Protein AF-A0A1S8A8A7-F1 (afdb_monomer)

Nearest PDB structures (foldseek):
  6ebn-assembly1_A  TM=8.818E-01  e=8.675E-45  Psilocybe cubensis
  5c0x-assembly1_J  TM=1.525E-01  e=1.483E+00  Saccharomyces cerevisiae S288C
  5vzj-assembly1_K  TM=1.136E-01  e=6.014E+00  Saccharomyces cerevisiae S288C

Radius of gyration: 30.68 Å; Cα contacts (8 Å, |Δi|>4): 1012; chains: 1; bounding box: 69×74×81 Å

Organism: Rosellinia necatrix (NCBI:txid77044)

Structure (mmCIF, N/CA/C/O backbone):
data_AF-A0A1S8A8A7-F1
#
_entry.id   AF-A0A1S8A8A7-F1
#
loop_
_atom_site.group_PDB
_atom_site.id
_atom_site.type_symbol
_atom_site.label_atom_id
_atom_site.label_alt_id
_atom_site.label_comp_id
_atom_site.label_asym_id
_atom_site.label_entity_id
_atom_site.label_seq_id
_atom_site.pdbx_PDB_ins_code
_atom_site.Cartn_x
_atom_site.Cartn_y
_atom_site.Cartn_z
_atom_site.occupancy
_atom_site.B_iso_or_equiv
_atom_site.auth_seq_id
_atom_site.auth_comp_id
_atom_site.auth_asym_id
_atom_site.auth_atom_id
_atom_site.pdbx_PDB_model_num
ATOM 1 N N . MET A 1 1 ? 25.212 -35.727 -24.914 1.00 85.31 1 MET A N 1
ATOM 2 C CA . MET A 1 1 ? 24.222 -35.001 -24.085 1.00 85.31 1 MET A CA 1
ATOM 3 C C . MET A 1 1 ? 22.783 -35.283 -24.506 1.00 85.31 1 MET A C 1
ATOM 5 O O . MET A 1 1 ? 22.077 -35.830 -23.681 1.00 85.31 1 MET A O 1
ATOM 9 N N . ARG A 1 2 ? 22.340 -35.021 -25.752 1.00 85.75 2 ARG A N 1
ATOM 10 C CA . ARG A 1 2 ? 20.927 -35.242 -26.160 1.00 85.75 2 ARG A CA 1
ATOM 11 C C . ARG A 1 2 ? 20.359 -36.653 -25.902 1.00 85.75 2 ARG A C 1
ATOM 13 O O . ARG A 1 2 ? 19.189 -36.789 -25.587 1.00 85.75 2 ARG A O 1
ATOM 20 N N . TYR A 1 3 ? 21.200 -37.687 -25.973 1.00 88.25 3 TYR A N 1
ATOM 21 C CA . TYR A 1 3 ? 20.816 -39.077 -25.692 1.00 88.25 3 TYR A CA 1
ATOM 22 C C . TYR A 1 3 ? 20.503 -39.356 -24.214 1.00 88.25 3 TYR A C 1
ATOM 24 O O . TYR A 1 3 ? 19.871 -40.362 -23.935 1.00 88.25 3 TYR A O 1
ATOM 32 N N . LEU A 1 4 ? 20.881 -38.470 -23.278 1.00 91.88 4 LEU A N 1
ATOM 33 C CA . LEU A 1 4 ? 20.509 -38.589 -21.858 1.00 91.88 4 LEU A CA 1
ATOM 34 C C . LEU A 1 4 ? 18.995 -38.469 -21.635 1.00 91.88 4 LEU A C 1
ATOM 36 O O . LEU A 1 4 ? 18.495 -38.904 -20.607 1.00 91.88 4 LEU A O 1
ATOM 40 N N . LEU A 1 5 ? 18.276 -37.888 -22.600 1.00 89.38 5 LEU A N 1
ATOM 41 C CA . LEU A 1 5 ? 16.816 -37.793 -22.610 1.00 89.38 5 LEU A CA 1
ATOM 42 C C . LEU A 1 5 ? 16.157 -39.001 -23.298 1.00 89.38 5 LEU A C 1
ATOM 44 O O . LEU A 1 5 ? 14.953 -39.003 -23.524 1.00 89.38 5 LEU A O 1
ATOM 48 N N . THR A 1 6 ? 16.941 -40.014 -23.674 1.00 85.44 6 THR A N 1
ATOM 49 C CA . THR A 1 6 ? 16.476 -41.191 -24.412 1.00 85.44 6 THR A CA 1
ATOM 50 C C . THR A 1 6 ? 16.978 -42.466 -23.742 1.00 85.44 6 THR A C 1
ATOM 52 O O . THR A 1 6 ? 18.018 -42.463 -23.091 1.00 85.44 6 THR A O 1
ATOM 55 N N . TRP A 1 7 ? 16.321 -43.595 -24.000 1.00 83.69 7 TRP A N 1
ATOM 56 C CA . TRP A 1 7 ? 16.850 -44.928 -23.673 1.00 83.69 7 TRP A CA 1
ATOM 57 C C . TRP A 1 7 ? 17.721 -45.495 -24.806 1.00 83.69 7 TRP A C 1
ATOM 59 O O . TRP A 1 7 ? 17.835 -46.707 -24.974 1.00 83.69 7 TRP A O 1
ATOM 69 N N . THR A 1 8 ? 18.319 -44.615 -25.614 1.00 77.75 8 THR A N 1
ATOM 70 C CA . THR A 1 8 ? 19.181 -44.974 -26.744 1.00 77.75 8 THR A CA 1
ATOM 71 C C . THR A 1 8 ? 20.605 -44.481 -26.505 1.00 77.75 8 THR A C 1
ATOM 73 O O . THR A 1 8 ? 20.834 -43.506 -25.791 1.00 77.75 8 THR A O 1
ATOM 76 N N . SER A 1 9 ? 21.581 -45.165 -27.097 1.00 75.88 9 SER A N 1
ATOM 77 C CA . SER A 1 9 ? 22.994 -44.783 -27.055 1.00 75.88 9 SER A CA 1
ATOM 78 C C . SER A 1 9 ? 23.428 -44.325 -28.449 1.00 75.88 9 SER A C 1
ATOM 80 O O . SER A 1 9 ? 22.898 -44.853 -29.431 1.00 75.88 9 SER A O 1
ATOM 82 N N . PRO A 1 10 ? 24.375 -43.375 -28.581 1.00 73.31 10 PRO A N 1
ATOM 83 C CA . PRO A 1 10 ? 24.974 -43.037 -29.868 1.00 73.31 10 PRO A CA 1
ATOM 84 C C . PRO A 1 10 ? 25.875 -44.191 -30.342 1.00 73.31 10 PRO A C 1
ATOM 86 O O . PRO A 1 10 ? 27.100 -44.110 -30.275 1.00 73.31 10 PRO A O 1
ATOM 89 N N . ILE A 1 11 ? 25.274 -45.302 -30.763 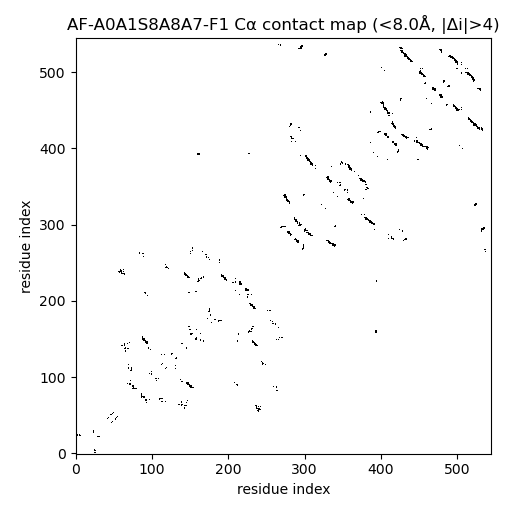1.00 64.50 11 ILE A N 1
ATOM 90 C CA . ILE A 1 11 ? 25.983 -46.422 -31.385 1.00 64.50 11 ILE A CA 1
ATOM 91 C C . ILE A 1 11 ? 26.227 -46.072 -32.859 1.00 64.50 11 ILE A C 1
ATOM 93 O O . ILE A 1 11 ? 25.473 -45.298 -33.441 1.00 64.50 11 ILE A O 1
ATOM 97 N N . VAL A 1 12 ? 27.335 -46.600 -33.394 1.00 57.81 12 VAL A N 1
ATOM 98 C CA . VAL A 1 12 ? 27.859 -46.499 -34.769 1.00 57.81 12 VAL A CA 1
ATOM 99 C C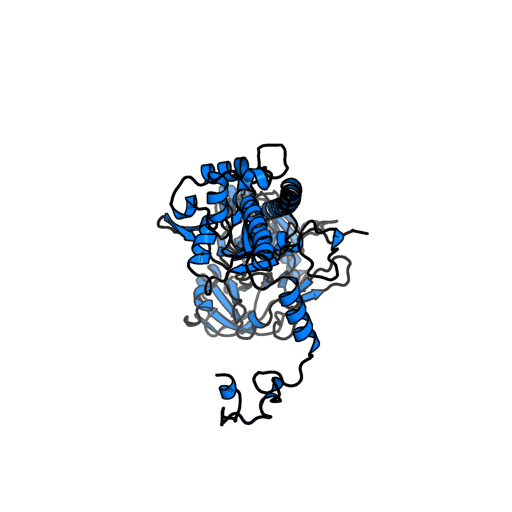 . VAL A 1 12 ? 26.846 -45.957 -35.782 1.00 57.81 12 VAL A C 1
ATOM 101 O O . VAL A 1 12 ? 25.835 -46.593 -36.058 1.00 57.81 12 VAL A O 1
ATOM 104 N N . PHE A 1 13 ? 27.178 -44.797 -36.349 1.00 58.22 13 PHE A N 1
ATOM 105 C CA . PHE A 1 13 ? 26.402 -44.117 -37.380 1.00 58.22 13 PHE A CA 1
ATOM 106 C C . PHE A 1 13 ? 26.420 -44.946 -38.672 1.00 58.22 13 PHE A C 1
ATOM 108 O O . PHE A 1 13 ? 27.473 -45.081 -39.302 1.00 58.22 13 PHE A O 1
ATOM 115 N N . HIS A 1 14 ? 25.281 -45.512 -39.062 1.00 55.94 14 HIS A N 1
ATOM 116 C CA . HIS A 1 14 ? 25.114 -46.185 -40.348 1.00 55.94 14 HIS A CA 1
ATOM 117 C C . HIS A 1 14 ? 24.583 -45.191 -41.398 1.00 55.94 14 HIS A C 1
ATOM 119 O O . HIS A 1 14 ? 23.823 -44.281 -41.059 1.00 55.94 14 HIS A O 1
ATOM 125 N N . PRO A 1 15 ? 24.938 -45.344 -42.689 1.00 51.25 15 PRO A N 1
ATOM 126 C CA . PRO A 1 15 ? 24.281 -44.615 -43.775 1.00 51.25 15 PRO A CA 1
ATOM 127 C C . PRO A 1 15 ? 22.770 -44.927 -43.751 1.00 51.25 15 PRO A C 1
ATOM 129 O O . PRO A 1 15 ? 22.386 -46.063 -44.023 1.00 51.25 15 PRO A O 1
ATOM 132 N N . GLY A 1 16 ? 21.929 -43.958 -43.367 1.00 55.88 16 GLY A N 1
ATOM 133 C CA . GLY A 1 16 ? 20.490 -44.130 -43.100 1.00 55.88 16 GLY A CA 1
ATOM 134 C C . GLY A 1 16 ? 20.028 -43.590 -41.734 1.00 55.88 16 GLY A C 1
ATOM 135 O O . GLY A 1 16 ? 18.854 -43.252 -41.572 1.00 55.88 16 GLY A O 1
ATOM 136 N N . ASP A 1 17 ? 20.944 -43.443 -40.767 1.00 56.75 17 ASP A N 1
ATOM 137 C CA . ASP A 1 17 ? 20.659 -42.840 -39.451 1.00 56.75 17 ASP A CA 1
ATOM 138 C C . ASP A 1 17 ? 20.482 -41.306 -39.520 1.00 56.75 17 ASP A C 1
ATOM 140 O O . ASP A 1 17 ? 20.012 -40.674 -38.570 1.00 56.75 17 ASP A O 1
ATOM 144 N N . ASP A 1 18 ? 20.809 -40.698 -40.664 1.00 56.00 18 ASP A N 1
ATOM 145 C CA . ASP A 1 18 ? 20.520 -39.307 -41.027 1.00 56.00 18 ASP A CA 1
ATOM 146 C C . ASP A 1 18 ? 19.012 -39.004 -41.099 1.00 56.00 18 ASP A C 1
ATOM 148 O O . ASP A 1 18 ? 18.616 -37.843 -40.994 1.00 56.00 18 ASP A O 1
ATOM 152 N N . GLN A 1 19 ? 18.167 -40.038 -41.193 1.00 53.06 19 GLN A N 1
ATOM 153 C CA . GLN A 1 19 ? 16.705 -39.930 -41.108 1.00 53.06 19 GLN A CA 1
ATOM 154 C C . GLN A 1 19 ? 16.145 -40.039 -39.681 1.00 53.06 19 GLN A C 1
ATOM 156 O O . GLN A 1 19 ? 14.925 -40.075 -39.494 1.00 53.06 19 GLN A O 1
ATOM 161 N N . GLY A 1 20 ? 17.002 -40.093 -38.656 1.00 62.09 20 GLY A N 1
ATOM 162 C CA . GLY A 1 20 ? 16.567 -40.136 -37.263 1.00 62.09 20 GLY A CA 1
ATOM 163 C C . GLY A 1 20 ? 15.642 -38.963 -36.922 1.00 62.09 20 GLY A C 1
ATOM 164 O O . GLY A 1 20 ? 16.017 -37.798 -37.056 1.00 62.09 20 GLY A O 1
ATOM 165 N N . SER A 1 21 ? 14.424 -39.263 -36.463 1.00 72.12 21 SER A N 1
ATOM 166 C CA . SER A 1 21 ? 13.438 -38.237 -36.110 1.00 72.12 21 SER A CA 1
ATOM 167 C C . SER A 1 21 ? 13.987 -37.307 -35.026 1.00 72.12 21 SER A C 1
ATOM 169 O O . SER A 1 21 ? 14.182 -37.716 -33.883 1.00 72.12 21 SER A O 1
ATOM 171 N N . MET A 1 22 ? 14.185 -36.026 -35.354 1.00 80.31 22 MET A N 1
ATOM 172 C CA . MET A 1 22 ? 14.623 -35.000 -34.394 1.00 80.31 22 MET A CA 1
ATOM 173 C C . MET A 1 22 ? 13.660 -34.830 -33.205 1.00 80.31 22 MET A C 1
ATOM 175 O O . MET A 1 22 ? 14.041 -34.265 -32.180 1.00 80.31 22 MET A O 1
ATOM 179 N N . GLY A 1 23 ? 12.428 -35.340 -33.315 1.00 80.69 23 GLY A N 1
ATOM 180 C CA . GLY A 1 23 ? 11.422 -35.311 -32.255 1.00 80.69 23 GLY A CA 1
ATOM 181 C C . GLY A 1 23 ? 11.729 -36.191 -31.041 1.00 80.69 23 GLY A C 1
ATOM 182 O O . GLY A 1 23 ? 11.049 -36.051 -30.038 1.00 80.69 23 GLY A O 1
ATOM 183 N N . VAL A 1 24 ? 12.742 -37.065 -31.084 1.00 84.50 24 VAL A N 1
ATOM 184 C CA . VAL A 1 24 ? 13.062 -37.961 -29.950 1.00 84.50 24 VAL A CA 1
ATOM 185 C C . VAL A 1 24 ? 14.056 -37.366 -28.947 1.00 84.50 24 VAL A C 1
ATOM 187 O O . VAL A 1 24 ? 14.302 -37.960 -27.905 1.00 84.50 24 VAL A O 1
ATOM 190 N N . TYR A 1 25 ? 14.655 -36.211 -29.251 1.00 88.81 25 TYR A N 1
ATOM 191 C CA . TYR A 1 25 ? 15.748 -35.618 -28.465 1.00 88.81 25 TYR A CA 1
ATOM 192 C C . TYR A 1 25 ? 15.321 -34.406 -27.626 1.00 88.81 25 TYR A C 1
ATOM 194 O O . TYR A 1 25 ? 16.137 -33.527 -27.343 1.00 88.81 25 TYR A O 1
ATOM 202 N N . GLY A 1 26 ? 14.046 -34.333 -27.249 1.00 88.62 26 GLY A N 1
ATOM 203 C CA . GLY A 1 26 ? 13.497 -33.242 -26.452 1.00 88.62 26 GLY A CA 1
ATOM 204 C C . GLY A 1 26 ? 12.235 -33.656 -25.705 1.00 88.62 26 GLY A C 1
ATOM 205 O O . GLY A 1 26 ? 11.840 -34.816 -25.740 1.00 88.62 26 GLY A O 1
ATOM 206 N N . VAL A 1 27 ? 11.615 -32.689 -25.029 1.00 92.56 27 VAL A N 1
ATOM 207 C CA . VAL A 1 27 ? 10.384 -32.908 -24.249 1.00 92.56 27 VAL A CA 1
ATOM 208 C C . VAL A 1 27 ? 9.191 -33.214 -25.161 1.00 92.56 27 VAL A C 1
ATOM 210 O O . VAL A 1 27 ? 8.365 -34.065 -24.852 1.00 92.56 27 VAL A O 1
ATOM 213 N N . GLU A 1 28 ? 9.102 -32.527 -26.299 1.00 91.12 28 GLU A N 1
ATOM 214 C CA . GLU A 1 28 ? 7.991 -32.662 -27.244 1.00 91.12 28 GLU A CA 1
ATOM 215 C C . GLU A 1 28 ? 8.232 -33.756 -28.291 1.00 91.12 28 GLU A C 1
ATOM 217 O O . GLU A 1 28 ? 9.341 -33.860 -28.822 1.00 91.12 28 GLU A O 1
ATOM 222 N N . GLY A 1 29 ? 7.155 -34.439 -28.699 1.00 85.75 29 GLY A N 1
ATOM 223 C CA . GLY A 1 29 ? 7.122 -35.359 -29.842 1.00 85.75 29 GLY A CA 1
ATOM 224 C C . GLY A 1 29 ? 6.783 -34.660 -31.166 1.00 85.75 29 GLY A C 1
ATOM 225 O O . GLY A 1 29 ? 7.650 -34.062 -31.808 1.00 85.75 29 GLY A O 1
ATOM 226 N N . SER A 1 30 ? 5.521 -34.749 -31.603 1.00 88.25 30 SER A N 1
ATOM 227 C CA . SER A 1 30 ? 5.040 -34.073 -32.816 1.00 88.25 30 SER A CA 1
ATOM 228 C C . SER A 1 30 ? 5.162 -32.555 -32.682 1.00 88.25 30 SER A C 1
ATOM 230 O O . SER A 1 30 ? 4.597 -31.970 -31.764 1.00 88.25 30 SER A O 1
ATOM 232 N N . LYS A 1 31 ? 5.871 -31.917 -33.619 1.00 91.25 31 LYS A N 1
ATOM 233 C CA . LYS A 1 31 ? 6.067 -30.462 -33.659 1.00 91.25 31 LYS A CA 1
ATOM 234 C C . LYS A 1 31 ? 5.962 -29.933 -35.091 1.00 91.25 31 LYS A C 1
ATOM 236 O O . LYS A 1 31 ? 6.381 -30.632 -36.019 1.00 91.25 31 LYS A O 1
ATOM 241 N N . PRO A 1 32 ? 5.387 -28.737 -35.304 1.00 92.31 32 PRO A N 1
ATOM 242 C CA . PRO A 1 32 ? 5.226 -28.187 -36.643 1.00 92.31 32 PRO A CA 1
ATOM 243 C C . PRO A 1 32 ? 6.590 -27.864 -37.264 1.00 92.31 32 PRO A C 1
ATOM 245 O O . PRO A 1 32 ? 7.471 -27.316 -36.608 1.00 92.31 32 PRO A O 1
ATOM 248 N N . GLY A 1 33 ? 6.755 -28.152 -38.557 1.00 93.19 33 GLY A N 1
ATOM 249 C CA . GLY A 1 33 ? 7.950 -27.737 -39.303 1.00 93.19 33 GLY A CA 1
ATOM 250 C C . GLY A 1 33 ? 7.993 -26.229 -39.587 1.00 93.19 33 GLY A C 1
ATOM 251 O O . GLY A 1 33 ? 9.066 -25.672 -39.807 1.00 93.19 33 GLY A O 1
ATOM 252 N N . ALA A 1 34 ? 6.839 -25.552 -39.554 1.00 97.19 34 ALA A N 1
ATOM 253 C CA . ALA A 1 34 ? 6.717 -24.143 -39.923 1.00 97.19 34 ALA A CA 1
ATOM 254 C C . ALA A 1 34 ? 7.565 -23.184 -39.053 1.00 97.19 34 ALA A C 1
ATOM 256 O O . ALA A 1 34 ? 8.255 -22.356 -39.644 1.00 97.19 34 ALA A O 1
ATOM 257 N N . PRO A 1 35 ? 7.626 -23.299 -37.707 1.00 96.81 35 PRO A N 1
ATOM 258 C CA . PRO A 1 35 ? 8.538 -22.486 -36.898 1.00 96.81 35 PRO A CA 1
ATOM 259 C C . PRO A 1 35 ? 10.013 -22.663 -37.264 1.00 96.81 35 PRO A C 1
ATOM 261 O O . PRO A 1 35 ? 10.748 -21.683 -37.316 1.00 96.81 35 PRO A O 1
ATOM 264 N N . ALA A 1 36 ? 10.452 -23.886 -37.583 1.00 95.94 36 ALA A N 1
ATOM 265 C CA . ALA A 1 36 ? 11.833 -24.122 -38.004 1.00 95.94 36 ALA A CA 1
ATOM 266 C C . ALA A 1 36 ? 12.142 -23.418 -39.335 1.00 95.94 36 ALA A C 1
ATOM 268 O O . ALA A 1 36 ? 13.194 -22.795 -39.470 1.00 95.94 36 ALA A O 1
ATOM 269 N N . VAL A 1 37 ? 11.205 -23.460 -40.290 1.00 97.94 37 VAL A N 1
ATOM 270 C CA . VAL A 1 37 ? 11.319 -22.735 -41.565 1.00 97.94 37 VAL A CA 1
ATOM 271 C C . VAL A 1 37 ? 11.311 -21.220 -41.346 1.00 97.94 37 VAL A C 1
ATOM 273 O O . VAL A 1 37 ? 12.137 -20.530 -41.935 1.00 97.94 37 VAL A O 1
ATOM 276 N N . ALA A 1 38 ? 10.440 -20.697 -40.479 1.00 98.38 38 ALA A N 1
ATOM 277 C CA . ALA A 1 38 ? 10.376 -19.270 -40.159 1.00 98.38 38 ALA A CA 1
ATOM 278 C C . ALA A 1 38 ? 11.690 -18.761 -39.542 1.00 98.38 38 ALA A C 1
ATOM 280 O O . ALA A 1 38 ? 12.235 -17.746 -39.985 1.00 98.38 38 ALA A O 1
ATOM 281 N N . THR A 1 39 ? 12.241 -19.497 -38.575 1.00 98.00 39 THR A N 1
ATOM 282 C CA . THR A 1 39 ? 13.537 -19.187 -37.961 1.00 98.00 39 THR A CA 1
ATOM 283 C C . THR A 1 39 ? 14.664 -19.262 -38.987 1.00 98.00 39 THR A C 1
ATOM 285 O O . THR A 1 39 ? 15.468 -18.337 -39.082 1.00 98.00 39 THR A O 1
ATOM 288 N N . TRP A 1 40 ? 14.708 -20.324 -39.800 1.00 98.00 40 TRP A N 1
ATOM 289 C CA . TRP A 1 40 ? 15.727 -20.475 -40.839 1.00 98.00 40 TRP A CA 1
ATOM 290 C C . TRP A 1 40 ? 15.679 -19.326 -41.848 1.00 98.00 40 TRP A C 1
ATOM 292 O O . TRP A 1 40 ? 16.711 -18.711 -42.109 1.00 98.00 40 TRP A O 1
ATOM 302 N N . LEU A 1 41 ? 14.491 -18.991 -42.359 1.00 98.50 41 LEU A N 1
ATOM 303 C CA . LEU A 1 41 ? 14.309 -17.887 -43.298 1.00 98.50 41 LEU A CA 1
ATOM 304 C C . LEU A 1 41 ? 14.779 -16.569 -42.682 1.00 98.50 41 LEU A C 1
ATOM 306 O O . LEU A 1 41 ? 15.548 -15.850 -43.309 1.00 98.50 41 LEU A O 1
ATOM 310 N N . THR A 1 42 ? 14.405 -16.292 -41.432 1.00 97.88 42 THR A N 1
ATOM 311 C CA . THR A 1 42 ? 14.844 -15.084 -40.722 1.00 97.88 42 THR A CA 1
ATOM 312 C C . THR A 1 42 ? 16.369 -15.031 -40.583 1.00 97.88 42 THR A C 1
ATOM 314 O O . THR A 1 42 ? 16.974 -13.997 -40.858 1.00 97.88 42 THR A O 1
ATOM 317 N N . HIS A 1 43 ? 17.016 -16.150 -40.234 1.00 98.31 43 HIS A N 1
ATOM 318 C CA . HIS A 1 43 ? 18.477 -16.234 -40.148 1.00 98.31 43 HIS A CA 1
ATOM 319 C C . HIS A 1 43 ? 19.159 -15.998 -41.499 1.00 98.31 43 HIS A C 1
ATOM 321 O O . HIS A 1 43 ? 20.190 -15.334 -41.540 1.00 98.31 43 HIS A O 1
ATOM 327 N N . GLN A 1 44 ? 18.600 -16.530 -42.592 1.00 97.88 44 GLN A N 1
ATOM 328 C CA . GLN A 1 44 ? 19.139 -16.321 -43.938 1.00 97.88 44 GLN A CA 1
ATOM 329 C C . GLN A 1 44 ? 18.901 -14.896 -44.449 1.00 97.88 44 GLN A C 1
ATOM 331 O O . GLN A 1 44 ? 19.742 -14.358 -45.160 1.00 97.88 44 GLN A O 1
ATOM 336 N N . SER A 1 45 ? 17.763 -14.285 -44.107 1.00 97.50 45 SER A N 1
ATOM 337 C CA . SER A 1 45 ? 17.408 -12.937 -44.559 1.00 97.50 45 SER A CA 1
ATOM 338 C C . SER A 1 45 ? 18.143 -11.838 -43.798 1.00 97.50 45 SER A C 1
ATOM 340 O O . SER A 1 45 ? 18.553 -10.861 -44.416 1.00 97.50 45 SER A O 1
ATOM 342 N N . LEU A 1 46 ? 18.294 -11.972 -42.476 1.00 96.62 46 LEU A N 1
ATOM 343 C CA . LEU A 1 46 ? 18.978 -10.970 -41.657 1.00 96.62 46 LEU A CA 1
ATOM 344 C C . LEU A 1 46 ? 20.480 -11.231 -41.560 1.00 96.62 46 LEU A C 1
ATOM 346 O O . LEU A 1 46 ? 21.246 -10.284 -41.639 1.00 96.62 46 LEU A O 1
ATOM 350 N N . GLY A 1 47 ? 20.900 -12.489 -41.404 1.00 97.75 47 GLY A N 1
ATOM 351 C CA . GLY A 1 47 ? 22.281 -12.858 -41.088 1.00 97.75 47 GLY A CA 1
ATOM 352 C C . GLY A 1 47 ? 22.541 -12.925 -39.579 1.00 97.75 47 GLY A C 1
ATOM 353 O O . GLY A 1 47 ? 22.185 -12.022 -38.818 1.00 97.75 47 GLY A O 1
ATOM 354 N N . LEU A 1 48 ? 23.178 -14.011 -39.128 1.00 97.75 48 LEU A N 1
ATOM 355 C CA . LEU A 1 48 ? 23.583 -14.236 -37.730 1.00 97.75 48 LEU A CA 1
ATOM 356 C C . LEU A 1 48 ? 24.965 -13.630 -37.438 1.00 97.75 48 LEU A C 1
ATOM 358 O O . LEU A 1 48 ? 25.868 -14.299 -36.936 1.00 97.75 48 LEU A O 1
ATOM 362 N N . ASP A 1 49 ? 25.139 -12.364 -37.793 1.00 96.75 49 ASP A N 1
ATOM 363 C CA . ASP A 1 49 ? 26.406 -11.648 -37.683 1.00 96.75 49 ASP A CA 1
ATOM 364 C C . ASP A 1 49 ? 26.194 -10.178 -37.286 1.00 96.75 49 ASP A C 1
ATOM 366 O O . ASP A 1 49 ? 25.098 -9.761 -36.901 1.00 96.75 49 ASP A O 1
ATOM 370 N N . ARG A 1 50 ? 27.279 -9.397 -37.317 1.00 96.44 50 ARG A N 1
ATOM 371 C CA . ARG A 1 50 ? 27.279 -7.987 -36.913 1.00 96.44 50 ARG A CA 1
ATOM 372 C C . ARG A 1 50 ? 26.539 -7.073 -37.885 1.00 96.44 50 ARG A C 1
ATOM 374 O O . ARG A 1 50 ? 26.003 -6.067 -37.440 1.00 96.44 50 ARG A O 1
ATOM 381 N N . GLU A 1 51 ? 26.501 -7.417 -39.166 1.00 96.12 51 GLU A N 1
ATOM 382 C CA . GLU A 1 51 ? 25.865 -6.601 -40.204 1.00 96.12 51 GLU A CA 1
ATOM 383 C C . GLU A 1 51 ? 24.355 -6.876 -40.285 1.00 96.12 51 GLU A C 1
ATOM 385 O O . GLU A 1 51 ? 23.584 -5.996 -40.672 1.00 96.12 51 GLU A O 1
ATOM 390 N N . GLY A 1 52 ? 23.946 -8.076 -39.865 1.00 96.19 52 GLY A N 1
ATOM 391 C CA . GLY A 1 52 ? 22.566 -8.528 -39.747 1.00 96.19 52 GLY A CA 1
ATOM 392 C C . GLY A 1 52 ? 21.918 -8.247 -38.394 1.00 96.19 52 GLY A C 1
ATOM 393 O O . GLY A 1 52 ? 21.619 -7.104 -38.036 1.00 96.19 52 GLY A O 1
ATOM 394 N N . TYR A 1 53 ? 21.697 -9.312 -37.614 1.00 96.62 53 TYR A N 1
ATOM 395 C CA . TYR A 1 53 ? 21.125 -9.217 -36.266 1.00 96.62 53 TYR A CA 1
ATOM 396 C C . TYR A 1 53 ? 21.892 -8.256 -35.352 1.00 96.62 53 TYR A C 1
ATOM 398 O O . TYR A 1 53 ? 21.267 -7.561 -34.555 1.00 96.62 53 TYR A O 1
ATOM 406 N N . GLY A 1 54 ? 23.221 -8.177 -35.462 1.00 95.81 54 GLY A N 1
ATOM 407 C CA . GLY A 1 54 ? 24.020 -7.253 -34.657 1.00 95.81 54 GLY A CA 1
ATOM 408 C C . GLY A 1 54 ? 23.664 -5.790 -34.909 1.00 95.81 54 GLY A C 1
ATOM 409 O O . GLY A 1 54 ? 23.537 -5.025 -33.956 1.00 95.81 54 GLY A O 1
ATOM 410 N N . ARG A 1 55 ? 23.416 -5.413 -36.167 1.00 93.50 55 ARG A N 1
ATOM 411 C CA . ARG A 1 55 ? 22.956 -4.072 -36.526 1.00 93.50 55 ARG A CA 1
ATOM 412 C C . ARG A 1 55 ? 21.540 -3.824 -36.021 1.00 93.50 55 ARG A C 1
ATOM 414 O O . ARG A 1 55 ? 21.301 -2.808 -35.378 1.00 93.50 55 ARG A O 1
ATOM 421 N N . LEU A 1 56 ? 20.625 -4.764 -36.263 1.00 94.06 56 LEU A N 1
ATOM 422 C CA . LEU A 1 56 ? 19.228 -4.658 -35.831 1.00 94.06 56 LEU A CA 1
ATOM 423 C C . LEU A 1 56 ? 19.110 -4.457 -34.311 1.00 94.06 56 LEU A C 1
ATOM 425 O O . LEU A 1 56 ? 18.420 -3.552 -33.848 1.00 94.06 56 LEU A O 1
ATOM 429 N N . LEU A 1 57 ? 19.804 -5.294 -33.539 1.00 94.62 57 LEU A N 1
ATOM 430 C CA . LEU A 1 57 ? 19.824 -5.212 -32.080 1.00 94.62 57 LEU A CA 1
ATOM 431 C C . LEU A 1 57 ? 20.607 -3.985 -31.597 1.00 94.62 57 LEU A C 1
ATOM 433 O O . LEU A 1 57 ? 20.237 -3.393 -30.590 1.00 94.62 57 LEU A O 1
ATOM 437 N N . GLY A 1 58 ? 21.650 -3.570 -32.321 1.00 92.75 58 GLY A N 1
ATOM 438 C CA . GLY A 1 58 ? 22.411 -2.357 -32.028 1.00 92.75 58 GLY A CA 1
ATOM 439 C C . GLY A 1 58 ? 21.552 -1.090 -32.050 1.00 92.75 58 GLY A C 1
ATOM 440 O O . GLY A 1 58 ? 21.655 -0.278 -31.133 1.00 92.75 58 GLY A O 1
ATOM 441 N N . GLU A 1 59 ? 20.654 -0.949 -33.031 1.00 91.44 59 GLU A N 1
ATOM 442 C CA . GLU A 1 59 ? 19.706 0.179 -33.106 1.00 91.44 59 GLU A CA 1
ATOM 443 C C . GLU A 1 59 ? 18.725 0.195 -31.921 1.00 91.44 59 GLU A C 1
ATOM 445 O O . GLU A 1 59 ? 18.430 1.244 -31.336 1.00 91.44 59 GLU A O 1
ATOM 450 N N . ALA A 1 60 ? 18.243 -0.983 -31.524 1.00 92.31 60 ALA A N 1
ATOM 451 C CA . ALA A 1 60 ? 17.341 -1.123 -30.389 1.00 92.31 60 ALA A CA 1
ATOM 452 C C . ALA A 1 60 ? 18.055 -0.851 -29.045 1.00 92.31 60 ALA A C 1
ATOM 454 O O . ALA A 1 60 ? 17.507 -0.145 -28.196 1.00 92.31 60 ALA A O 1
ATOM 455 N N . ILE A 1 61 ? 19.307 -1.300 -28.875 1.00 93.06 61 ILE A N 1
ATOM 456 C CA . ILE A 1 61 ? 20.160 -0.957 -27.720 1.00 93.06 61 ILE A CA 1
ATOM 457 C C . ILE A 1 61 ? 20.420 0.551 -27.665 1.00 93.06 61 ILE A C 1
ATOM 459 O O . ILE A 1 61 ? 20.281 1.159 -26.604 1.00 93.06 61 ILE A O 1
ATOM 463 N N . PHE A 1 62 ? 20.746 1.178 -28.797 1.00 92.00 62 PHE A N 1
ATOM 464 C CA . PHE A 1 62 ? 20.954 2.623 -28.873 1.00 92.00 62 PHE A CA 1
ATOM 465 C C . PHE A 1 62 ? 19.702 3.402 -28.438 1.00 92.00 62 PHE A C 1
ATOM 467 O O . PHE A 1 62 ? 19.788 4.309 -27.606 1.00 92.00 62 PHE A O 1
ATOM 474 N N . SER A 1 63 ? 18.525 2.999 -28.922 1.00 91.12 63 SER A N 1
ATOM 475 C CA . SER A 1 63 ? 17.246 3.583 -28.499 1.00 91.12 63 SER A CA 1
ATOM 476 C C . SER A 1 63 ? 16.973 3.356 -27.007 1.00 91.12 63 SER A C 1
ATOM 478 O O . SER A 1 63 ? 16.547 4.276 -26.308 1.00 91.12 63 SER A O 1
ATOM 480 N N . CYS A 1 64 ? 17.287 2.166 -26.486 1.00 93.62 64 CYS A N 1
ATOM 481 C CA . CYS A 1 64 ? 17.163 1.845 -25.065 1.00 93.62 64 CYS A CA 1
ATOM 482 C C . CYS A 1 64 ? 18.037 2.763 -24.192 1.00 93.62 64 CYS A C 1
ATOM 484 O O . CYS A 1 64 ? 17.567 3.271 -23.173 1.00 93.62 64 CYS A O 1
ATOM 486 N N . ALA A 1 65 ? 19.281 3.026 -24.603 1.00 94.25 65 ALA A N 1
ATOM 487 C CA . ALA A 1 65 ? 20.196 3.918 -23.891 1.00 94.25 65 ALA A CA 1
ATOM 488 C C . ALA A 1 65 ? 19.708 5.379 -23.899 1.00 94.25 65 ALA A C 1
ATOM 490 O O . ALA A 1 65 ? 19.789 6.070 -22.880 1.00 94.25 65 ALA A O 1
ATOM 491 N N . LYS A 1 66 ? 19.132 5.854 -25.013 1.00 92.44 66 LYS A N 1
ATOM 492 C CA . LYS A 1 66 ? 18.514 7.192 -25.075 1.00 92.44 66 LYS A CA 1
ATOM 493 C C . LYS A 1 66 ? 17.282 7.298 -24.174 1.00 92.44 66 LYS A C 1
ATOM 495 O O . LYS A 1 66 ? 17.154 8.282 -23.448 1.00 92.44 66 LYS A O 1
ATOM 500 N N . LEU A 1 67 ? 16.421 6.281 -24.139 1.00 93.19 67 LEU A N 1
ATOM 501 C CA . LEU A 1 67 ? 15.287 6.246 -23.206 1.00 93.19 67 LEU A CA 1
ATOM 502 C C . LEU A 1 67 ? 15.744 6.221 -21.746 1.00 93.19 67 LEU A C 1
ATOM 504 O O . LEU A 1 67 ? 15.212 6.966 -20.928 1.00 93.19 67 LEU A O 1
ATOM 508 N N . TYR A 1 68 ? 16.794 5.463 -21.422 1.00 96.12 68 TYR A N 1
ATOM 509 C CA . TYR A 1 68 ? 17.402 5.514 -20.093 1.00 96.12 68 TYR A CA 1
ATOM 510 C C . TYR A 1 68 ? 17.835 6.935 -19.712 1.00 96.12 68 TYR A C 1
ATOM 512 O O . TYR A 1 68 ? 17.585 7.368 -18.589 1.00 96.12 68 TYR A O 1
ATOM 520 N N . CYS A 1 69 ? 18.449 7.680 -20.637 1.00 95.88 69 CYS A N 1
ATOM 521 C CA . CYS A 1 69 ? 18.854 9.064 -20.386 1.00 95.88 69 CYS A CA 1
ATOM 522 C C . CYS A 1 69 ? 17.661 9.945 -19.991 1.00 95.88 69 CYS A C 1
ATOM 524 O O . CYS A 1 69 ? 17.795 10.779 -19.095 1.00 95.88 69 CYS A O 1
ATOM 526 N N . HIS A 1 70 ? 16.498 9.742 -20.616 1.00 94.88 70 HIS A N 1
ATOM 527 C CA . HIS A 1 70 ? 15.265 10.423 -20.234 1.00 94.88 70 HIS A CA 1
ATOM 528 C C . HIS A 1 70 ? 14.836 10.043 -18.813 1.00 94.88 70 HIS A C 1
ATOM 530 O O . HIS A 1 70 ? 14.638 10.935 -17.991 1.00 94.88 70 HIS A O 1
ATOM 536 N N . TRP A 1 71 ? 14.774 8.749 -18.479 1.00 95.75 71 TRP A N 1
ATOM 537 C CA . TRP A 1 71 ? 14.397 8.289 -17.134 1.00 95.75 71 TRP A CA 1
ATOM 538 C C . TRP A 1 71 ? 15.352 8.805 -16.047 1.00 95.75 71 TRP A C 1
ATOM 540 O O . TRP A 1 71 ? 14.909 9.263 -14.999 1.00 95.75 71 TRP A O 1
ATOM 550 N N . ALA A 1 72 ? 16.661 8.795 -16.310 1.00 96.44 72 ALA A N 1
ATOM 551 C CA . ALA A 1 72 ? 17.698 9.207 -15.362 1.00 96.44 72 ALA A CA 1
ATOM 552 C C . ALA A 1 72 ? 17.741 10.723 -15.102 1.00 96.44 72 ALA A C 1
ATOM 554 O O . ALA A 1 72 ? 18.295 11.165 -14.093 1.00 96.44 72 ALA A O 1
ATOM 555 N N . THR A 1 73 ? 17.202 11.528 -16.023 1.00 95.00 73 THR A N 1
ATOM 556 C CA . THR A 1 73 ? 17.293 12.997 -15.981 1.00 95.00 73 THR A CA 1
ATOM 557 C C . THR A 1 73 ? 15.938 13.696 -15.946 1.00 95.00 73 THR A C 1
ATOM 559 O O . THR A 1 73 ? 15.895 14.930 -15.934 1.00 95.00 73 THR A O 1
ATOM 562 N N . MET A 1 74 ? 14.845 12.932 -15.877 1.00 92.31 74 MET A N 1
ATOM 563 C CA . MET A 1 74 ? 13.478 13.447 -15.887 1.00 92.31 74 MET A CA 1
ATOM 564 C C . MET A 1 74 ? 13.225 14.471 -14.778 1.00 92.31 74 MET A C 1
ATOM 566 O O . MET A 1 74 ? 12.496 15.437 -14.982 1.00 92.31 74 MET A O 1
ATOM 570 N N . THR A 1 75 ? 13.812 14.282 -13.602 1.00 85.62 75 THR A N 1
ATOM 571 C CA . THR A 1 75 ? 13.523 15.106 -12.425 1.00 85.62 75 THR A CA 1
ATOM 572 C C . THR A 1 75 ? 14.784 15.859 -11.973 1.00 85.62 75 THR A C 1
ATOM 574 O O . THR A 1 75 ? 15.871 15.268 -11.991 1.00 85.62 75 THR A O 1
ATOM 577 N N . PRO A 1 76 ? 14.684 17.141 -11.567 1.00 80.38 76 PRO A N 1
ATOM 578 C CA . PRO A 1 76 ? 13.477 17.974 -11.537 1.00 80.38 76 PRO A CA 1
ATOM 579 C C . PRO A 1 76 ? 13.096 18.517 -12.923 1.00 80.38 76 PRO A C 1
ATOM 581 O O . PRO A 1 76 ? 13.907 18.546 -13.851 1.00 80.38 76 PRO A O 1
ATOM 584 N N . ARG A 1 77 ? 11.850 18.969 -13.047 1.00 79.44 77 ARG A N 1
ATOM 585 C CA . ARG A 1 77 ? 11.356 19.722 -14.203 1.00 79.44 77 ARG A CA 1
ATOM 586 C C . ARG A 1 77 ? 11.888 21.169 -14.167 1.00 79.44 77 ARG A C 1
ATOM 588 O O . ARG A 1 77 ? 12.177 21.678 -13.079 1.00 79.44 77 ARG A O 1
ATOM 595 N N . PRO A 1 78 ? 12.037 21.861 -15.313 1.00 72.25 78 PRO A N 1
ATOM 596 C CA . PRO A 1 78 ? 12.248 23.310 -15.321 1.00 72.25 78 PRO A CA 1
ATOM 597 C C . PRO A 1 78 ? 11.126 24.042 -14.562 1.00 72.25 78 PRO A C 1
ATOM 599 O O . PRO A 1 78 ? 9.992 23.576 -14.544 1.00 72.25 78 PRO A O 1
ATOM 602 N N . LYS A 1 79 ? 11.437 25.175 -13.916 1.00 65.75 79 LYS A N 1
ATOM 603 C CA . LYS A 1 79 ? 10.438 25.968 -13.176 1.00 65.75 79 LYS A CA 1
ATOM 604 C C . LYS A 1 79 ? 9.466 26.660 -14.135 1.00 65.75 79 LYS A C 1
ATOM 606 O O . LYS A 1 79 ? 9.901 27.432 -14.985 1.00 65.75 79 LYS A O 1
ATOM 611 N N . ASP A 1 80 ? 8.178 26.450 -13.919 1.00 68.94 80 ASP A N 1
ATOM 612 C CA . ASP A 1 80 ? 7.043 27.055 -14.626 1.00 68.94 80 ASP A CA 1
ATOM 613 C C . ASP A 1 80 ? 5.752 26.881 -13.780 1.00 68.94 80 ASP A C 1
ATOM 615 O O . ASP A 1 80 ? 5.791 26.367 -12.656 1.00 68.94 80 ASP A O 1
ATOM 619 N N . GLU A 1 81 ? 4.609 27.338 -14.293 1.00 60.72 81 GLU A N 1
ATOM 620 C CA . GLU A 1 81 ? 3.319 27.278 -13.595 1.00 60.72 81 GLU A CA 1
ATOM 621 C C . GLU A 1 81 ? 2.593 25.951 -13.862 1.00 60.72 81 GLU A C 1
ATOM 623 O O . GLU A 1 81 ? 1.900 25.797 -14.864 1.00 60.72 81 GLU A O 1
ATOM 628 N N . HIS A 1 82 ? 2.735 24.982 -12.954 1.00 72.25 82 HIS A N 1
ATOM 629 C CA . HIS A 1 82 ? 1.981 23.722 -12.974 1.00 72.25 82 HIS A CA 1
ATOM 630 C C . HIS A 1 82 ? 1.324 23.445 -11.619 1.00 72.25 82 HIS A C 1
ATOM 632 O O . HIS A 1 82 ? 1.755 23.948 -10.582 1.00 72.25 82 HIS A O 1
ATOM 638 N N . LYS A 1 83 ? 0.281 22.605 -11.633 1.00 75.38 83 LYS A N 1
ATOM 639 C CA . LYS A 1 83 ? -0.468 22.192 -10.435 1.00 75.38 83 LYS A CA 1
ATOM 640 C C . LYS A 1 83 ? 0.385 21.378 -9.451 1.00 75.38 83 LYS A C 1
ATOM 642 O O . LYS A 1 83 ? 0.182 21.472 -8.244 1.00 75.38 83 LYS A O 1
ATOM 647 N N . VAL A 1 84 ? 1.349 20.614 -9.966 1.00 82.44 84 VAL A N 1
ATOM 648 C CA . VAL A 1 84 ? 2.316 19.832 -9.185 1.00 82.44 84 VAL A CA 1
ATOM 649 C C . VAL A 1 84 ? 3.665 20.567 -9.164 1.00 82.44 84 VAL A C 1
ATOM 651 O O . VAL A 1 84 ? 4.131 20.992 -10.229 1.00 82.44 84 VAL A O 1
ATOM 654 N N . PRO A 1 85 ? 4.324 20.715 -7.995 1.00 84.38 85 PRO A N 1
ATOM 655 C CA . PRO A 1 85 ? 5.654 21.317 -7.923 1.00 84.38 85 PRO A CA 1
ATOM 656 C C . PRO A 1 85 ? 6.660 20.606 -8.839 1.00 84.38 85 PRO A C 1
ATOM 658 O O . PRO A 1 85 ? 6.646 19.383 -8.975 1.00 84.38 85 PRO A O 1
ATOM 661 N N . ALA A 1 86 ? 7.560 21.372 -9.461 1.00 83.81 86 ALA A N 1
ATOM 662 C CA . ALA A 1 86 ? 8.491 20.884 -10.486 1.00 83.81 86 ALA A CA 1
ATOM 663 C C . ALA A 1 86 ? 9.427 19.745 -10.022 1.00 83.81 86 ALA A C 1
ATOM 665 O O . ALA A 1 86 ? 9.958 18.997 -10.846 1.00 83.81 86 ALA A O 1
ATOM 666 N N . ASP A 1 87 ? 9.645 19.611 -8.717 1.00 86.31 87 ASP A N 1
ATOM 667 C CA . ASP A 1 87 ? 10.484 18.596 -8.083 1.00 86.31 87 ASP A CA 1
ATOM 668 C C . ASP A 1 87 ? 9.692 17.582 -7.240 1.00 86.31 87 ASP A C 1
ATOM 670 O O . ASP A 1 87 ? 10.299 16.785 -6.522 1.00 86.31 87 ASP A O 1
ATOM 674 N N . ALA A 1 88 ? 8.356 17.596 -7.329 1.00 93.00 88 ALA A N 1
ATOM 675 C CA . ALA A 1 88 ? 7.514 16.672 -6.580 1.00 93.00 88 ALA A CA 1
ATOM 676 C C . ALA A 1 88 ? 7.571 15.248 -7.133 1.00 93.00 88 ALA A C 1
ATOM 678 O O . ALA A 1 88 ? 7.513 14.317 -6.346 1.00 93.00 88 ALA A O 1
ATOM 679 N N . LEU A 1 89 ? 7.703 15.053 -8.449 1.00 96.00 89 LEU A N 1
ATOM 680 C CA . LEU A 1 89 ? 7.956 13.733 -9.032 1.00 96.00 89 LEU A CA 1
ATOM 681 C C . LEU A 1 89 ? 9.440 13.375 -8.885 1.00 96.00 89 LEU A C 1
ATOM 683 O O . LEU A 1 89 ? 10.318 14.195 -9.157 1.00 96.00 89 LEU A O 1
ATOM 687 N N . ILE A 1 90 ? 9.718 12.125 -8.525 1.00 97.44 90 ILE A N 1
ATOM 688 C CA . ILE A 1 90 ? 11.054 11.530 -8.487 1.00 97.44 90 ILE A CA 1
ATOM 689 C C . ILE A 1 90 ? 11.041 10.307 -9.400 1.00 97.44 90 ILE A C 1
ATOM 691 O O . ILE A 1 90 ? 10.181 9.443 -9.253 1.00 97.44 90 ILE A O 1
ATOM 695 N N . VAL A 1 91 ? 12.003 10.209 -10.318 1.00 97.88 91 VAL A N 1
ATOM 696 C CA . VAL A 1 91 ? 12.185 9.032 -11.179 1.00 97.88 91 VAL A CA 1
ATOM 697 C C . VAL A 1 91 ? 13.614 8.538 -11.039 1.00 97.88 91 VAL A C 1
ATOM 699 O O . VAL A 1 91 ? 14.561 9.302 -11.227 1.00 97.88 91 VAL A O 1
ATOM 702 N N . VAL A 1 92 ? 13.776 7.260 -10.694 1.00 97.81 92 VAL A N 1
ATOM 703 C CA . VAL A 1 92 ? 15.096 6.655 -10.501 1.00 97.81 92 VAL A CA 1
ATOM 704 C C . VAL A 1 92 ? 15.182 5.353 -11.289 1.00 97.81 92 VAL A C 1
ATOM 706 O O . VAL A 1 92 ? 14.424 4.418 -11.018 1.00 97.81 92 VAL A O 1
ATOM 709 N N . PRO A 1 93 ? 16.111 5.242 -12.252 1.00 97.75 93 PRO A N 1
ATOM 710 C CA . PRO A 1 93 ? 16.379 3.978 -12.913 1.00 97.75 93 PRO A CA 1
ATOM 711 C C . PRO A 1 93 ? 17.184 3.043 -12.010 1.00 97.75 93 PRO A C 1
ATOM 713 O O . PRO A 1 93 ? 18.053 3.484 -11.253 1.00 97.75 93 PRO A O 1
ATOM 716 N N . LEU A 1 94 ? 16.942 1.738 -12.131 1.00 97.38 94 LEU A N 1
ATOM 717 C CA . LEU A 1 94 ? 17.646 0.699 -11.378 1.00 97.38 94 LEU A CA 1
ATOM 718 C C . LEU A 1 94 ? 19.160 0.791 -11.595 1.00 97.38 94 LEU A C 1
ATOM 720 O O . LEU A 1 94 ? 19.938 0.747 -10.640 1.00 97.38 94 LEU A O 1
ATOM 724 N N . ILE A 1 95 ? 19.577 0.979 -12.849 1.00 96.75 95 ILE A N 1
ATOM 725 C CA . ILE A 1 95 ? 20.989 1.125 -13.185 1.00 96.75 95 ILE A CA 1
ATOM 726 C C . ILE A 1 95 ? 21.465 2.530 -12.832 1.00 96.75 95 ILE A C 1
ATOM 728 O O . ILE A 1 95 ? 20.901 3.535 -13.268 1.00 96.75 95 ILE A O 1
ATOM 732 N N . ARG A 1 96 ? 22.525 2.577 -12.028 1.00 96.19 96 ARG A N 1
ATOM 733 C CA . ARG A 1 96 ? 23.180 3.803 -11.574 1.00 96.19 96 ARG A CA 1
ATOM 734 C C . ARG A 1 96 ? 23.907 4.513 -12.705 1.00 96.19 96 ARG A C 1
ATOM 736 O O . ARG A 1 96 ? 24.617 3.875 -13.483 1.00 96.19 96 ARG A O 1
ATOM 743 N N . LEU A 1 97 ? 23.826 5.837 -12.696 1.00 96.81 97 LEU A N 1
ATOM 744 C CA . LEU A 1 97 ? 24.695 6.687 -13.494 1.00 96.81 97 LEU A CA 1
ATOM 745 C C . LEU A 1 97 ? 26.178 6.431 -13.145 1.00 96.81 97 LEU A C 1
ATOM 747 O O . LEU A 1 97 ? 26.497 6.076 -12.003 1.00 96.81 97 LEU A O 1
ATOM 751 N N . PRO A 1 98 ? 27.122 6.622 -14.086 1.00 96.31 98 PRO A N 1
ATOM 752 C CA . PRO A 1 98 ? 28.548 6.489 -13.806 1.00 96.31 98 PRO A CA 1
ATOM 753 C C . PRO A 1 98 ? 29.023 7.280 -12.581 1.00 96.31 98 PRO A C 1
ATOM 755 O O . PRO A 1 98 ? 29.775 6.728 -11.780 1.00 96.31 98 PRO A O 1
ATOM 758 N N . SER A 1 99 ? 28.547 8.513 -12.393 1.00 96.19 99 SER A N 1
ATOM 759 C CA . SER A 1 99 ? 28.879 9.346 -11.231 1.00 96.19 99 SER A CA 1
ATOM 760 C C . SER A 1 99 ? 28.365 8.759 -9.913 1.00 96.19 99 SER A C 1
ATOM 762 O O . SER A 1 99 ? 29.088 8.778 -8.923 1.00 96.19 99 SER A O 1
ATOM 764 N N . GLU A 1 100 ? 27.182 8.138 -9.894 1.00 93.88 100 GLU A N 1
ATOM 765 C CA . GLU A 1 100 ? 26.649 7.454 -8.706 1.00 93.88 100 GLU A CA 1
ATOM 766 C C . GLU A 1 100 ? 27.480 6.219 -8.315 1.00 93.88 100 GLU A C 1
ATOM 768 O O . GLU A 1 100 ? 27.514 5.825 -7.148 1.00 93.88 100 GLU A O 1
ATOM 773 N N . ARG A 1 101 ? 28.135 5.568 -9.284 1.00 92.62 101 ARG A N 1
ATOM 774 C CA . ARG A 1 101 ? 28.993 4.395 -9.032 1.00 92.62 101 ARG A CA 1
ATOM 775 C C . ARG A 1 101 ? 30.353 4.792 -8.466 1.00 92.62 101 ARG A C 1
ATOM 777 O O . ARG A 1 101 ? 30.905 4.049 -7.659 1.00 92.62 101 ARG A O 1
ATOM 784 N N . THR A 1 102 ? 30.888 5.930 -8.901 1.00 93.38 102 THR A N 1
ATOM 785 C CA . THR A 1 102 ? 32.234 6.403 -8.544 1.00 93.38 102 THR A CA 1
ATOM 786 C C . THR A 1 102 ? 32.248 7.452 -7.431 1.00 93.38 102 THR A C 1
ATOM 788 O O . THR A 1 102 ? 33.329 7.821 -6.979 1.00 93.38 102 THR A O 1
ATOM 791 N N . GLY A 1 103 ? 31.081 7.924 -6.976 1.00 91.12 103 GLY A N 1
ATOM 792 C CA . GLY A 1 103 ? 30.967 9.009 -5.993 1.00 91.12 103 GLY A CA 1
ATOM 793 C C . GLY A 1 103 ? 31.239 10.399 -6.582 1.00 91.12 103 GLY A C 1
ATOM 794 O O . GLY A 1 103 ? 31.679 11.293 -5.865 1.00 91.12 103 GLY A O 1
ATOM 795 N N . GLY A 1 104 ? 31.036 10.568 -7.891 1.00 94.06 104 GLY A N 1
ATOM 796 C CA . GLY A 1 104 ? 31.155 11.850 -8.583 1.00 94.06 104 GLY A CA 1
ATOM 797 C C . GLY A 1 104 ? 29.909 12.733 -8.452 1.00 94.06 104 GLY A C 1
ATOM 798 O O . GLY A 1 104 ? 28.936 12.387 -7.787 1.00 94.06 104 GLY A O 1
ATOM 799 N N . ASP A 1 105 ? 29.925 13.873 -9.143 1.00 95.56 105 ASP A N 1
ATOM 800 C CA . ASP A 1 105 ? 28.802 14.814 -9.172 1.00 95.56 105 ASP A CA 1
ATOM 801 C C . ASP A 1 105 ? 27.655 14.288 -10.058 1.00 95.56 105 ASP A C 1
ATOM 803 O O . ASP A 1 105 ? 27.755 14.224 -11.290 1.00 95.56 105 ASP A O 1
ATOM 807 N N . VAL A 1 106 ? 26.570 13.863 -9.407 1.00 94.88 106 VAL A N 1
ATOM 808 C CA . VAL A 1 106 ? 25.397 13.269 -10.060 1.00 94.88 106 VAL A CA 1
ATOM 809 C C . VAL A 1 106 ? 24.610 14.302 -10.853 1.00 94.88 106 VAL A C 1
ATOM 811 O O . VAL A 1 106 ? 24.251 14.034 -12.000 1.00 94.88 106 VAL A O 1
ATOM 814 N N . GLU A 1 107 ? 24.382 15.488 -10.293 1.00 93.94 107 GLU A N 1
ATOM 815 C CA . GLU A 1 107 ? 23.580 16.516 -10.959 1.00 93.94 107 GLU A CA 1
ATOM 816 C C . GLU A 1 107 ? 24.334 17.129 -12.141 1.00 93.94 107 GLU A C 1
ATOM 818 O O . GLU A 1 107 ? 23.748 17.286 -13.213 1.00 93.94 107 GLU A O 1
ATOM 823 N N . ALA A 1 108 ? 25.653 17.334 -12.033 1.00 95.50 108 ALA A N 1
ATOM 824 C CA . ALA A 1 108 ? 26.457 17.757 -13.181 1.00 95.50 108 ALA A CA 1
ATOM 825 C C . ALA A 1 108 ? 26.430 16.730 -14.330 1.00 95.50 108 ALA A C 1
ATOM 827 O O . ALA A 1 108 ? 26.395 17.111 -15.504 1.00 95.50 108 ALA A O 1
ATOM 828 N N . GLN A 1 109 ? 26.419 15.425 -14.023 1.00 96.38 109 GLN A N 1
ATOM 829 C CA . GLN A 1 109 ? 26.287 14.393 -15.055 1.00 96.38 109 GLN A CA 1
ATOM 830 C C . GLN A 1 109 ? 24.885 14.380 -15.679 1.00 96.38 109 GLN A C 1
ATOM 832 O O . GLN A 1 109 ? 24.781 14.273 -16.902 1.00 96.38 109 GLN A O 1
ATOM 837 N N . LYS A 1 110 ? 23.818 14.531 -14.884 1.00 95.56 110 LYS A N 1
ATOM 838 C CA . LYS A 1 110 ? 22.451 14.661 -15.414 1.00 95.56 110 LYS A CA 1
ATOM 839 C C . LYS A 1 110 ? 22.317 15.879 -16.329 1.00 95.56 110 LYS A C 1
ATOM 841 O O . LYS A 1 110 ? 21.769 15.759 -17.421 1.00 95.56 110 LYS A O 1
ATOM 846 N N . ASP A 1 111 ? 22.873 17.023 -15.940 1.00 94.12 111 ASP A N 1
ATOM 847 C CA . ASP A 1 111 ? 22.875 18.237 -16.762 1.00 94.12 111 ASP A CA 1
ATOM 848 C C . ASP A 1 111 ? 23.646 18.065 -18.070 1.00 94.12 111 ASP A C 1
ATOM 850 O O . ASP A 1 111 ? 23.206 18.548 -19.116 1.00 94.12 111 ASP A O 1
ATOM 854 N N . TYR A 1 112 ? 24.773 17.351 -18.031 1.00 96.00 112 TYR A N 1
ATOM 855 C CA . TYR A 1 112 ? 25.509 16.996 -19.239 1.00 96.00 112 TYR A CA 1
ATOM 856 C C . TYR A 1 112 ? 24.664 16.111 -20.165 1.00 96.00 112 TYR A C 1
ATOM 858 O O . TYR A 1 112 ? 24.577 16.397 -21.353 1.00 96.00 112 TYR A O 1
ATOM 866 N N . ILE A 1 113 ? 23.982 15.088 -19.638 1.00 95.94 113 ILE A N 1
ATOM 867 C CA . ILE A 1 113 ? 23.093 14.214 -20.424 1.00 95.94 113 ILE A CA 1
ATOM 868 C C . ILE A 1 113 ? 21.954 15.020 -21.074 1.00 95.94 113 ILE A C 1
ATOM 870 O O . ILE A 1 113 ? 21.691 14.862 -22.268 1.00 95.94 113 ILE A O 1
ATOM 874 N N . ARG A 1 114 ? 21.305 15.921 -20.322 1.00 92.62 114 ARG A N 1
ATOM 875 C CA . ARG A 1 114 ? 20.228 16.782 -20.845 1.00 92.62 114 ARG A CA 1
ATOM 876 C C . ARG A 1 114 ? 20.699 17.629 -22.030 1.00 92.62 114 ARG A C 1
ATOM 878 O O . ARG A 1 114 ? 20.001 17.705 -23.036 1.00 92.62 114 ARG A O 1
ATOM 885 N N . LYS A 1 115 ? 21.879 18.249 -21.914 1.00 91.50 115 LYS A N 1
ATOM 886 C CA . LYS A 1 115 ? 22.424 19.182 -22.917 1.00 91.50 115 LYS A CA 1
ATOM 887 C C . LYS A 1 115 ? 23.052 18.472 -24.115 1.00 91.50 115 LYS A C 1
ATOM 889 O O . LYS A 1 115 ? 22.841 18.884 -25.250 1.00 91.50 115 LYS A O 1
ATOM 894 N N . GLU A 1 116 ? 23.810 17.410 -23.864 1.00 94.06 116 GLU A N 1
ATOM 895 C CA . GLU A 1 116 ? 24.716 16.809 -24.848 1.00 94.06 116 GLU A CA 1
ATOM 896 C C . GLU A 1 116 ? 24.244 15.458 -25.392 1.00 94.06 116 GLU A C 1
ATOM 898 O O . GLU A 1 116 ? 24.927 14.884 -26.235 1.00 94.06 116 GLU A O 1
ATOM 903 N N . ILE A 1 117 ? 23.103 14.925 -24.938 1.00 93.31 117 ILE A N 1
ATOM 904 C CA . ILE A 1 117 ? 22.569 13.645 -25.434 1.00 93.31 117 ILE A CA 1
ATOM 905 C C . ILE A 1 117 ? 21.114 13.778 -25.893 1.00 93.31 117 ILE A C 1
ATOM 907 O O . ILE A 1 117 ? 20.826 13.512 -27.059 1.00 93.31 117 ILE A O 1
ATOM 911 N N . LEU A 1 118 ? 20.194 14.189 -25.012 1.00 89.94 118 LEU A N 1
ATOM 912 C CA . LEU A 1 118 ? 18.748 14.075 -25.275 1.00 89.94 118 LEU A CA 1
ATOM 913 C C . LEU A 1 118 ? 18.258 14.901 -26.473 1.00 89.94 118 LEU A C 1
ATOM 915 O O . LEU A 1 118 ? 17.457 14.410 -27.264 1.00 89.94 118 LEU A O 1
ATOM 919 N N . GLY A 1 119 ? 18.762 16.126 -26.632 1.00 78.38 119 GLY A N 1
ATOM 920 C CA . GLY A 1 119 ? 18.348 17.045 -27.700 1.00 78.38 119 GLY A CA 1
ATOM 921 C C . GLY A 1 119 ? 19.162 16.951 -28.993 1.00 78.38 119 GLY A C 1
ATOM 922 O O . GLY A 1 119 ? 18.996 17.798 -29.869 1.00 78.38 119 GLY A O 1
ATOM 923 N N . ARG A 1 120 ? 20.084 15.987 -29.117 1.00 86.56 120 ARG A N 1
ATOM 924 C CA . ARG A 1 120 ? 21.004 15.920 -30.262 1.00 86.56 120 ARG A CA 1
ATOM 925 C C . ARG A 1 120 ? 20.534 14.935 -31.323 1.00 86.56 120 ARG A C 1
ATOM 927 O O . ARG A 1 120 ? 20.084 13.830 -31.021 1.00 86.56 120 ARG A O 1
ATOM 934 N N . ASP A 1 121 ? 20.713 15.335 -32.579 1.00 87.88 121 ASP A N 1
ATOM 935 C CA . ASP A 1 121 ? 20.600 14.433 -33.722 1.00 87.88 121 ASP A CA 1
ATOM 936 C C . ASP A 1 121 ? 21.570 13.243 -33.583 1.00 87.88 121 ASP A C 1
ATOM 938 O O . ASP A 1 121 ? 22.690 13.388 -33.081 1.00 87.88 121 ASP A O 1
ATOM 942 N N . ASN A 1 122 ? 21.146 12.067 -34.052 1.00 88.44 122 ASN A N 1
ATOM 943 C CA . ASN A 1 122 ? 21.879 10.814 -33.862 1.00 88.44 122 ASN A CA 1
ATOM 944 C C . ASN A 1 122 ? 23.279 10.853 -34.492 1.00 88.44 122 ASN A C 1
ATOM 946 O O . ASN A 1 122 ? 24.226 10.337 -33.898 1.00 88.44 122 ASN A O 1
ATOM 950 N N . LYS A 1 123 ? 23.439 11.499 -35.657 1.00 89.50 123 LYS A N 1
ATOM 951 C CA . LYS A 1 123 ? 24.749 11.624 -36.306 1.00 89.50 123 LYS A CA 1
ATOM 952 C C . LYS A 1 123 ? 25.673 12.516 -35.484 1.00 89.50 123 LYS A C 1
ATOM 954 O O . LYS A 1 123 ? 26.809 12.140 -35.210 1.00 89.50 123 LYS A O 1
ATOM 959 N N . ALA A 1 124 ? 25.168 13.668 -35.047 1.00 90.94 124 ALA A N 1
ATOM 960 C CA . ALA A 1 124 ? 25.939 14.599 -34.230 1.00 90.94 124 ALA A CA 1
ATOM 961 C C . ALA A 1 124 ? 26.346 13.987 -32.879 1.00 90.94 124 ALA A C 1
ATOM 963 O O . ALA A 1 124 ? 27.429 14.285 -32.380 1.00 90.94 124 ALA A O 1
ATOM 964 N N . LEU A 1 125 ? 25.488 13.151 -32.285 1.00 91.44 125 LEU A N 1
ATOM 965 C CA . LEU A 1 125 ? 25.778 12.416 -31.053 1.00 91.44 125 LEU A CA 1
ATOM 966 C C . LEU A 1 125 ? 26.871 11.358 -31.261 1.00 91.44 125 LEU A C 1
ATOM 968 O O . LEU A 1 125 ? 27.772 11.245 -30.436 1.00 91.44 125 LEU A O 1
ATOM 972 N N . PHE A 1 126 ? 26.821 10.614 -32.368 1.00 90.44 126 PHE A N 1
ATOM 973 C CA . PHE A 1 126 ? 27.834 9.611 -32.706 1.00 90.44 126 PHE A CA 1
ATOM 974 C C . PHE A 1 126 ? 29.218 10.227 -32.971 1.00 90.44 126 PHE A C 1
ATOM 976 O O . PHE A 1 126 ? 30.242 9.673 -32.572 1.00 90.44 126 PHE A O 1
ATOM 983 N N . GLU A 1 127 ? 29.262 11.389 -33.627 1.00 94.88 127 GLU A N 1
ATOM 984 C CA . GLU A 1 127 ? 30.512 12.101 -33.925 1.00 94.88 127 GLU A CA 1
ATOM 985 C C . GLU A 1 127 ? 31.161 12.721 -32.669 1.00 94.88 127 GLU A C 1
ATOM 987 O O . GLU A 1 127 ? 32.381 12.918 -32.624 1.00 94.88 127 GLU A O 1
ATOM 992 N N . ASP A 1 128 ? 30.380 12.980 -31.615 1.00 95.94 128 ASP A N 1
ATOM 993 C CA . ASP A 1 128 ? 30.886 13.447 -30.327 1.00 95.94 128 ASP A CA 1
ATOM 994 C C . ASP A 1 128 ? 31.446 12.289 -29.493 1.00 95.94 128 ASP A C 1
ATOM 996 O O . ASP A 1 128 ? 30.740 11.597 -28.760 1.00 95.94 128 ASP A O 1
ATOM 1000 N N . LYS A 1 129 ? 32.770 12.117 -29.542 1.00 96.12 129 LYS A N 1
ATOM 1001 C CA . LYS A 1 129 ? 33.470 11.044 -28.817 1.00 96.12 129 LYS A CA 1
ATOM 1002 C C . LYS A 1 129 ? 33.209 11.043 -27.309 1.00 96.12 129 LYS A C 1
ATOM 1004 O O . LYS A 1 129 ? 33.275 9.978 -26.696 1.00 96.12 129 LYS A O 1
ATOM 1009 N N . LYS A 1 130 ? 32.980 12.208 -26.694 1.00 96.25 130 LYS A N 1
ATOM 1010 C CA . LYS A 1 130 ? 32.771 12.307 -25.245 1.00 96.25 130 LYS A CA 1
ATOM 1011 C C . LYS A 1 130 ? 31.349 11.882 -24.892 1.00 96.25 130 LYS A C 1
ATOM 1013 O O . LYS A 1 130 ? 31.186 11.036 -24.012 1.00 96.25 130 LYS A O 1
ATOM 1018 N N . ALA A 1 131 ? 30.354 12.424 -25.591 1.00 95.81 131 ALA A N 1
ATOM 1019 C CA . ALA A 1 131 ? 28.954 12.070 -25.385 1.00 95.81 131 ALA A CA 1
ATOM 1020 C C . ALA A 1 131 ? 28.690 10.601 -25.747 1.00 95.81 131 ALA A C 1
ATOM 1022 O O . ALA A 1 131 ? 28.052 9.889 -24.976 1.00 95.81 131 ALA A O 1
ATOM 1023 N N . TRP A 1 132 ? 29.269 10.116 -26.850 1.00 95.56 132 TRP A N 1
ATOM 1024 C CA . TRP A 1 132 ? 29.169 8.720 -27.272 1.00 95.56 132 TRP A CA 1
ATOM 1025 C C . TRP A 1 132 ? 29.774 7.754 -26.252 1.00 95.56 132 TRP A C 1
ATOM 1027 O O . TRP A 1 132 ? 29.140 6.770 -25.879 1.00 95.56 132 TRP A O 1
ATOM 1037 N N . LYS A 1 133 ? 30.981 8.050 -25.744 1.00 96.31 133 LYS A N 1
ATOM 1038 C CA . LYS A 1 133 ? 31.605 7.221 -24.704 1.00 96.31 133 LYS A CA 1
ATOM 1039 C C . LYS A 1 133 ? 30.721 7.143 -23.462 1.00 96.31 133 LYS A C 1
ATOM 1041 O O . LYS A 1 133 ? 30.562 6.056 -22.920 1.00 96.31 133 LYS A O 1
ATOM 1046 N N . LEU A 1 134 ? 30.160 8.275 -23.031 1.00 96.38 134 LEU A N 1
ATOM 1047 C CA . LEU A 1 134 ? 29.236 8.288 -21.904 1.00 96.38 134 LEU A CA 1
ATOM 1048 C C . LEU A 1 134 ? 28.000 7.439 -22.207 1.00 96.38 134 LEU A C 1
ATOM 1050 O O . LEU A 1 134 ? 27.678 6.586 -21.396 1.00 96.38 134 LEU A O 1
ATOM 1054 N N . LEU A 1 135 ? 27.352 7.626 -23.361 1.00 94.81 135 LEU A N 1
ATOM 1055 C CA . LEU A 1 135 ? 26.147 6.887 -23.751 1.00 94.81 135 LEU A CA 1
ATOM 1056 C C . LEU A 1 135 ? 26.343 5.365 -23.685 1.00 94.81 135 LEU A C 1
ATOM 1058 O O . LEU A 1 135 ? 25.464 4.669 -23.190 1.00 94.81 135 LEU A O 1
ATOM 1062 N N . CYS A 1 136 ? 27.506 4.860 -24.106 1.00 94.00 136 CYS A N 1
ATOM 1063 C CA . CYS A 1 136 ? 27.858 3.438 -24.013 1.00 94.00 136 CYS A CA 1
ATOM 1064 C C . CYS A 1 136 ? 27.977 2.902 -22.570 1.00 94.00 136 CYS A C 1
ATOM 1066 O O . CYS A 1 136 ? 28.049 1.692 -22.381 1.00 94.00 136 CYS A O 1
ATOM 1068 N N . GLU A 1 137 ? 28.043 3.774 -21.561 1.00 94.50 137 GLU A N 1
ATOM 1069 C CA . GLU A 1 137 ? 28.091 3.417 -20.137 1.00 94.50 137 GLU A CA 1
ATOM 1070 C C . GLU A 1 137 ? 26.737 3.610 -19.421 1.00 94.50 137 GLU A C 1
ATOM 1072 O O . GLU A 1 137 ? 26.668 3.387 -18.205 1.00 94.50 137 GLU A O 1
ATOM 1077 N N . LEU A 1 138 ? 25.693 4.059 -20.136 1.00 94.50 138 LEU A N 1
ATOM 1078 C CA . LEU A 1 138 ? 24.355 4.356 -19.612 1.00 94.50 138 LEU A CA 1
ATOM 1079 C C . LEU A 1 138 ? 23.352 3.243 -19.955 1.00 94.50 138 LEU A C 1
ATOM 1081 O O . LEU A 1 138 ? 23.380 2.693 -21.051 1.00 94.50 138 LEU A O 1
ATOM 1085 N N . GLY A 1 139 ? 22.399 2.984 -19.055 1.00 91.38 139 GLY A N 1
ATOM 1086 C CA . GLY A 1 139 ? 21.345 1.986 -19.271 1.00 91.38 139 GLY A CA 1
ATOM 1087 C C . GLY A 1 139 ? 21.688 0.581 -18.787 1.00 91.38 139 GLY A C 1
ATOM 1088 O O . GLY A 1 139 ? 22.723 0.354 -18.166 1.00 91.38 139 GLY A O 1
ATOM 1089 N N . GLY A 1 140 ? 20.755 -0.346 -19.016 1.00 84.50 140 GLY A N 1
ATOM 1090 C CA . GLY A 1 140 ? 20.953 -1.771 -18.753 1.00 84.50 140 GLY A CA 1
ATOM 1091 C C . GLY A 1 140 ? 21.962 -2.418 -19.697 1.00 84.50 140 GLY A C 1
ATOM 1092 O O . GLY A 1 140 ? 22.287 -1.877 -20.750 1.00 84.50 140 GLY A O 1
ATOM 1093 N N . ASP A 1 141 ? 22.421 -3.614 -19.326 1.00 91.75 141 ASP A N 1
ATOM 1094 C CA . ASP A 1 141 ? 23.367 -4.399 -20.133 1.00 91.75 141 ASP A CA 1
ATOM 1095 C C . ASP A 1 141 ? 22.793 -4.760 -21.515 1.00 91.75 141 ASP A C 1
ATOM 1097 O O . ASP A 1 141 ? 23.525 -4.916 -22.491 1.00 91.75 141 ASP A O 1
ATOM 1101 N N . LEU A 1 142 ? 21.465 -4.898 -21.586 1.00 92.31 142 LEU A N 1
ATOM 1102 C CA . LEU A 1 142 ? 20.678 -5.172 -22.786 1.00 92.31 142 LEU A CA 1
ATOM 1103 C C . LEU A 1 142 ? 19.471 -4.216 -22.841 1.00 92.31 142 LEU A C 1
ATOM 1105 O O . LEU A 1 142 ? 19.402 -3.215 -22.134 1.00 92.31 142 LEU A O 1
ATOM 1109 N N . MET A 1 143 ? 18.489 -4.522 -23.686 1.00 93.00 143 MET A N 1
ATOM 1110 C CA . MET A 1 143 ? 17.414 -3.607 -24.087 1.00 93.00 143 MET A CA 1
ATOM 1111 C C . MET A 1 143 ? 16.251 -3.482 -23.078 1.00 93.00 143 MET A C 1
ATOM 1113 O O . MET A 1 143 ? 15.087 -3.396 -23.481 1.00 93.00 143 MET A O 1
ATOM 1117 N N . ILE A 1 144 ? 16.540 -3.522 -21.774 1.00 96.06 144 ILE A N 1
ATOM 1118 C CA . ILE A 1 144 ? 15.537 -3.491 -20.701 1.00 96.06 144 ILE A CA 1
ATOM 1119 C C . ILE A 1 144 ? 15.918 -2.426 -19.672 1.00 96.06 144 ILE A C 1
ATOM 1121 O O . ILE A 1 144 ? 16.884 -2.578 -18.925 1.00 96.06 144 ILE A O 1
ATOM 1125 N N . ASN A 1 145 ? 15.111 -1.370 -19.594 1.00 96.06 145 ASN A N 1
ATOM 1126 C CA . ASN A 1 145 ? 15.224 -0.332 -18.578 1.00 96.06 145 ASN A CA 1
ATOM 1127 C C . ASN A 1 145 ? 14.200 -0.578 -17.468 1.00 96.06 145 ASN A C 1
ATOM 1129 O O . ASN A 1 145 ? 13.000 -0.435 -17.694 1.00 96.06 145 ASN A O 1
ATOM 1133 N N . ALA A 1 146 ? 14.671 -0.900 -16.265 1.00 97.69 146 ALA A N 1
ATOM 1134 C CA . ALA A 1 146 ? 13.854 -0.905 -15.053 1.00 97.69 146 ALA A CA 1
ATOM 1135 C C . ALA A 1 146 ? 14.014 0.426 -14.308 1.00 97.69 146 ALA A C 1
ATOM 1137 O O . ALA A 1 146 ? 15.137 0.911 -14.137 1.00 97.69 146 ALA A O 1
ATOM 1138 N N . PHE A 1 147 ? 12.912 1.016 -13.855 1.00 98.25 147 PHE A N 1
ATOM 1139 C CA . PHE A 1 147 ? 12.903 2.260 -13.087 1.00 98.25 147 PHE A CA 1
ATOM 1140 C C . PHE A 1 147 ? 11.679 2.328 -12.177 1.00 98.25 147 PHE A C 1
ATOM 1142 O O . PHE A 1 147 ? 10.687 1.649 -12.412 1.00 98.25 147 PHE A O 1
ATOM 1149 N N . ALA A 1 148 ? 11.744 3.143 -11.133 1.00 98.62 148 ALA A N 1
ATOM 1150 C CA . ALA A 1 148 ? 10.633 3.353 -10.216 1.00 98.62 148 ALA A CA 1
ATOM 1151 C C . ALA A 1 148 ? 10.429 4.846 -9.981 1.00 98.62 148 ALA A C 1
ATOM 1153 O O . ALA A 1 148 ? 11.361 5.652 -10.107 1.00 98.62 148 ALA A O 1
ATOM 1154 N N . THR A 1 149 ? 9.196 5.201 -9.645 1.00 98.56 149 THR A N 1
ATOM 1155 C CA . THR A 1 149 ? 8.812 6.563 -9.290 1.00 98.56 149 THR A CA 1
ATOM 1156 C C . THR A 1 149 ? 8.553 6.698 -7.798 1.00 98.56 149 THR A C 1
ATOM 1158 O O . THR A 1 149 ? 8.106 5.754 -7.151 1.00 98.56 149 THR A O 1
ATOM 1161 N N . ASN A 1 150 ? 8.798 7.884 -7.262 1.00 98.56 150 ASN A N 1
ATOM 1162 C CA . ASN A 1 150 ? 8.390 8.296 -5.923 1.00 98.56 150 ASN A CA 1
ATOM 1163 C C . ASN A 1 150 ? 7.975 9.770 -5.979 1.00 98.56 150 ASN A C 1
ATOM 1165 O O . ASN A 1 150 ? 8.009 10.384 -7.050 1.00 98.56 150 ASN A O 1
ATOM 1169 N N . PHE A 1 151 ? 7.575 10.340 -4.851 1.00 98.06 151 PHE A N 1
ATOM 1170 C CA . PHE A 1 151 ? 7.089 11.709 -4.810 1.00 98.06 151 PHE A CA 1
ATOM 1171 C C . PHE A 1 151 ? 7.523 12.464 -3.552 1.00 98.06 151 PHE A C 1
ATOM 1173 O O . PHE A 1 151 ? 8.014 11.867 -2.591 1.00 98.06 151 PHE A O 1
ATOM 1180 N N . LYS A 1 152 ? 7.346 13.787 -3.564 1.00 96.50 152 LYS A N 1
ATOM 1181 C CA . LYS A 1 152 ? 7.494 14.656 -2.394 1.00 96.50 152 LYS A CA 1
ATOM 1182 C C . LYS A 1 152 ? 6.154 15.192 -1.911 1.00 96.50 152 LYS A C 1
ATOM 1184 O O . LYS A 1 152 ? 5.260 15.448 -2.714 1.00 96.50 152 LYS A O 1
ATOM 1189 N N . ILE A 1 153 ? 6.057 15.416 -0.605 1.00 93.38 153 ILE A N 1
ATOM 1190 C CA . ILE A 1 153 ? 4.957 16.114 0.064 1.00 93.38 153 ILE A CA 1
ATOM 1191 C C . ILE A 1 153 ? 5.558 17.379 0.684 1.00 93.38 153 ILE A C 1
ATOM 1193 O O . ILE A 1 153 ? 6.268 17.316 1.687 1.00 93.38 153 ILE A O 1
ATOM 1197 N N . GLY A 1 154 ? 5.324 18.535 0.057 1.00 90.00 154 GLY A N 1
ATOM 1198 C CA . GLY A 1 154 ? 6.123 19.728 0.349 1.00 90.00 154 GLY A CA 1
ATOM 1199 C C . GLY A 1 154 ? 7.590 19.488 -0.024 1.00 90.00 154 GLY A C 1
ATOM 1200 O O . GLY A 1 154 ? 7.872 19.044 -1.135 1.00 90.00 154 GLY A O 1
ATOM 1201 N N . ASP A 1 155 ? 8.508 19.735 0.910 1.00 90.81 155 ASP A N 1
ATOM 1202 C CA . ASP A 1 155 ? 9.950 19.520 0.706 1.00 90.81 155 ASP A CA 1
ATOM 1203 C C . ASP A 1 155 ? 10.418 18.096 1.069 1.00 90.81 155 ASP A C 1
ATOM 1205 O O . ASP A 1 155 ? 11.549 17.711 0.756 1.00 90.81 155 ASP A O 1
ATOM 1209 N N . GLU A 1 156 ? 9.554 17.295 1.698 1.00 94.62 156 GLU A N 1
ATOM 1210 C CA . GLU A 1 156 ? 9.893 15.967 2.208 1.00 94.62 156 GLU A CA 1
ATOM 1211 C C . GLU A 1 156 ? 9.629 14.881 1.167 1.00 94.62 156 GLU A C 1
ATOM 1213 O O . GLU A 1 156 ? 8.556 14.809 0.568 1.00 94.62 156 GLU A O 1
ATOM 1218 N N . VAL A 1 157 ? 10.603 13.994 0.967 1.00 96.88 157 VAL A N 1
ATOM 1219 C CA . VAL A 1 157 ? 10.438 12.818 0.104 1.00 96.88 157 VAL A CA 1
ATOM 1220 C C . VAL A 1 157 ? 9.584 11.782 0.829 1.00 96.88 157 VAL A C 1
ATOM 1222 O O . VAL A 1 157 ? 9.847 11.477 1.991 1.00 96.88 157 VAL A O 1
ATOM 1225 N N . ASN A 1 158 ? 8.601 11.203 0.137 1.00 97.44 158 ASN A N 1
ATOM 1226 C CA . ASN A 1 158 ? 7.834 10.082 0.662 1.00 97.44 158 ASN A CA 1
ATOM 1227 C C . ASN A 1 158 ? 8.769 8.920 1.046 1.00 97.44 158 ASN A C 1
ATOM 1229 O O . ASN A 1 158 ? 9.595 8.480 0.242 1.00 97.44 158 ASN A O 1
ATOM 1233 N N . GLN A 1 159 ? 8.605 8.418 2.272 1.00 96.81 159 GLN A N 1
ATOM 1234 C CA . GLN A 1 159 ? 9.367 7.293 2.823 1.00 96.81 159 GLN A CA 1
ATOM 1235 C C . GLN A 1 159 ? 8.546 5.998 2.904 1.00 96.81 159 GLN A C 1
ATOM 1237 O O . GLN A 1 159 ? 9.104 4.951 3.236 1.00 96.81 159 GLN A O 1
ATOM 1242 N N . ASP A 1 160 ? 7.249 6.050 2.593 1.00 96.81 160 ASP A N 1
ATOM 1243 C CA . ASP A 1 160 ? 6.343 4.906 2.634 1.00 96.81 160 ASP A CA 1
ATOM 1244 C C . ASP A 1 160 ? 6.394 4.130 1.304 1.00 96.81 160 ASP A C 1
ATOM 1246 O O . ASP A 1 160 ? 6.088 4.665 0.231 1.00 96.81 160 ASP A O 1
ATOM 1250 N N . VAL A 1 161 ? 6.816 2.861 1.365 1.00 97.81 161 VAL A N 1
ATOM 1251 C CA . VAL A 1 161 ? 6.929 1.989 0.183 1.00 97.81 161 VAL A CA 1
ATOM 1252 C C . VAL A 1 161 ? 5.555 1.662 -0.403 1.00 97.81 161 VAL A C 1
ATOM 1254 O O . VAL A 1 161 ? 5.430 1.607 -1.624 1.00 97.81 161 VAL A O 1
ATOM 1257 N N . GLY A 1 162 ? 4.516 1.522 0.424 1.00 96.94 162 GLY A N 1
ATOM 1258 C CA . GLY A 1 162 ? 3.150 1.269 -0.032 1.00 96.94 162 GLY A CA 1
ATOM 1259 C C . GLY A 1 162 ? 2.621 2.406 -0.905 1.00 96.94 162 GLY A C 1
ATOM 1260 O O . GLY A 1 162 ? 2.046 2.167 -1.965 1.00 96.94 162 GLY A O 1
ATOM 1261 N N . GLU A 1 163 ? 2.910 3.655 -0.539 1.00 98.12 163 GLU A N 1
ATOM 1262 C CA . GLU A 1 163 ? 2.506 4.822 -1.334 1.00 98.12 163 GLU A CA 1
ATOM 1263 C C . GLU A 1 163 ? 3.341 5.007 -2.608 1.00 98.12 163 GLU A C 1
ATOM 1265 O O . GLU A 1 163 ? 2.817 5.437 -3.640 1.00 98.12 163 GLU A O 1
ATOM 1270 N N . ALA A 1 164 ? 4.622 4.628 -2.586 1.00 98.56 164 ALA A N 1
ATOM 1271 C CA . ALA A 1 164 ? 5.407 4.537 -3.815 1.00 98.56 164 ALA A CA 1
ATOM 1272 C C . ALA A 1 164 ? 4.855 3.437 -4.741 1.00 98.56 164 ALA A C 1
ATOM 1274 O O . ALA A 1 164 ? 4.716 3.655 -5.946 1.00 98.56 164 ALA A O 1
ATOM 1275 N N . ASN A 1 165 ? 4.478 2.279 -4.197 1.00 98.56 165 ASN A N 1
ATOM 1276 C CA . ASN A 1 165 ? 3.870 1.189 -4.958 1.00 98.56 165 ASN A CA 1
ATOM 1277 C C . ASN A 1 165 ? 2.523 1.597 -5.556 1.00 98.56 165 ASN A C 1
ATOM 1279 O O . ASN A 1 165 ? 2.285 1.309 -6.729 1.00 98.56 165 ASN A O 1
ATOM 1283 N N . TYR A 1 166 ? 1.692 2.326 -4.804 1.00 98.19 166 TYR A N 1
ATOM 1284 C CA . TYR A 1 166 ? 0.450 2.918 -5.303 1.00 98.19 166 TYR A CA 1
ATOM 1285 C C . TYR A 1 166 ? 0.708 3.798 -6.534 1.00 98.19 166 TYR A C 1
ATOM 1287 O O . TYR A 1 166 ? 0.067 3.609 -7.569 1.00 98.19 166 TYR A O 1
ATOM 1295 N N . LEU A 1 167 ? 1.695 4.702 -6.466 1.00 98.62 167 LEU A N 1
ATOM 1296 C CA . LEU A 1 167 ? 2.061 5.564 -7.594 1.00 98.62 167 LEU A CA 1
ATOM 1297 C C . LEU A 1 167 ? 2.490 4.749 -8.821 1.00 98.62 167 LEU A C 1
ATOM 1299 O O . LEU A 1 167 ? 1.967 4.956 -9.916 1.00 98.62 167 LEU A O 1
ATOM 1303 N N . ASN A 1 168 ? 3.425 3.810 -8.645 1.00 98.69 168 ASN A N 1
ATOM 1304 C CA . ASN A 1 168 ? 3.937 2.994 -9.751 1.00 98.69 168 ASN A CA 1
ATOM 1305 C C . ASN A 1 168 ? 2.830 2.118 -10.362 1.00 98.69 168 ASN A C 1
ATOM 1307 O O . ASN A 1 168 ? 2.740 2.013 -11.585 1.00 98.69 168 ASN A O 1
ATOM 1311 N N . GLN A 1 169 ? 1.956 1.535 -9.535 1.00 97.75 169 GLN A N 1
ATOM 1312 C CA . GLN A 1 169 ? 0.819 0.739 -9.997 1.00 97.75 169 GLN A CA 1
ATOM 1313 C C . GLN A 1 169 ? -0.188 1.582 -10.778 1.00 97.75 169 GLN A C 1
ATOM 1315 O O . GLN A 1 169 ? -0.686 1.148 -11.817 1.00 97.75 169 GLN A O 1
ATOM 1320 N N . TRP A 1 170 ? -0.479 2.792 -10.303 1.00 97.19 170 TRP A N 1
ATOM 1321 C CA . TRP A 1 170 ? -1.397 3.691 -10.986 1.00 97.19 170 TRP A CA 1
ATOM 1322 C C . TRP A 1 170 ? -0.823 4.174 -12.327 1.00 97.19 170 TRP A C 1
ATOM 1324 O O . TRP A 1 170 ? -1.525 4.184 -13.334 1.00 97.19 170 TRP A O 1
ATOM 1334 N N . ILE A 1 171 ? 0.473 4.503 -12.389 1.00 97.62 171 ILE A N 1
ATOM 1335 C CA . ILE A 1 171 ? 1.133 4.847 -13.659 1.00 97.62 171 ILE A CA 1
ATOM 1336 C C . ILE A 1 171 ? 1.057 3.666 -14.631 1.00 97.62 171 ILE A C 1
ATOM 1338 O O . ILE A 1 171 ? 0.705 3.851 -15.796 1.00 97.62 171 ILE A O 1
ATOM 1342 N N . PHE A 1 172 ? 1.342 2.452 -14.153 1.00 97.56 172 PHE A N 1
ATOM 1343 C CA . PHE A 1 172 ? 1.230 1.241 -14.960 1.00 97.56 172 PHE A CA 1
ATOM 1344 C C . PHE A 1 172 ? -0.191 1.041 -15.499 1.00 97.56 172 PHE A C 1
ATOM 1346 O O . PHE A 1 172 ? -0.339 0.794 -16.694 1.00 97.56 172 PHE A O 1
ATOM 1353 N N . SER A 1 173 ? -1.240 1.203 -14.686 1.00 94.81 173 SER A N 1
ATOM 1354 C CA . SER A 1 173 ? -2.625 1.012 -15.151 1.00 94.81 173 SER A CA 1
ATOM 1355 C C . SER A 1 173 ? -3.034 2.019 -16.231 1.00 94.81 173 SER A C 1
ATOM 1357 O O . SER A 1 173 ? -3.786 1.685 -17.144 1.00 94.81 173 SER A O 1
ATOM 1359 N N . LYS A 1 174 ? -2.491 3.242 -16.194 1.00 95.31 174 LYS A N 1
ATOM 1360 C CA . LYS A 1 174 ? -2.730 4.257 -17.233 1.00 95.31 174 LYS A CA 1
ATOM 1361 C C . LYS A 1 174 ? -1.855 4.083 -18.480 1.00 95.31 174 LYS A C 1
ATOM 1363 O O . LYS A 1 174 ? -2.176 4.673 -19.509 1.00 95.31 174 LYS A O 1
ATOM 1368 N N . LEU A 1 175 ? -0.788 3.285 -18.410 1.00 96.12 175 LEU A N 1
ATOM 1369 C CA . LEU A 1 175 ? 0.170 3.024 -19.497 1.00 96.12 175 LEU A CA 1
ATOM 1370 C C . LEU A 1 175 ? 0.242 1.532 -19.867 1.00 96.12 175 LEU A C 1
ATOM 1372 O O . LEU A 1 175 ? 1.269 1.041 -20.334 1.00 96.12 175 LEU A O 1
ATOM 1376 N N . SER A 1 176 ? -0.845 0.796 -19.643 1.00 95.81 176 SER A N 1
ATOM 1377 C CA . SER A 1 176 ? -0.992 -0.604 -20.033 1.00 95.81 176 SER A CA 1
ATOM 1378 C C . SER A 1 176 ? -2.443 -0.915 -20.409 1.00 95.81 176 SER A C 1
ATOM 1380 O O . SER A 1 176 ? -3.336 -0.071 -20.300 1.00 95.81 176 SER A O 1
ATOM 1382 N N . VAL A 1 177 ? -2.659 -2.125 -20.920 1.00 93.75 177 VAL A N 1
ATOM 1383 C CA . VAL A 1 177 ? -3.980 -2.695 -21.204 1.00 93.75 177 VAL A CA 1
ATOM 1384 C C . VAL A 1 177 ? -4.020 -4.019 -20.461 1.00 93.75 177 VAL A C 1
ATOM 1386 O O . VAL A 1 177 ? -3.251 -4.928 -20.773 1.00 93.75 177 VAL A O 1
ATOM 1389 N N . SER A 1 178 ? -4.856 -4.083 -19.432 1.00 89.44 178 SER A N 1
ATOM 1390 C CA . SER A 1 178 ? -4.910 -5.192 -18.472 1.00 89.44 178 SER A CA 1
ATOM 1391 C C . SER A 1 178 ? -6.322 -5.746 -18.278 1.00 89.44 178 SER A C 1
ATOM 1393 O O . SER A 1 178 ? -6.490 -6.801 -17.673 1.00 89.44 178 SER A O 1
ATOM 1395 N N . SER A 1 179 ? -7.329 -5.064 -18.826 1.00 89.06 179 SER A N 1
ATOM 1396 C CA . SER A 1 179 ? -8.733 -5.453 -18.787 1.00 89.06 179 SER A CA 1
ATOM 1397 C C . SER A 1 179 ? -9.429 -5.171 -20.120 1.00 89.06 179 SER A C 1
ATOM 1399 O O . SER A 1 179 ? -8.962 -4.368 -20.927 1.00 89.06 179 SER A O 1
ATOM 1401 N N . GLU A 1 180 ? -10.591 -5.787 -20.339 1.00 85.19 180 GLU A N 1
ATOM 1402 C CA . GLU A 1 180 ? -11.429 -5.533 -21.524 1.00 85.19 180 GLU A CA 1
ATOM 1403 C C . GLU A 1 180 ? -12.010 -4.110 -21.562 1.00 85.19 180 GLU A C 1
ATOM 1405 O O . GLU A 1 180 ? -12.400 -3.632 -22.625 1.00 85.19 180 GLU A O 1
ATOM 1410 N N . LYS A 1 181 ? -12.046 -3.419 -20.413 1.00 86.75 181 LYS A N 1
ATOM 1411 C CA . LYS A 1 181 ? -12.500 -2.026 -20.302 1.00 86.75 181 LYS A CA 1
ATOM 1412 C C . LYS A 1 181 ? -11.446 -1.021 -20.784 1.00 86.75 181 LYS A C 1
ATOM 1414 O O . LYS A 1 181 ? -11.767 0.143 -21.004 1.00 86.75 181 LYS A O 1
ATOM 1419 N N . ASP A 1 182 ? -10.188 -1.440 -20.925 1.00 87.88 182 ASP A N 1
ATOM 1420 C CA . ASP A 1 182 ? -9.095 -0.545 -21.293 1.00 87.88 182 ASP A CA 1
ATOM 1421 C C . ASP A 1 182 ? -9.128 -0.180 -22.784 1.00 87.88 182 ASP A C 1
ATOM 1423 O O . ASP A 1 182 ? -9.064 -1.030 -23.674 1.00 87.88 182 ASP A O 1
ATOM 1427 N N . VAL A 1 183 ? -9.136 1.121 -23.073 1.00 90.25 183 VAL A N 1
ATOM 1428 C CA . VAL A 1 183 ? -9.149 1.636 -24.443 1.00 90.25 183 VAL A CA 1
ATOM 1429 C C . VAL A 1 183 ? -7.718 1.844 -24.952 1.00 90.25 183 VAL A C 1
ATOM 1431 O O . VAL A 1 183 ? -7.047 2.817 -24.615 1.00 90.25 183 VAL A O 1
ATOM 1434 N N . VAL A 1 184 ? -7.255 0.949 -25.833 1.00 91.56 184 VAL A N 1
ATOM 1435 C CA . VAL A 1 184 ? -5.879 0.949 -26.386 1.00 91.56 184 VAL A CA 1
ATOM 1436 C C . VAL A 1 184 ? -5.467 2.311 -26.965 1.00 91.56 184 VAL A C 1
ATOM 1438 O O . VAL A 1 184 ? -4.361 2.778 -26.711 1.00 91.56 184 VAL A O 1
ATOM 1441 N N . LYS A 1 185 ? -6.358 2.971 -27.721 1.00 90.88 185 LYS A N 1
ATOM 1442 C CA . LYS A 1 185 ? -6.083 4.261 -28.392 1.00 90.88 185 LYS A CA 1
ATOM 1443 C C . LYS A 1 185 ? -5.847 5.435 -27.429 1.00 90.88 185 LYS A C 1
ATOM 1445 O O . LYS A 1 185 ? -5.363 6.471 -27.865 1.00 90.88 185 LYS A O 1
ATOM 1450 N N . GLU A 1 186 ? -6.207 5.293 -26.155 1.00 89.44 186 GLU A N 1
ATOM 1451 C CA . GLU A 1 186 ? -6.034 6.330 -25.128 1.00 89.44 186 GLU A CA 1
ATOM 1452 C C . GLU A 1 186 ? -4.709 6.194 -24.371 1.00 89.44 186 GLU A C 1
ATOM 1454 O O . GLU A 1 186 ? -4.376 7.045 -23.547 1.00 89.44 186 GLU A O 1
ATOM 1459 N N . ARG A 1 187 ? -3.942 5.128 -24.631 1.00 91.12 187 ARG A N 1
ATOM 1460 C CA . ARG A 1 187 ? -2.650 4.872 -23.992 1.00 91.12 187 ARG A CA 1
ATOM 1461 C C . ARG A 1 187 ? -1.538 5.532 -24.825 1.00 91.12 187 ARG A C 1
ATOM 1463 O O . ARG A 1 187 ? -1.297 5.093 -25.950 1.00 91.12 187 ARG A O 1
ATOM 1470 N N . PRO A 1 188 ? -0.849 6.572 -24.314 1.00 89.88 188 PRO A N 1
ATOM 1471 C CA . PRO A 1 188 ? 0.170 7.287 -25.090 1.00 89.88 188 PRO A CA 1
ATOM 1472 C C . PRO A 1 188 ? 1.466 6.481 -25.262 1.00 89.88 188 PRO A C 1
ATOM 1474 O O . PRO A 1 188 ? 2.202 6.671 -26.226 1.00 89.88 188 PRO A O 1
ATOM 1477 N N . LEU A 1 189 ? 1.743 5.564 -24.334 1.00 92.12 189 LEU A N 1
ATOM 1478 C CA . LEU A 1 189 ? 2.801 4.567 -24.438 1.00 92.12 189 LEU A CA 1
ATOM 1479 C C . LEU A 1 189 ? 2.430 3.319 -23.632 1.00 92.12 189 LEU A C 1
ATOM 1481 O O . LEU A 1 189 ? 1.497 3.346 -22.827 1.00 92.12 189 LEU A O 1
ATOM 1485 N N . PHE A 1 190 ? 3.203 2.251 -23.829 1.00 94.81 190 PHE A N 1
ATOM 1486 C CA . PHE A 1 190 ? 3.038 0.985 -23.124 1.00 94.81 190 PHE A CA 1
ATOM 1487 C C . PHE A 1 190 ? 4.270 0.674 -22.279 1.00 94.81 190 PHE A C 1
ATOM 1489 O O . PHE A 1 190 ? 5.390 0.626 -22.793 1.00 94.81 190 PHE A O 1
ATOM 1496 N N . LEU A 1 191 ? 4.049 0.439 -20.989 1.00 96.75 191 LEU A N 1
ATOM 1497 C CA . LEU A 1 191 ? 5.046 -0.067 -20.051 1.00 96.75 191 LEU A CA 1
ATOM 1498 C C . LEU A 1 191 ? 4.592 -1.415 -19.500 1.00 96.75 191 LEU A C 1
ATOM 1500 O O . LEU A 1 191 ? 3.401 -1.716 -19.442 1.00 96.75 191 LEU A O 1
ATOM 1504 N N . THR A 1 192 ? 5.553 -2.215 -19.053 1.00 97.19 192 THR A N 1
ATOM 1505 C CA . THR A 1 192 ? 5.276 -3.350 -18.173 1.00 97.19 192 THR A CA 1
ATOM 1506 C C . THR A 1 192 ? 5.644 -2.984 -16.738 1.00 97.19 192 THR A C 1
ATOM 1508 O O . THR A 1 192 ? 6.277 -1.959 -16.481 1.00 97.19 192 THR A O 1
ATOM 1511 N N . SER A 1 193 ? 5.212 -3.792 -15.777 1.00 97.56 193 SER A N 1
ATOM 1512 C CA . SER A 1 193 ? 5.533 -3.604 -14.365 1.00 97.56 193 SER A CA 1
ATOM 1513 C C . SER A 1 193 ? 5.822 -4.954 -13.722 1.00 97.56 193 SER A C 1
ATOM 1515 O O . SER A 1 193 ? 5.344 -5.988 -14.187 1.00 97.56 193 SER A O 1
ATOM 1517 N N . SER A 1 194 ? 6.648 -4.933 -12.684 1.00 97.44 194 SER A N 1
ATOM 1518 C CA . SER A 1 194 ? 6.994 -6.087 -11.862 1.00 97.44 194 SER A CA 1
ATOM 1519 C C . SER A 1 194 ? 7.304 -5.601 -10.446 1.00 97.44 194 SER A C 1
ATOM 1521 O O . SER A 1 194 ? 7.273 -4.400 -10.165 1.00 97.44 194 SER A O 1
ATOM 1523 N N . GLU A 1 195 ? 7.612 -6.534 -9.558 1.00 97.56 195 GLU A N 1
ATOM 1524 C CA . GLU A 1 195 ? 7.925 -6.270 -8.162 1.00 97.56 195 GLU A CA 1
ATOM 1525 C C . GLU A 1 195 ? 9.299 -6.827 -7.786 1.00 97.56 195 GLU A C 1
ATOM 1527 O O . GLU A 1 195 ? 9.695 -7.909 -8.226 1.00 97.56 195 GLU A O 1
ATOM 1532 N N . PHE A 1 196 ? 10.051 -6.047 -7.015 1.00 97.38 196 PHE A N 1
ATOM 1533 C CA . PHE A 1 196 ? 11.273 -6.486 -6.362 1.00 97.38 196 PHE A CA 1
ATOM 1534 C C . PHE A 1 196 ? 10.927 -6.965 -4.953 1.00 97.38 196 PHE A C 1
ATOM 1536 O O . PHE A 1 196 ? 10.696 -6.136 -4.073 1.00 97.38 196 PHE A O 1
ATOM 1543 N N . GLY A 1 197 ? 10.932 -8.285 -4.757 1.00 96.38 197 GLY A N 1
ATOM 1544 C CA . GLY A 1 197 ? 10.774 -8.902 -3.441 1.00 96.38 197 GLY A CA 1
ATOM 1545 C C . GLY A 1 197 ? 12.004 -8.715 -2.548 1.00 96.38 197 GLY A C 1
ATOM 1546 O O . GLY A 1 197 ? 13.137 -8.819 -3.036 1.00 96.38 197 GLY A O 1
ATOM 1547 N N . GLU A 1 198 ? 11.806 -8.475 -1.250 1.00 93.75 198 GLU A N 1
ATOM 1548 C CA . GLU A 1 198 ? 12.906 -8.268 -0.294 1.00 93.75 198 GLU A CA 1
ATOM 1549 C C . GLU A 1 198 ? 13.868 -9.460 -0.225 1.00 93.75 198 GLU A C 1
ATOM 1551 O O . GLU A 1 198 ? 15.081 -9.269 -0.337 1.00 93.75 198 GLU A O 1
ATOM 1556 N N . GLU A 1 199 ? 13.350 -10.685 -0.121 1.00 93.19 199 GLU A N 1
ATOM 1557 C CA . GLU A 1 199 ? 14.164 -11.906 -0.077 1.00 93.19 199 GLU A CA 1
ATOM 1558 C C . GLU A 1 199 ? 14.955 -12.157 -1.382 1.00 93.19 199 GLU A C 1
ATOM 1560 O O . GLU A 1 199 ? 16.184 -12.268 -1.314 1.00 93.19 199 GLU A O 1
ATOM 1565 N N . PRO A 1 200 ? 14.330 -12.209 -2.580 1.00 96.19 200 PRO A N 1
ATOM 1566 C CA . PRO A 1 200 ? 15.056 -12.531 -3.810 1.00 96.19 200 PRO A CA 1
ATOM 1567 C C . PRO A 1 200 ? 16.056 -11.454 -4.253 1.00 96.19 200 PRO A C 1
ATOM 1569 O O . PRO A 1 200 ? 17.060 -11.787 -4.886 1.00 96.19 200 PRO A O 1
ATOM 1572 N N . TYR A 1 201 ? 15.810 -10.171 -3.953 1.00 96.56 201 TYR A N 1
ATOM 1573 C CA . TYR A 1 201 ? 16.661 -9.073 -4.435 1.00 96.56 201 TYR A CA 1
ATOM 1574 C C . TYR A 1 201 ? 17.605 -8.493 -3.380 1.00 96.56 201 TYR A C 1
ATOM 1576 O O . TYR A 1 201 ? 18.624 -7.895 -3.753 1.00 96.56 201 TYR A O 1
ATOM 1584 N N . GLY A 1 202 ? 17.302 -8.662 -2.089 1.00 96.12 202 GLY A N 1
ATOM 1585 C CA . GLY A 1 202 ? 18.135 -8.252 -0.959 1.00 96.12 202 GLY A CA 1
ATOM 1586 C C . GLY A 1 202 ? 18.807 -6.893 -1.164 1.00 96.12 202 GLY A C 1
ATOM 1587 O O . GLY A 1 202 ? 18.172 -5.878 -1.456 1.00 96.12 202 GLY A O 1
ATOM 1588 N N . ARG A 1 203 ? 20.143 -6.884 -1.107 1.00 96.25 203 ARG A N 1
ATOM 1589 C CA . ARG A 1 203 ? 20.972 -5.669 -1.179 1.00 96.25 203 ARG A CA 1
ATOM 1590 C C . ARG A 1 203 ? 20.784 -4.829 -2.452 1.00 96.25 203 ARG A C 1
ATOM 1592 O O . ARG A 1 203 ? 21.039 -3.620 -2.436 1.00 96.25 203 ARG A O 1
ATOM 1599 N N . CYS A 1 204 ? 20.372 -5.450 -3.562 1.00 96.88 204 CYS A N 1
ATOM 1600 C CA . CYS A 1 204 ? 20.050 -4.730 -4.796 1.00 96.88 204 CYS A CA 1
ATOM 1601 C C . CYS A 1 204 ? 18.852 -3.803 -4.568 1.00 96.88 204 CYS A C 1
ATOM 1603 O O . CYS A 1 204 ? 18.944 -2.599 -4.825 1.00 96.88 204 CYS A O 1
ATOM 1605 N N . LEU A 1 205 ? 17.777 -4.352 -4.003 1.00 97.94 205 LEU A N 1
ATOM 1606 C CA . LEU A 1 205 ? 16.569 -3.611 -3.678 1.00 97.94 205 LEU A CA 1
ATOM 1607 C C . LEU A 1 205 ? 16.823 -2.573 -2.577 1.00 97.94 205 LEU A C 1
ATOM 1609 O O . LEU A 1 205 ? 16.392 -1.432 -2.717 1.00 97.94 205 LEU A O 1
ATOM 1613 N N . GLU A 1 206 ? 17.578 -2.911 -1.530 1.00 97.50 206 GLU A N 1
ATOM 1614 C CA . GLU A 1 206 ? 17.955 -1.951 -0.479 1.00 97.50 206 GLU A CA 1
ATOM 1615 C C . GLU A 1 206 ? 18.613 -0.695 -1.069 1.00 97.50 206 GLU A C 1
ATOM 1617 O O . GLU A 1 206 ? 18.209 0.434 -0.787 1.00 97.50 206 GLU A O 1
ATOM 1622 N N . THR A 1 207 ? 19.598 -0.891 -1.952 1.00 96.62 207 THR A N 1
ATOM 1623 C CA . THR A 1 207 ? 20.296 0.208 -2.632 1.00 96.62 207 THR A CA 1
ATOM 1624 C C . THR A 1 207 ? 19.334 1.018 -3.499 1.00 96.62 207 THR A C 1
ATOM 1626 O O . THR A 1 207 ? 19.441 2.243 -3.571 1.00 96.62 207 THR A O 1
ATOM 1629 N N . PHE A 1 208 ? 18.393 0.349 -4.165 1.00 98.12 208 PHE A N 1
ATOM 1630 C CA . PHE A 1 208 ? 17.430 1.011 -5.032 1.00 98.12 208 PHE A CA 1
ATOM 1631 C C . PHE A 1 208 ? 16.415 1.850 -4.239 1.00 98.12 208 PHE A C 1
ATOM 1633 O O . PHE A 1 208 ? 16.221 3.019 -4.577 1.00 98.12 208 PHE A O 1
ATOM 1640 N N . LYS A 1 209 ? 15.875 1.323 -3.130 1.00 98.44 209 LYS A N 1
ATOM 1641 C CA . LYS A 1 209 ? 14.992 2.049 -2.198 1.00 98.44 209 LYS A CA 1
ATOM 1642 C C . LYS A 1 209 ? 15.669 3.307 -1.648 1.00 98.44 209 LYS A C 1
ATOM 1644 O O . LYS A 1 209 ? 15.101 4.394 -1.729 1.00 98.44 209 LYS A O 1
ATOM 1649 N N . LEU A 1 210 ? 16.927 3.199 -1.208 1.00 97.25 210 LEU A N 1
ATOM 1650 C CA . LEU A 1 210 ? 17.696 4.349 -0.712 1.00 97.25 210 LEU A CA 1
ATOM 1651 C C . LEU A 1 210 ? 17.879 5.444 -1.774 1.00 97.25 210 LEU A C 1
ATOM 1653 O O . LEU A 1 210 ? 17.724 6.625 -1.465 1.00 97.25 210 LEU A O 1
ATOM 1657 N N . ARG A 1 211 ? 18.174 5.068 -3.027 1.00 96.62 211 ARG A N 1
ATOM 1658 C CA . ARG A 1 211 ? 18.297 6.023 -4.147 1.00 96.62 211 ARG A CA 1
ATOM 1659 C C . ARG A 1 211 ? 16.972 6.695 -4.492 1.00 96.62 211 ARG A C 1
ATOM 1661 O O . ARG A 1 211 ? 16.971 7.851 -4.898 1.00 96.62 211 ARG A O 1
ATOM 1668 N N . LEU A 1 212 ? 15.863 5.984 -4.307 1.00 97.44 212 LEU A N 1
ATOM 1669 C CA . LEU A 1 212 ? 14.508 6.496 -4.497 1.00 97.44 212 LEU A CA 1
ATOM 1670 C C . LEU A 1 212 ? 14.028 7.376 -3.321 1.00 97.44 212 LEU A C 1
ATOM 1672 O O . LEU A 1 212 ? 12.964 7.988 -3.393 1.00 97.44 212 LEU A O 1
ATOM 1676 N N . GLY A 1 213 ? 14.816 7.463 -2.244 1.00 97.00 213 GLY A N 1
ATOM 1677 C CA . GLY A 1 213 ? 14.483 8.211 -1.031 1.00 97.00 213 GLY A CA 1
ATOM 1678 C C . GLY A 1 213 ? 13.597 7.450 -0.041 1.00 97.00 213 GLY A C 1
ATOM 1679 O O . GLY A 1 213 ? 13.246 8.011 0.993 1.00 97.00 213 GLY A O 1
ATOM 1680 N N . LEU A 1 214 ? 13.296 6.177 -0.315 1.00 98.12 214 LEU A N 1
ATOM 1681 C CA . LEU A 1 214 ? 12.568 5.270 0.574 1.00 98.12 214 LEU A CA 1
ATOM 1682 C C . LEU A 1 214 ? 13.514 4.753 1.657 1.00 98.12 214 LEU A C 1
ATOM 1684 O O . LEU A 1 214 ? 14.151 3.701 1.529 1.00 98.12 214 LEU A O 1
ATOM 1688 N N . LYS A 1 215 ? 13.651 5.555 2.705 1.00 96.19 215 LYS A N 1
ATOM 1689 C CA . LYS A 1 215 ? 14.540 5.297 3.830 1.00 96.19 215 LYS A CA 1
ATOM 1690 C C . LYS A 1 215 ? 13.841 5.599 5.144 1.00 96.19 215 LYS A C 1
ATOM 1692 O O . LYS A 1 215 ? 13.009 6.490 5.195 1.00 96.19 215 LYS A O 1
ATOM 1697 N N . THR A 1 216 ? 14.261 4.931 6.204 1.00 93.19 216 THR A N 1
ATOM 1698 C CA . THR A 1 216 ? 13.898 5.229 7.588 1.00 93.19 216 THR A CA 1
ATOM 1699 C C . THR A 1 216 ? 15.161 5.497 8.397 1.00 93.19 216 THR A C 1
ATOM 1701 O O . THR A 1 216 ? 16.261 5.079 8.022 1.00 93.19 216 THR A O 1
ATOM 1704 N N . THR A 1 217 ? 15.016 6.214 9.506 1.00 90.88 217 THR A N 1
ATOM 1705 C CA . THR A 1 217 ? 16.113 6.480 10.440 1.00 90.88 217 THR A CA 1
ATOM 1706 C C . THR A 1 217 ? 15.767 5.832 11.771 1.00 90.88 217 THR A C 1
ATOM 1708 O O . THR A 1 217 ? 14.712 6.124 12.329 1.00 90.88 217 THR A O 1
ATOM 1711 N N . ASP A 1 218 ? 16.624 4.937 12.265 1.00 87.06 218 ASP A N 1
ATOM 1712 C CA . ASP A 1 218 ? 16.412 4.320 13.578 1.00 87.06 218 ASP A CA 1
ATOM 1713 C C . ASP A 1 218 ? 16.721 5.290 14.733 1.00 87.06 218 ASP A C 1
ATOM 1715 O O . ASP A 1 218 ? 17.282 6.368 14.533 1.00 87.06 218 ASP A O 1
ATOM 1719 N N . GLU A 1 219 ? 16.382 4.904 15.967 1.00 85.69 219 GLU A N 1
ATOM 1720 C CA . GLU A 1 219 ? 16.604 5.721 17.174 1.00 85.69 219 GLU A CA 1
ATOM 1721 C C . GLU A 1 219 ? 18.074 6.129 17.385 1.00 85.69 219 GLU A C 1
ATOM 1723 O O . GLU A 1 219 ? 18.365 7.098 18.085 1.00 85.69 219 GLU A O 1
ATOM 1728 N N . LYS A 1 220 ? 19.019 5.401 16.774 1.00 88.88 220 LYS A N 1
ATOM 1729 C CA . LYS A 1 220 ? 20.462 5.669 16.845 1.00 88.88 220 LYS A CA 1
ATOM 1730 C C . LYS A 1 220 ? 20.951 6.557 15.696 1.00 88.88 220 LYS A C 1
ATOM 1732 O O . LYS A 1 220 ? 22.149 6.817 15.607 1.00 88.88 220 LYS A O 1
ATOM 1737 N N . GLY A 1 221 ? 20.054 7.014 14.824 1.00 89.62 221 GLY A N 1
ATOM 1738 C CA . GLY A 1 221 ? 20.370 7.867 13.683 1.00 89.62 221 GLY A CA 1
ATOM 1739 C C . GLY A 1 221 ? 20.867 7.116 12.445 1.00 89.62 221 GLY A C 1
ATOM 1740 O O . GLY A 1 221 ? 21.334 7.762 11.506 1.00 89.62 221 GLY A O 1
ATOM 1741 N N . ASN A 1 222 ? 20.796 5.780 12.403 1.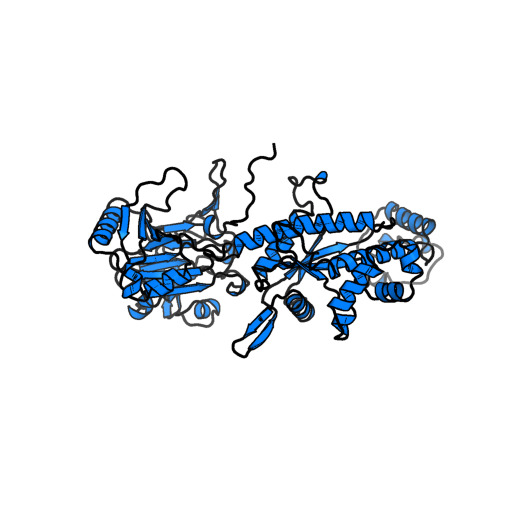00 92.44 222 ASN A N 1
ATOM 1742 C CA . ASN A 1 222 ? 21.237 5.028 11.228 1.00 92.44 222 ASN A CA 1
ATOM 1743 C C . ASN A 1 222 ? 20.150 5.019 10.155 1.00 92.44 222 ASN A C 1
ATOM 1745 O O . ASN A 1 222 ? 19.000 4.671 10.425 1.00 92.44 222 ASN A O 1
ATOM 1749 N N . VAL A 1 223 ? 20.546 5.327 8.921 1.00 93.94 223 VAL A N 1
ATOM 1750 C CA . VAL A 1 223 ? 19.664 5.274 7.754 1.00 93.94 223 VAL A CA 1
ATOM 1751 C C . VAL A 1 223 ? 19.556 3.836 7.253 1.00 93.94 223 VAL A C 1
ATOM 1753 O O . VAL A 1 223 ? 20.567 3.203 6.943 1.00 93.94 223 VAL A O 1
ATOM 1756 N N . LYS A 1 224 ? 18.326 3.339 7.136 1.00 95.00 224 LYS A N 1
ATOM 1757 C CA . LYS A 1 224 ? 17.987 2.020 6.593 1.00 95.00 224 LYS A CA 1
ATOM 1758 C C . LYS A 1 224 ? 16.993 2.171 5.441 1.00 95.00 224 LYS A C 1
ATOM 1760 O O . LYS A 1 224 ? 16.279 3.169 5.393 1.00 95.00 224 LYS A O 1
ATOM 1765 N N . PRO A 1 225 ? 16.949 1.236 4.483 1.00 96.12 225 PRO A N 1
ATOM 1766 C CA . PRO A 1 225 ? 15.884 1.224 3.486 1.00 96.12 225 PRO A CA 1
ATOM 1767 C C . PRO A 1 225 ? 14.528 0.998 4.170 1.00 96.12 225 PRO A C 1
ATOM 1769 O O . PRO A 1 225 ? 14.437 0.219 5.119 1.00 96.12 225 PRO A O 1
ATOM 1772 N N . SER A 1 226 ? 13.477 1.659 3.684 1.00 96.06 226 SER A N 1
ATOM 1773 C CA . SER A 1 226 ? 12.112 1.392 4.154 1.00 96.06 226 SER A CA 1
ATOM 1774 C C . SER A 1 226 ? 11.714 -0.059 3.856 1.00 96.06 226 SER A C 1
ATOM 1776 O O . SER A 1 226 ? 12.100 -0.601 2.819 1.00 96.06 226 SER A O 1
ATOM 1778 N N . ARG A 1 227 ? 10.952 -0.694 4.753 1.00 93.75 227 ARG A N 1
ATOM 1779 C CA . ARG A 1 227 ? 10.483 -2.085 4.608 1.00 93.75 227 ARG A CA 1
ATOM 1780 C C . ARG A 1 227 ? 9.473 -2.228 3.465 1.00 93.75 227 ARG A C 1
ATOM 1782 O O . ARG A 1 227 ? 8.693 -1.313 3.221 1.00 93.75 227 ARG A O 1
ATOM 1789 N N . GLY A 1 228 ? 9.474 -3.396 2.831 1.00 93.94 228 GLY A N 1
ATOM 1790 C CA . GLY A 1 228 ? 8.461 -3.845 1.883 1.00 93.94 228 GLY A CA 1
ATOM 1791 C C . GLY A 1 228 ? 8.991 -4.009 0.466 1.00 93.94 228 GLY A C 1
ATOM 1792 O O . GLY A 1 228 ? 10.008 -3.413 0.078 1.00 93.94 228 GLY A O 1
ATOM 1793 N N . ASP A 1 229 ? 8.273 -4.821 -0.296 1.00 96.44 229 ASP A N 1
ATOM 1794 C CA . ASP A 1 229 ? 8.533 -5.066 -1.708 1.00 96.44 229 ASP A CA 1
ATOM 1795 C C . ASP A 1 229 ? 8.283 -3.797 -2.526 1.00 96.44 229 ASP A C 1
ATOM 1797 O O . ASP A 1 229 ? 7.416 -2.988 -2.195 1.00 96.44 229 ASP A O 1
ATOM 1801 N N . LEU A 1 230 ? 9.066 -3.589 -3.587 1.00 98.44 230 LEU A N 1
ATOM 1802 C CA . LEU A 1 230 ? 8.979 -2.379 -4.410 1.00 98.44 230 LEU A CA 1
ATOM 1803 C C . LEU A 1 230 ? 8.475 -2.710 -5.808 1.00 98.44 230 LEU A C 1
ATOM 1805 O O . LEU A 1 230 ? 9.160 -3.374 -6.592 1.00 98.44 230 LEU A O 1
ATOM 1809 N N . ARG A 1 231 ? 7.321 -2.154 -6.162 1.00 98.50 231 ARG A N 1
ATOM 1810 C CA . ARG A 1 231 ? 6.806 -2.167 -7.525 1.00 98.50 231 ARG A CA 1
ATOM 1811 C C . ARG A 1 231 ? 7.575 -1.173 -8.385 1.00 98.50 231 ARG A C 1
ATOM 1813 O O . ARG A 1 231 ? 7.824 -0.033 -7.996 1.00 98.50 231 ARG A O 1
ATOM 1820 N N . PHE A 1 232 ? 7.932 -1.610 -9.583 1.00 98.38 232 PHE A N 1
ATOM 1821 C CA . PHE A 1 232 ? 8.687 -0.817 -10.541 1.00 98.38 232 PHE A CA 1
ATOM 1822 C C . PHE A 1 232 ? 8.107 -0.950 -11.948 1.00 98.38 232 PHE A C 1
ATOM 1824 O O . PHE A 1 232 ? 7.315 -1.846 -12.252 1.00 98.38 232 PHE A O 1
ATOM 1831 N N . LEU A 1 233 ? 8.505 -0.025 -12.810 1.00 98.56 233 LEU A N 1
ATOM 1832 C CA . LEU A 1 233 ? 8.125 0.059 -14.209 1.00 98.56 233 LEU A CA 1
ATOM 1833 C C . LEU A 1 233 ? 9.269 -0.440 -15.090 1.00 98.56 233 LEU A C 1
ATOM 1835 O O . LEU A 1 233 ? 10.454 -0.277 -14.782 1.00 98.56 233 LEU A O 1
ATOM 1839 N N . VAL A 1 234 ? 8.902 -1.050 -16.209 1.00 97.69 234 VAL A N 1
ATOM 1840 C CA . VAL A 1 234 ? 9.832 -1.650 -17.156 1.00 97.69 234 VAL A CA 1
ATOM 1841 C C . VAL A 1 234 ? 9.537 -1.145 -18.559 1.00 97.69 234 VAL A C 1
ATOM 1843 O O . VAL A 1 234 ? 8.420 -1.222 -19.069 1.00 97.69 234 VAL A O 1
ATOM 1846 N N . ASN A 1 235 ? 10.590 -0.653 -19.201 1.00 94.56 235 ASN A N 1
ATOM 1847 C CA . ASN A 1 235 ? 10.615 -0.287 -20.604 1.00 94.56 235 ASN A CA 1
ATOM 1848 C C . ASN A 1 235 ? 11.547 -1.252 -21.353 1.00 94.56 235 ASN A C 1
ATOM 1850 O O . ASN A 1 235 ? 12.771 -1.148 -21.266 1.00 94.56 235 ASN A O 1
ATOM 1854 N N . VAL A 1 236 ? 10.956 -2.188 -22.100 1.00 94.88 236 VAL A N 1
ATOM 1855 C CA . VAL A 1 236 ? 11.682 -3.055 -23.041 1.00 94.88 236 VAL A CA 1
ATOM 1856 C C . VAL A 1 236 ? 11.693 -2.392 -24.414 1.00 94.88 236 VAL A C 1
ATOM 1858 O O . VAL A 1 236 ? 10.640 -2.052 -24.950 1.00 94.88 236 VAL A O 1
ATOM 1861 N N . THR A 1 237 ? 12.875 -2.222 -25.004 1.00 92.31 237 THR A N 1
ATOM 1862 C CA . THR A 1 237 ? 13.026 -1.531 -26.292 1.00 92.31 237 THR A CA 1
ATOM 1863 C C . THR A 1 237 ? 13.449 -2.509 -27.379 1.00 92.31 237 THR A C 1
ATOM 1865 O O . THR A 1 237 ? 14.618 -2.840 -27.501 1.00 92.31 237 THR A O 1
ATOM 1868 N N . MET A 1 238 ? 12.500 -2.973 -28.195 1.00 93.06 238 MET A N 1
ATOM 1869 C CA . MET A 1 238 ? 12.791 -3.851 -29.346 1.00 93.06 238 MET A CA 1
ATOM 1870 C C . MET A 1 238 ? 12.595 -3.164 -30.699 1.00 93.06 238 MET A C 1
ATOM 1872 O O . MET A 1 238 ? 12.884 -3.755 -31.736 1.00 93.06 238 MET A O 1
ATOM 1876 N N . SER A 1 239 ? 12.082 -1.931 -30.699 1.00 88.88 239 SER A N 1
ATOM 1877 C CA . SER A 1 239 ? 11.867 -1.162 -31.921 1.00 88.88 239 SER A CA 1
ATOM 1878 C C . SER A 1 239 ? 13.216 -0.767 -32.536 1.00 88.88 239 SER A C 1
ATOM 1880 O O . SER A 1 239 ? 13.988 -0.077 -31.869 1.00 88.88 239 SER A O 1
ATOM 1882 N N . PRO A 1 240 ? 13.501 -1.156 -33.792 1.00 81.69 240 PRO A N 1
ATOM 1883 C CA . PRO A 1 240 ? 14.717 -0.751 -34.493 1.00 81.69 240 PRO A CA 1
ATOM 1884 C C . PRO A 1 240 ? 14.534 0.561 -35.270 1.00 81.69 240 PRO A C 1
ATOM 1886 O O . PRO A 1 240 ? 15.423 0.974 -36.011 1.00 81.69 240 PRO A O 1
ATOM 1889 N N . TRP A 1 241 ? 13.354 1.184 -35.186 1.00 80.69 241 TRP A N 1
ATOM 1890 C CA . TRP A 1 241 ? 13.059 2.400 -35.933 1.00 80.69 241 TRP A CA 1
ATOM 1891 C C . TRP A 1 241 ? 13.829 3.581 -35.340 1.00 80.69 241 TRP A C 1
ATOM 1893 O O . TRP A 1 241 ? 13.840 3.730 -34.115 1.00 80.69 241 TRP A O 1
ATOM 1903 N N . PRO A 1 242 ? 14.453 4.431 -36.180 1.00 58.31 242 PRO A N 1
ATOM 1904 C CA . PRO A 1 242 ? 15.288 5.519 -35.703 1.00 58.31 242 PRO A CA 1
ATOM 1905 C C . PRO A 1 242 ? 14.449 6.471 -34.857 1.00 58.31 242 PRO A C 1
ATOM 1907 O O . PRO A 1 242 ? 13.556 7.166 -35.342 1.00 58.31 242 PRO A O 1
ATOM 1910 N N . THR A 1 243 ? 14.748 6.480 -33.566 1.00 66.38 243 THR A N 1
ATOM 1911 C CA . THR A 1 243 ? 14.095 7.324 -32.583 1.00 66.38 243 THR A CA 1
ATOM 1912 C C . THR A 1 243 ? 14.570 8.762 -32.774 1.00 66.38 243 THR A C 1
ATOM 1914 O O . THR A 1 243 ? 15.659 9.152 -32.331 1.00 66.38 243 THR A O 1
ATOM 1917 N N . SER A 1 244 ? 13.774 9.566 -33.486 1.00 74.00 244 SER A N 1
ATOM 1918 C CA . SER A 1 244 ? 14.043 11.001 -33.547 1.00 74.00 244 SER A CA 1
ATOM 1919 C C . SER A 1 244 ? 14.015 11.568 -32.119 1.00 74.00 244 SER A C 1
ATOM 1921 O O . SER A 1 244 ? 13.214 11.109 -31.293 1.00 74.00 244 SER A O 1
ATOM 1923 N N . PRO A 1 245 ? 14.894 12.533 -31.790 1.00 78.00 245 PRO A N 1
ATOM 1924 C CA . PRO A 1 245 ? 14.874 13.196 -30.486 1.00 78.00 245 PRO A CA 1
ATOM 1925 C C . PRO A 1 245 ? 13.478 13.715 -30.119 1.00 78.00 245 PRO A C 1
ATOM 1927 O O . PRO A 1 245 ? 13.037 13.539 -28.985 1.00 78.00 245 PRO A O 1
ATOM 1930 N N . ASP A 1 246 ? 12.759 14.258 -31.103 1.00 84.06 246 ASP A N 1
ATOM 1931 C CA . ASP A 1 246 ? 11.412 14.805 -30.932 1.00 84.06 246 ASP A CA 1
ATOM 1932 C C . ASP A 1 246 ? 10.391 13.727 -30.556 1.00 84.06 246 ASP A C 1
ATOM 1934 O O . ASP A 1 246 ? 9.608 13.922 -29.629 1.00 84.06 246 ASP A O 1
ATOM 1938 N N . PHE A 1 247 ? 10.420 12.567 -31.225 1.00 85.75 247 PHE A N 1
ATOM 1939 C CA . PHE A 1 247 ? 9.495 11.471 -30.934 1.00 85.75 247 PHE A CA 1
ATOM 1940 C C . PHE A 1 247 ? 9.700 10.915 -29.521 1.00 85.75 247 PHE A C 1
ATOM 1942 O O . PHE A 1 247 ? 8.736 10.764 -28.773 1.00 85.75 247 PHE A O 1
ATOM 1949 N N . MET A 1 248 ? 10.951 10.647 -29.126 1.00 87.44 248 MET A N 1
ATOM 1950 C CA . MET A 1 248 ? 11.237 10.168 -27.767 1.00 87.44 248 MET A CA 1
ATOM 1951 C C . MET A 1 248 ? 10.879 11.202 -26.711 1.00 87.44 248 MET A C 1
ATOM 1953 O O . MET A 1 248 ? 10.281 10.845 -25.701 1.00 87.44 248 MET A O 1
ATOM 1957 N N . SER A 1 249 ? 11.207 12.472 -26.952 1.00 87.94 249 SER A N 1
ATOM 1958 C CA . SER A 1 249 ? 10.883 13.547 -26.016 1.00 87.94 249 SER A CA 1
ATOM 1959 C C . SER A 1 249 ? 9.373 13.683 -25.832 1.00 87.94 249 SER A C 1
ATOM 1961 O O . SER A 1 249 ? 8.921 13.768 -24.696 1.00 87.94 249 SER A O 1
ATOM 1963 N N . ALA A 1 250 ? 8.592 13.623 -26.916 1.00 89.50 250 ALA A N 1
ATOM 1964 C CA . ALA A 1 250 ? 7.133 13.650 -26.849 1.00 89.50 250 ALA A CA 1
ATOM 1965 C C . ALA A 1 250 ? 6.568 12.456 -26.060 1.00 89.50 250 ALA A C 1
ATOM 1967 O O . ALA A 1 250 ? 5.777 12.647 -25.141 1.00 89.50 250 ALA A O 1
ATOM 1968 N N . MET A 1 251 ? 7.033 11.237 -26.352 1.00 90.25 251 MET A N 1
ATOM 1969 C CA . MET A 1 251 ? 6.596 10.025 -25.649 1.00 90.25 251 MET A CA 1
ATOM 1970 C C . MET A 1 251 ? 6.920 10.075 -24.145 1.00 90.25 251 MET A C 1
ATOM 1972 O O . MET A 1 251 ? 6.098 9.716 -23.305 1.00 90.25 251 MET A O 1
ATOM 1976 N N . VAL A 1 252 ? 8.120 10.530 -23.786 1.00 91.56 252 VAL A N 1
ATOM 1977 C CA . VAL A 1 252 ? 8.557 10.673 -22.388 1.00 91.56 252 VAL A CA 1
ATOM 1978 C C . VAL A 1 252 ? 7.789 11.787 -21.672 1.00 91.56 252 VAL A C 1
ATOM 1980 O O . VAL A 1 252 ? 7.515 11.681 -20.477 1.00 91.56 252 VAL A O 1
ATOM 1983 N N . GLU A 1 253 ? 7.418 12.847 -22.384 1.00 92.12 253 GLU A N 1
ATOM 1984 C CA . GLU A 1 253 ? 6.583 13.911 -21.834 1.00 92.12 253 GLU A CA 1
ATOM 1985 C C . GLU A 1 253 ? 5.157 13.419 -21.553 1.00 92.12 253 GLU A C 1
ATOM 1987 O O . GLU A 1 253 ? 4.572 13.761 -20.527 1.00 92.12 253 GLU A O 1
ATOM 1992 N N . ASP A 1 254 ? 4.612 12.538 -22.391 1.00 93.81 254 ASP A N 1
ATOM 1993 C CA . ASP A 1 254 ? 3.324 11.906 -22.103 1.00 93.81 254 ASP A CA 1
ATOM 1994 C C . ASP A 1 254 ? 3.393 10.967 -20.890 1.00 93.81 254 ASP A C 1
ATOM 1996 O O . ASP A 1 254 ? 2.475 10.973 -20.065 1.00 93.81 254 ASP A O 1
ATOM 2000 N N . PHE A 1 255 ? 4.504 10.240 -20.703 1.00 95.75 255 PHE A N 1
ATOM 2001 C CA . PHE A 1 255 ? 4.761 9.535 -19.442 1.00 95.75 255 PHE A CA 1
ATOM 2002 C C . PHE A 1 255 ? 4.731 10.500 -18.252 1.00 95.75 255 PHE A C 1
ATOM 2004 O O . PHE A 1 255 ? 4.066 10.218 -17.255 1.00 95.75 255 PHE A O 1
ATOM 2011 N N . ARG A 1 256 ? 5.431 11.640 -18.346 1.00 94.50 256 ARG A N 1
ATOM 2012 C CA . ARG A 1 256 ? 5.499 12.620 -17.255 1.00 94.50 256 ARG A CA 1
ATOM 2013 C C . ARG A 1 256 ? 4.109 13.110 -16.869 1.00 94.50 256 ARG A C 1
ATOM 2015 O O . ARG A 1 256 ? 3.794 13.092 -15.685 1.00 94.50 256 ARG A O 1
ATOM 2022 N N . LYS A 1 257 ? 3.277 13.512 -17.834 1.00 93.56 257 LYS A N 1
ATOM 2023 C CA . LYS A 1 257 ? 1.907 13.991 -17.567 1.00 93.56 257 LYS A CA 1
ATOM 2024 C C . LYS A 1 257 ? 1.089 12.964 -16.791 1.00 93.56 257 LYS A C 1
ATOM 2026 O O . LYS A 1 257 ? 0.349 13.321 -15.875 1.00 93.56 257 LYS A O 1
ATOM 2031 N N . VAL A 1 258 ? 1.223 11.685 -17.149 1.00 95.75 258 VAL A N 1
ATOM 2032 C CA . VAL A 1 258 ? 0.599 10.595 -16.397 1.00 95.75 258 VAL A CA 1
ATOM 2033 C C . VAL A 1 258 ? 1.202 10.532 -14.995 1.00 95.75 258 VAL A C 1
ATOM 2035 O O . VAL A 1 258 ? 0.467 10.670 -14.026 1.00 95.75 258 VAL A O 1
ATOM 2038 N N . ALA A 1 259 ? 2.522 10.422 -14.854 1.00 96.56 259 ALA A N 1
ATOM 2039 C CA . ALA A 1 259 ? 3.179 10.338 -13.549 1.00 96.56 259 ALA A CA 1
ATOM 2040 C C . ALA A 1 259 ? 2.834 11.505 -12.604 1.00 96.56 259 ALA A C 1
ATOM 2042 O O . ALA A 1 259 ? 2.588 11.276 -11.423 1.00 96.56 259 ALA A O 1
ATOM 2043 N N . GLU A 1 260 ? 2.736 12.733 -13.112 1.00 95.38 260 GLU A N 1
ATOM 2044 C CA . GLU A 1 260 ? 2.344 13.918 -12.340 1.00 95.38 260 GLU A CA 1
ATOM 2045 C C . GLU A 1 260 ? 0.880 13.856 -11.884 1.00 95.38 260 GLU A C 1
ATOM 2047 O O . GLU A 1 260 ? 0.605 14.144 -10.721 1.00 95.38 260 GLU A O 1
ATOM 2052 N N . ARG A 1 261 ? -0.051 13.374 -12.721 1.00 95.25 261 ARG A N 1
ATOM 2053 C CA . ARG A 1 261 ? -1.417 13.056 -12.263 1.00 95.25 261 ARG A CA 1
ATOM 2054 C C . ARG A 1 261 ? -1.416 12.000 -11.157 1.00 95.25 261 ARG A C 1
ATOM 2056 O O . ARG A 1 261 ? -2.204 12.099 -10.223 1.00 95.25 261 ARG A O 1
ATOM 2063 N N . GLY A 1 262 ? -0.534 11.007 -11.244 1.00 96.62 262 GLY A N 1
ATOM 2064 C CA . GLY A 1 262 ? -0.332 10.026 -10.178 1.00 96.62 262 GLY A CA 1
ATOM 2065 C C . GLY A 1 262 ? 0.145 10.685 -8.882 1.00 96.62 262 GLY A C 1
ATOM 2066 O O . GLY A 1 262 ? -0.395 10.404 -7.815 1.00 96.62 262 GLY A O 1
ATOM 2067 N N . VAL A 1 263 ? 1.091 11.626 -8.973 1.00 97.12 263 VAL A N 1
ATOM 2068 C CA . VAL A 1 263 ? 1.560 12.414 -7.823 1.00 97.12 263 VAL A CA 1
ATOM 2069 C C . VAL A 1 263 ? 0.423 13.221 -7.197 1.00 97.12 263 VAL A C 1
ATOM 2071 O O . VAL A 1 263 ? 0.307 13.223 -5.977 1.00 97.12 263 VAL A O 1
ATOM 2074 N N . GLU A 1 264 ? -0.463 13.846 -7.982 1.00 95.94 264 GLU A N 1
ATOM 2075 C CA . GLU A 1 264 ? -1.638 14.548 -7.433 1.00 95.94 264 GLU A CA 1
ATOM 2076 C C . GLU A 1 264 ? -2.500 13.633 -6.554 1.00 95.94 264 GLU A C 1
ATOM 2078 O O . GLU A 1 264 ? -2.932 14.034 -5.473 1.00 95.94 264 GLU A O 1
ATOM 2083 N N . ARG A 1 265 ? -2.704 12.382 -6.979 1.00 96.06 265 ARG A N 1
ATOM 2084 C CA . ARG A 1 265 ? -3.447 11.381 -6.200 1.00 96.06 265 ARG A CA 1
ATOM 2085 C C . ARG A 1 265 ? -2.724 11.027 -4.907 1.00 96.06 265 ARG A C 1
ATOM 2087 O O . ARG A 1 265 ? -3.339 11.006 -3.844 1.00 96.06 265 ARG A O 1
ATOM 2094 N N . CYS A 1 266 ? -1.413 10.808 -4.976 1.00 97.12 266 CYS A N 1
ATOM 2095 C CA . CYS A 1 266 ? -0.591 10.582 -3.791 1.00 97.12 266 CYS A CA 1
ATOM 2096 C C . CYS A 1 266 ? -0.647 11.769 -2.818 1.00 97.12 266 CYS A C 1
ATOM 2098 O O . CYS A 1 266 ? -0.692 11.560 -1.608 1.00 97.12 266 CYS A O 1
ATOM 2100 N N . LEU A 1 267 ? -0.694 13.008 -3.315 1.00 95.69 267 LEU A N 1
ATOM 2101 C CA . LEU A 1 267 ? -0.838 14.197 -2.474 1.00 95.69 267 LEU A CA 1
ATOM 2102 C C . LEU A 1 267 ? -2.205 14.243 -1.780 1.00 95.69 267 LEU A C 1
ATOM 2104 O O . LEU A 1 267 ? -2.246 14.551 -0.591 1.00 95.69 267 LEU A O 1
ATOM 2108 N N . ILE A 1 268 ? -3.299 13.886 -2.462 1.00 94.88 268 ILE A N 1
ATOM 2109 C CA . ILE A 1 268 ? -4.636 13.769 -1.845 1.00 94.88 268 ILE A CA 1
ATOM 2110 C C . ILE A 1 268 ? -4.616 12.738 -0.708 1.00 94.88 268 ILE A C 1
ATOM 2112 O O . ILE A 1 268 ? -5.092 13.018 0.389 1.00 94.88 268 ILE A O 1
ATOM 2116 N N . ARG A 1 269 ? -4.007 11.571 -0.944 1.00 96.25 269 ARG A N 1
ATOM 2117 C CA . ARG A 1 269 ? -3.915 10.480 0.039 1.00 96.25 269 ARG A CA 1
ATOM 2118 C C . ARG A 1 269 ? -3.059 10.825 1.256 1.00 96.25 269 ARG A C 1
ATOM 2120 O O . ARG A 1 269 ? -3.369 10.376 2.355 1.00 96.25 269 ARG A O 1
ATOM 2127 N N . ASN A 1 270 ? -1.976 11.586 1.075 1.00 96.19 270 ASN A N 1
ATOM 2128 C CA . ASN A 1 270 ? -0.919 11.707 2.087 1.00 96.19 270 ASN A CA 1
ATOM 2129 C C . ASN A 1 270 ? -0.764 13.094 2.724 1.00 96.19 270 ASN A C 1
ATOM 2131 O O . ASN A 1 270 ? -0.033 13.233 3.708 1.00 96.19 270 ASN A O 1
ATOM 2135 N N . THR A 1 271 ? -1.435 14.128 2.210 1.00 93.94 271 THR A N 1
ATOM 2136 C CA . THR A 1 271 ? -1.347 15.468 2.808 1.00 93.94 271 THR A CA 1
ATOM 2137 C C . THR A 1 271 ? -2.197 15.540 4.071 1.00 93.94 271 THR A C 1
ATOM 2139 O O . THR A 1 271 ? -3.424 15.584 4.008 1.00 93.94 271 THR A O 1
ATOM 2142 N N . ARG A 1 272 ? -1.535 15.615 5.231 1.00 92.81 272 ARG A N 1
ATOM 2143 C CA . ARG A 1 272 ? -2.218 15.739 6.523 1.00 92.81 272 ARG A CA 1
ATOM 2144 C C . ARG A 1 272 ? -2.855 17.111 6.697 1.00 92.81 272 ARG A C 1
ATOM 2146 O O . ARG A 1 272 ? -2.156 18.120 6.837 1.00 92.81 272 ARG A O 1
ATOM 2153 N N . THR A 1 273 ? -4.178 17.141 6.749 1.00 94.25 273 THR A N 1
ATOM 2154 C CA . THR A 1 273 ? -4.987 18.359 6.885 1.00 94.25 273 THR A CA 1
ATOM 2155 C C . THR A 1 273 ? -6.026 18.202 7.999 1.00 94.25 273 THR A C 1
ATOM 2157 O O . THR A 1 273 ? -6.374 17.077 8.339 1.00 94.25 273 THR A O 1
ATOM 2160 N N . PRO A 1 274 ? -6.508 19.305 8.603 1.00 96.88 274 PRO A N 1
ATOM 2161 C CA . PRO A 1 274 ? -7.617 19.247 9.554 1.00 96.88 274 PRO A CA 1
ATOM 2162 C C . PRO A 1 274 ? -8.862 18.572 8.960 1.00 96.88 274 PRO A C 1
ATOM 2164 O O . PRO A 1 274 ? -9.285 18.951 7.864 1.00 96.88 274 PRO A O 1
ATOM 2167 N N . ASP A 1 275 ? -9.488 17.650 9.697 1.00 96.62 275 ASP A N 1
ATOM 2168 C CA . ASP A 1 275 ? -10.663 16.907 9.231 1.00 96.62 275 ASP A CA 1
ATOM 2169 C C . ASP A 1 275 ? -11.682 16.593 10.343 1.00 96.62 275 ASP A C 1
ATOM 2171 O O . ASP A 1 275 ? -11.501 16.943 11.513 1.00 96.62 275 ASP A O 1
ATOM 2175 N N . ILE A 1 276 ? -12.809 15.999 9.952 1.00 96.56 276 ILE A N 1
ATOM 2176 C CA . ILE A 1 276 ? -13.799 15.426 10.864 1.00 96.56 276 ILE A CA 1
ATOM 2177 C C . ILE A 1 276 ? -13.442 13.957 11.095 1.00 96.56 276 ILE A C 1
ATOM 2179 O O . ILE A 1 276 ? -13.378 13.174 10.155 1.00 96.56 276 ILE A O 1
ATOM 2183 N N . HIS A 1 277 ? -13.222 13.596 12.352 1.00 97.75 277 HIS A N 1
ATOM 2184 C CA . HIS A 1 277 ? -12.867 12.265 12.818 1.00 97.75 277 HIS A CA 1
ATOM 2185 C C . HIS A 1 277 ? -14.059 11.660 13.557 1.00 97.75 277 HIS A C 1
ATOM 2187 O O . HIS A 1 277 ? -14.496 12.180 14.589 1.00 97.75 277 HIS A O 1
ATOM 2193 N N . GLY A 1 278 ? -14.601 10.579 13.000 1.00 97.62 278 GLY A N 1
ATOM 2194 C CA . GLY A 1 278 ? -15.690 9.815 13.596 1.00 97.62 278 GLY A CA 1
ATOM 2195 C C . GLY A 1 278 ? -15.171 8.728 14.532 1.00 97.62 278 GLY A C 1
ATOM 2196 O O . GLY A 1 278 ? -14.104 8.157 14.309 1.00 97.62 278 GLY A O 1
ATOM 2197 N N . PHE A 1 279 ? -15.939 8.430 15.574 1.00 98.56 279 PHE A N 1
ATOM 2198 C CA . PHE A 1 279 ? -15.670 7.345 16.505 1.00 98.56 279 PHE A CA 1
ATOM 2199 C C . PHE A 1 279 ? -16.949 6.564 16.792 1.00 98.56 279 PHE A C 1
ATOM 2201 O O . PHE A 1 279 ? -17.958 7.158 17.168 1.00 98.56 279 PHE A O 1
ATOM 2208 N N . VAL A 1 280 ? -16.900 5.242 16.678 1.00 98.44 280 VAL A N 1
ATOM 2209 C CA . VAL A 1 280 ? -17.970 4.325 17.082 1.00 98.44 280 VAL A CA 1
ATOM 2210 C C . VAL A 1 280 ? -18.053 4.281 18.604 1.00 98.44 280 VAL A C 1
ATOM 2212 O O . VAL A 1 280 ? -17.039 4.124 19.279 1.00 98.44 280 VAL A O 1
ATOM 2215 N N . VAL A 1 281 ? -19.260 4.426 19.147 1.00 98.25 281 VAL A N 1
ATOM 2216 C CA . VAL A 1 281 ? -19.521 4.444 20.593 1.00 98.25 281 VAL A CA 1
ATOM 2217 C C . VAL A 1 281 ? -19.806 3.030 21.106 1.00 98.25 281 VAL A C 1
ATOM 2219 O O . VAL A 1 281 ? -20.682 2.348 20.573 1.00 98.25 281 VAL A O 1
ATOM 2222 N N . GLN A 1 282 ? -19.123 2.612 22.174 1.00 97.44 282 GLN A N 1
ATOM 2223 C CA . GLN A 1 282 ? -19.306 1.315 22.836 1.00 97.44 282 GLN A CA 1
ATOM 2224 C C . GLN A 1 282 ? -19.452 1.468 24.361 1.00 97.44 282 GLN A C 1
ATOM 2226 O O . GLN A 1 282 ? -18.725 2.244 24.977 1.00 97.44 282 GLN A O 1
ATOM 2231 N N . GLY A 1 283 ? -20.344 0.680 24.973 1.00 95.38 283 GLY A N 1
ATOM 2232 C CA . GLY A 1 283 ? -20.545 0.632 26.432 1.00 95.38 283 GLY A CA 1
ATOM 2233 C C . GLY A 1 283 ? -21.616 1.588 26.953 1.00 95.38 283 GLY A C 1
ATOM 2234 O O . GLY A 1 283 ? -21.869 2.632 26.363 1.00 95.38 283 GLY A O 1
ATOM 2235 N N . LEU A 1 284 ? -22.279 1.214 28.052 1.00 94.25 284 LEU A N 1
ATOM 2236 C CA . LEU A 1 284 ? -23.354 1.994 28.680 1.00 94.25 284 LEU A CA 1
ATOM 2237 C C . LEU A 1 284 ? -22.932 2.587 30.023 1.00 94.25 284 LEU A C 1
ATOM 2239 O O . LEU A 1 284 ? -23.410 3.665 30.376 1.00 94.25 284 LEU A O 1
ATOM 2243 N N . GLU A 1 285 ? -22.058 1.914 30.770 1.00 89.81 285 GLU A N 1
ATOM 2244 C CA . GLU A 1 285 ? -21.562 2.403 32.059 1.00 89.81 285 GLU A CA 1
ATOM 2245 C C . GLU A 1 285 ? -20.333 3.295 31.873 1.00 89.81 285 GLU A C 1
ATOM 2247 O O . GLU A 1 285 ? -20.373 4.488 32.166 1.00 89.81 285 GLU A O 1
ATOM 2252 N N . THR A 1 286 ? -19.256 2.724 31.332 1.00 92.31 286 THR A N 1
ATOM 2253 C CA . THR A 1 286 ? -18.085 3.464 30.844 1.00 92.31 286 THR A CA 1
ATOM 2254 C C . THR A 1 286 ? -18.118 3.444 29.327 1.00 92.31 286 THR A C 1
ATOM 2256 O O . THR A 1 286 ? -18.308 2.382 28.740 1.00 92.31 286 THR A O 1
ATOM 2259 N N . VAL A 1 287 ? -17.937 4.605 28.700 1.00 96.75 287 VAL A N 1
ATOM 2260 C CA . VAL A 1 287 ? -18.052 4.735 27.248 1.00 96.75 287 VAL A CA 1
ATOM 2261 C C . VAL A 1 287 ? -16.669 4.726 26.602 1.00 96.75 287 VAL A C 1
ATOM 2263 O O . VAL A 1 287 ? -15.742 5.413 27.042 1.00 96.75 287 VAL A O 1
ATOM 2266 N N . TYR A 1 288 ? -16.553 3.933 25.545 1.00 98.31 288 TYR A N 1
ATOM 2267 C CA . TYR A 1 288 ? -15.379 3.799 24.698 1.00 98.31 288 TYR A CA 1
ATOM 2268 C C . TYR A 1 288 ? -15.705 4.301 23.292 1.00 98.31 288 TYR A C 1
ATOM 2270 O O . TYR A 1 288 ? -16.840 4.196 22.825 1.00 98.31 288 TYR A O 1
ATOM 2278 N N . PHE A 1 289 ? -14.701 4.863 22.631 1.00 98.50 289 PHE A N 1
ATOM 2279 C CA . PHE A 1 289 ? -14.816 5.493 21.326 1.00 98.50 289 PHE A CA 1
ATOM 2280 C C . PHE A 1 289 ? -13.726 4.948 20.407 1.00 98.50 289 PHE A C 1
ATOM 2282 O O . PHE A 1 289 ? -12.541 5.224 20.617 1.00 98.50 289 PHE A O 1
ATOM 2289 N N . THR A 1 290 ? -14.137 4.185 19.399 1.00 98.38 290 THR A N 1
ATOM 2290 C CA . THR A 1 290 ? -13.252 3.550 18.418 1.00 98.38 290 THR A CA 1
ATOM 2291 C C . THR A 1 290 ? -13.218 4.383 17.148 1.00 98.38 290 THR A C 1
ATOM 2293 O O . THR A 1 290 ? -14.241 4.539 16.490 1.00 98.38 290 THR A O 1
ATOM 2296 N N . HIS A 1 291 ? -12.062 4.941 16.805 1.00 98.56 291 HIS A N 1
ATOM 2297 C CA . HIS A 1 291 ? -11.884 5.776 15.620 1.00 98.56 291 HIS A CA 1
ATOM 2298 C C . HIS A 1 291 ? -12.226 5.007 14.337 1.00 98.56 291 HIS A C 1
ATOM 2300 O O . HIS A 1 291 ? -11.809 3.861 14.180 1.00 98.56 291 HIS A O 1
ATOM 2306 N N . ILE A 1 292 ? -12.955 5.644 13.420 1.00 98.00 292 ILE A N 1
ATOM 2307 C CA . ILE A 1 292 ? -13.235 5.099 12.086 1.00 98.00 292 ILE A CA 1
ATOM 2308 C C . ILE A 1 292 ? -11.968 5.277 11.247 1.00 98.00 292 ILE A C 1
ATOM 2310 O O . ILE A 1 292 ? -11.640 6.381 10.808 1.00 98.00 292 ILE A O 1
ATOM 2314 N N . ALA A 1 293 ? -11.192 4.204 11.129 1.00 97.50 293 ALA A N 1
ATOM 2315 C CA . ALA A 1 293 ? -9.853 4.241 10.556 1.00 97.50 293 ALA A CA 1
ATOM 2316 C C . ALA A 1 293 ? -9.895 4.021 9.040 1.00 97.50 293 ALA A C 1
ATOM 2318 O O . ALA A 1 293 ? -10.778 3.338 8.541 1.00 97.50 293 ALA A O 1
ATOM 2319 N N . MET A 1 294 ? -8.916 4.558 8.305 1.00 97.69 294 MET A N 1
ATOM 2320 C CA . MET A 1 294 ? -8.789 4.340 6.857 1.00 97.69 294 MET A CA 1
ATOM 2321 C C . MET A 1 294 ? -7.330 4.092 6.475 1.00 97.69 294 MET A C 1
ATOM 2323 O O . MET A 1 294 ? -6.462 4.932 6.733 1.00 97.69 294 MET A O 1
ATOM 2327 N N . PHE A 1 295 ? -7.041 2.978 5.797 1.00 97.38 295 PHE A N 1
ATOM 2328 C CA . PHE A 1 295 ? -5.678 2.632 5.363 1.00 97.38 295 PHE A CA 1
ATOM 2329 C C . PHE A 1 295 ? -5.118 3.618 4.343 1.00 97.38 295 PHE A C 1
ATOM 2331 O O . PHE A 1 295 ? -3.913 3.839 4.257 1.00 97.38 295 PHE A O 1
ATOM 2338 N N . ASN A 1 296 ? -5.991 4.231 3.554 1.00 96.56 296 ASN A N 1
ATOM 2339 C CA . ASN A 1 296 ? -5.620 4.924 2.330 1.00 96.56 296 ASN A CA 1
ATOM 2340 C C . ASN A 1 296 ? -5.595 6.454 2.467 1.00 96.56 296 ASN A C 1
ATOM 2342 O O . ASN A 1 296 ? -5.063 7.120 1.580 1.00 96.56 296 ASN A O 1
ATOM 2346 N N . MET A 1 297 ? -6.036 7.007 3.601 1.00 95.88 297 MET A N 1
ATOM 2347 C CA . MET A 1 297 ? -6.081 8.449 3.857 1.00 95.88 297 MET A CA 1
ATOM 2348 C C . MET A 1 297 ? -5.259 8.820 5.093 1.00 95.88 297 MET A C 1
ATOM 2350 O O . MET A 1 297 ? -5.619 8.473 6.212 1.00 95.88 297 MET A O 1
ATOM 2354 N N . ALA A 1 298 ? -4.165 9.566 4.923 1.00 95.81 298 ALA A N 1
ATOM 2355 C CA . ALA A 1 298 ? -3.205 9.850 5.993 1.00 95.81 298 ALA A CA 1
ATOM 2356 C C . ALA A 1 298 ? -3.792 10.561 7.222 1.00 95.81 298 ALA A C 1
ATOM 2358 O O . ALA A 1 298 ? -3.233 10.411 8.307 1.00 95.81 298 ALA A O 1
ATOM 2359 N N . ASN A 1 299 ? -4.903 11.289 7.071 1.00 95.81 299 ASN A N 1
ATOM 2360 C CA . ASN A 1 299 ? -5.648 11.873 8.191 1.00 95.81 299 ASN A CA 1
ATOM 2361 C C . ASN A 1 299 ? -6.221 10.800 9.137 1.00 95.81 299 ASN A C 1
ATOM 2363 O O . ASN A 1 299 ? -6.327 11.047 10.334 1.00 95.81 299 ASN A O 1
ATOM 2367 N N . HIS A 1 300 ? -6.555 9.617 8.610 1.00 97.06 300 HIS A N 1
ATOM 2368 C CA . HIS A 1 300 ? -7.288 8.552 9.304 1.00 97.06 300 HIS A CA 1
ATOM 2369 C C . HIS A 1 300 ? -6.495 7.240 9.433 1.00 97.06 300 HIS A C 1
ATOM 2371 O O . HIS A 1 300 ? -7.042 6.234 9.881 1.00 97.06 300 HIS A O 1
ATOM 2377 N N . ARG A 1 301 ? -5.193 7.239 9.098 1.00 96.25 301 ARG A N 1
ATOM 2378 C CA . ARG A 1 301 ? -4.277 6.077 9.207 1.00 96.25 301 ARG A CA 1
ATOM 2379 C C . ARG A 1 301 ? -3.867 5.769 10.650 1.00 96.25 301 ARG A C 1
ATOM 2381 O O . ARG A 1 301 ? -2.680 5.649 10.970 1.00 96.25 301 ARG A O 1
ATOM 2388 N N . LYS A 1 302 ? -4.850 5.650 11.535 1.00 96.88 302 LYS A N 1
ATOM 2389 C CA . LYS A 1 302 ? -4.646 5.351 12.946 1.00 96.88 302 LYS A CA 1
ATOM 2390 C C . LYS A 1 302 ? -5.810 4.533 13.495 1.00 96.88 302 LYS A C 1
ATOM 2392 O O . LYS A 1 302 ? -6.958 4.969 13.406 1.00 96.88 302 LYS A O 1
ATOM 2397 N N . GLN A 1 303 ? -5.498 3.393 14.102 1.00 98.19 303 GLN A N 1
ATOM 2398 C CA . GLN A 1 303 ? -6.442 2.645 14.921 1.00 98.19 303 GLN A CA 1
ATOM 2399 C C . GLN A 1 303 ? -6.340 3.172 16.354 1.00 98.19 303 GLN A C 1
ATOM 2401 O O . GLN A 1 303 ? -5.291 3.089 16.994 1.00 98.19 303 GLN A O 1
ATOM 2406 N N . LEU A 1 304 ? -7.413 3.800 16.830 1.00 98.50 304 LEU A N 1
ATOM 2407 C CA . LEU A 1 304 ? -7.435 4.518 18.101 1.00 98.50 304 LEU A CA 1
ATOM 2408 C C . LEU A 1 304 ? -8.701 4.157 18.871 1.00 98.50 304 LEU A C 1
ATOM 2410 O O . LEU A 1 304 ? -9.803 4.344 18.364 1.00 98.50 304 LEU A O 1
ATOM 2414 N N . VAL A 1 305 ? -8.535 3.715 20.114 1.00 98.62 305 VAL A N 1
ATOM 2415 C CA . VAL A 1 305 ? -9.631 3.509 21.066 1.00 98.62 305 VAL A CA 1
ATOM 2416 C C . VAL A 1 305 ? -9.371 4.383 22.281 1.00 98.62 305 VAL A C 1
ATOM 2418 O O . VAL A 1 305 ? -8.316 4.278 22.915 1.00 98.62 305 VAL A O 1
ATOM 2421 N N . ILE A 1 306 ? -10.333 5.234 22.632 1.00 98.25 306 ILE A N 1
ATOM 2422 C CA . ILE A 1 306 ? -10.285 6.053 23.849 1.00 98.25 306 ILE A CA 1
ATOM 2423 C C . ILE A 1 306 ? -11.461 5.724 24.767 1.00 98.25 306 ILE A C 1
ATOM 2425 O O . ILE A 1 306 ? -12.571 5.498 24.305 1.00 98.25 306 ILE A O 1
ATOM 2429 N N . ALA A 1 307 ? -11.229 5.729 26.075 1.00 97.94 307 ALA A N 1
ATOM 2430 C CA . ALA A 1 307 ? -12.277 5.746 27.091 1.00 97.94 307 ALA A CA 1
ATOM 2431 C C . ALA A 1 307 ? -12.489 7.192 27.547 1.00 97.94 307 ALA A C 1
ATOM 2433 O O . ALA A 1 307 ? -11.502 7.890 27.799 1.00 97.94 307 ALA A O 1
ATOM 2434 N N . ALA A 1 308 ? -13.734 7.650 27.656 1.00 97.25 308 ALA A N 1
ATOM 2435 C CA . ALA A 1 308 ? -14.028 8.994 28.147 1.00 97.25 308 ALA A CA 1
ATOM 2436 C C . ALA A 1 308 ? -15.449 9.116 28.709 1.00 97.25 308 ALA A C 1
ATOM 2438 O O . ALA A 1 308 ? -16.339 8.333 28.381 1.00 97.25 308 ALA A O 1
ATOM 2439 N N . ASP A 1 309 ? -15.662 10.158 29.506 1.00 97.56 309 ASP A N 1
ATOM 2440 C CA . ASP A 1 309 ? -16.968 10.485 30.062 1.00 97.56 309 ASP A CA 1
ATOM 2441 C C . ASP A 1 309 ? -17.735 11.417 29.120 1.00 97.56 309 ASP A C 1
ATOM 2443 O O . ASP A 1 309 ? -17.222 12.451 28.671 1.00 97.56 309 ASP A O 1
ATOM 2447 N N . LEU A 1 310 ? -18.997 11.068 28.874 1.00 97.94 310 LEU A N 1
ATOM 2448 C CA . LEU A 1 310 ? -19.998 11.975 28.319 1.00 97.94 310 LEU A CA 1
ATOM 2449 C C . LEU A 1 310 ? -20.578 12.844 29.449 1.00 97.94 310 LEU A C 1
ATOM 2451 O O . LEU A 1 310 ? -20.716 12.359 30.576 1.00 97.94 310 LEU A O 1
ATOM 2455 N N . PRO A 1 311 ? -20.992 14.098 29.181 1.00 97.94 311 PRO A N 1
ATOM 2456 C CA . PRO A 1 311 ? -21.757 14.860 30.164 1.00 97.94 311 PRO A CA 1
ATOM 2457 C C . PRO A 1 311 ? -23.036 14.120 30.571 1.00 97.94 311 PRO A C 1
ATOM 2459 O O . PRO A 1 311 ? -23.619 13.390 29.772 1.00 97.94 311 PRO A O 1
ATOM 2462 N N . THR A 1 312 ? -23.474 14.296 31.819 1.00 97.56 312 THR A N 1
ATOM 2463 C CA . THR A 1 312 ? -24.531 13.477 32.438 1.00 97.56 312 THR A CA 1
ATOM 2464 C C . THR A 1 312 ? -25.834 13.434 31.634 1.00 97.56 312 THR A C 1
ATOM 2466 O O . THR A 1 312 ? -26.459 12.381 31.527 1.00 97.56 312 THR A O 1
ATOM 2469 N N . ASP A 1 313 ? -26.248 14.566 31.072 1.00 97.31 313 ASP A N 1
ATOM 2470 C CA . ASP A 1 313 ? -27.432 14.705 30.223 1.00 97.31 313 ASP A CA 1
ATOM 2471 C C . ASP A 1 313 ? -27.267 13.976 28.882 1.00 97.31 313 ASP A C 1
ATOM 2473 O O . ASP A 1 313 ? -28.145 13.207 28.485 1.00 97.31 313 ASP A O 1
ATOM 2477 N N . VAL A 1 314 ? -26.107 14.134 28.240 1.00 98.00 314 VAL A N 1
ATOM 2478 C CA . VAL A 1 314 ? -25.755 13.446 26.988 1.00 98.00 314 VAL A CA 1
ATOM 2479 C C . VAL A 1 314 ? -25.696 11.933 27.201 1.00 98.00 314 VAL A C 1
ATOM 2481 O O . VAL A 1 314 ? -26.243 11.170 26.407 1.00 98.00 314 VAL A O 1
ATOM 2484 N N . HIS A 1 315 ? -25.082 11.481 28.299 1.00 98.19 315 HIS A N 1
ATOM 2485 C CA . HIS A 1 315 ? -24.970 10.064 28.646 1.00 98.19 315 HIS A CA 1
ATOM 2486 C C . HIS A 1 315 ? -26.333 9.432 28.927 1.00 98.19 315 HIS A C 1
ATOM 2488 O O . HIS A 1 315 ? -26.608 8.321 28.476 1.00 98.19 315 HIS A O 1
ATOM 2494 N N . ALA A 1 316 ? -27.206 10.140 29.651 1.00 97.75 316 ALA A N 1
ATOM 2495 C CA . ALA A 1 316 ? -28.569 9.688 29.908 1.00 97.75 316 ALA A CA 1
ATOM 2496 C C . ALA A 1 316 ? -29.363 9.540 28.604 1.00 97.75 316 ALA A C 1
ATOM 2498 O O . ALA A 1 316 ? -30.022 8.518 28.403 1.00 97.75 316 ALA A O 1
ATOM 2499 N N . ARG A 1 317 ? -29.242 10.514 27.695 1.00 97.00 317 ARG A N 1
ATOM 2500 C CA . ARG A 1 317 ? -29.899 10.485 26.386 1.00 97.00 317 ARG A CA 1
ATOM 2501 C C . ARG A 1 317 ? -29.366 9.367 25.493 1.00 97.00 317 ARG A C 1
ATOM 2503 O O . ARG A 1 317 ? -30.156 8.653 24.884 1.00 97.00 317 ARG A O 1
ATOM 2510 N N . TYR A 1 318 ? -28.050 9.161 25.469 1.00 97.38 318 TYR A N 1
ATOM 2511 C CA . TYR A 1 318 ? -27.424 8.036 24.772 1.00 97.38 318 TYR A CA 1
ATOM 2512 C C . TYR A 1 318 ? -27.970 6.690 25.275 1.00 97.38 318 TYR A C 1
ATOM 2514 O O . TYR A 1 318 ? -28.432 5.878 24.476 1.00 97.38 318 TYR A O 1
ATOM 2522 N N . LYS A 1 319 ? -28.023 6.483 26.599 1.00 96.75 319 LYS A N 1
ATOM 2523 C CA . LYS A 1 319 ? -28.591 5.261 27.194 1.00 96.75 319 LYS A CA 1
ATOM 2524 C C . LYS A 1 319 ? -30.063 5.058 26.840 1.00 96.75 319 LYS A C 1
ATOM 2526 O O . LYS A 1 319 ? -30.474 3.933 26.558 1.00 96.75 319 LYS A O 1
ATOM 2531 N N . GLU A 1 320 ? -30.854 6.128 26.841 1.00 96.88 320 GLU A N 1
ATOM 2532 C CA . GLU A 1 320 ? -32.259 6.079 26.436 1.00 96.88 320 GLU A CA 1
ATOM 2533 C C . GLU A 1 320 ? -32.406 5.646 24.966 1.00 96.88 320 GLU A C 1
ATOM 2535 O O . GLU A 1 320 ? -33.206 4.761 24.658 1.00 96.88 320 GLU A O 1
ATOM 2540 N N . GLU A 1 321 ? -31.604 6.215 24.064 1.00 96.06 321 GLU A N 1
ATOM 2541 C CA . GLU A 1 321 ? -31.622 5.870 22.640 1.00 96.06 321 GLU A CA 1
ATOM 2542 C C . GLU A 1 321 ? -31.146 4.435 22.370 1.00 96.06 321 GLU A C 1
ATOM 2544 O O . GLU A 1 321 ? -31.771 3.726 21.574 1.00 96.06 321 GLU A O 1
ATOM 2549 N N . CYS A 1 322 ? -30.116 3.954 23.075 1.00 94.62 322 CYS A N 1
ATOM 2550 C CA . CYS A 1 322 ? -29.709 2.545 23.038 1.00 94.62 322 CYS A CA 1
ATOM 2551 C C . CYS A 1 322 ? -30.830 1.608 23.510 1.00 94.62 322 CYS A C 1
ATOM 2553 O O . CYS A 1 322 ? -31.037 0.551 22.917 1.00 94.62 322 CYS A O 1
ATOM 2555 N N . GLY A 1 323 ? -31.582 1.996 24.546 1.00 94.31 323 GLY A N 1
ATOM 2556 C CA . GLY A 1 323 ? -32.727 1.226 25.037 1.00 94.31 323 GLY A CA 1
ATOM 2557 C C . GLY A 1 323 ? -33.894 1.172 24.043 1.00 94.31 323 GLY A C 1
ATOM 2558 O O . GLY A 1 323 ? -34.537 0.131 23.907 1.00 94.31 323 GLY A O 1
ATOM 2559 N N . LYS A 1 324 ? -34.156 2.271 23.323 1.00 95.62 324 LYS A N 1
ATOM 2560 C CA . LYS A 1 324 ? -35.203 2.347 22.286 1.00 95.62 324 LYS A CA 1
ATOM 2561 C C . LYS A 1 324 ? -34.841 1.601 21.003 1.00 95.62 324 LYS A C 1
ATOM 2563 O O . LYS A 1 324 ? -35.741 1.131 20.312 1.00 95.62 324 LYS A O 1
ATOM 2568 N N . ASN A 1 325 ? -33.552 1.516 20.673 1.00 94.69 325 ASN A N 1
ATOM 2569 C CA . ASN A 1 325 ? -33.067 0.960 19.411 1.00 94.69 325 ASN A CA 1
ATOM 2570 C C . ASN A 1 325 ? -32.006 -0.140 19.650 1.00 94.69 325 ASN A C 1
ATOM 2572 O O . ASN A 1 325 ? -30.821 0.099 19.404 1.00 94.69 325 ASN A O 1
ATOM 2576 N N . PRO A 1 326 ? -32.388 -1.343 20.122 1.00 91.56 326 PRO A N 1
ATOM 2577 C CA . PRO A 1 326 ? -31.446 -2.453 20.285 1.00 91.56 326 PRO A CA 1
ATOM 2578 C C . PRO A 1 326 ? -30.741 -2.814 18.967 1.00 91.56 326 PRO A C 1
ATOM 2580 O O . PRO A 1 326 ? -31.383 -2.852 17.920 1.00 91.56 326 PRO A O 1
ATOM 2583 N N . GLY A 1 327 ? -29.433 -3.082 19.022 1.00 91.38 327 GLY A N 1
ATOM 2584 C CA . GLY A 1 327 ? -28.600 -3.423 17.858 1.00 91.38 327 GLY A CA 1
ATOM 2585 C C . GLY A 1 327 ? -28.149 -2.231 17.003 1.00 91.38 327 GLY A C 1
ATOM 2586 O O . GLY A 1 327 ? -27.326 -2.392 16.108 1.00 91.38 327 GLY A O 1
ATOM 2587 N N . GLN A 1 328 ? -28.646 -1.020 17.274 1.00 95.12 328 GLN A N 1
ATOM 2588 C CA . GLN A 1 328 ? -28.189 0.193 16.600 1.00 95.12 328 GLN A CA 1
ATOM 2589 C C . GLN A 1 328 ? -26.838 0.654 17.156 1.00 95.12 328 GLN A C 1
ATOM 2591 O O . GLN A 1 328 ? -26.702 0.855 18.365 1.00 95.12 328 GLN A O 1
ATOM 2596 N N . PHE A 1 329 ? -25.878 0.928 16.270 1.00 95.94 329 PHE A N 1
ATOM 2597 C CA . PHE A 1 329 ? -24.633 1.601 16.639 1.00 95.94 329 PHE A CA 1
ATOM 2598 C C . PHE A 1 329 ? -24.769 3.128 16.567 1.00 95.94 329 PHE A C 1
ATOM 2600 O O . PHE A 1 329 ? -25.599 3.671 15.833 1.00 95.94 329 PHE A O 1
ATOM 2607 N N . TYR A 1 330 ? -23.933 3.821 17.333 1.00 97.81 330 TYR A N 1
ATOM 2608 C CA . TYR A 1 330 ? -23.880 5.279 17.403 1.00 97.81 330 TYR A CA 1
ATOM 2609 C C . TYR A 1 330 ? -22.450 5.739 17.160 1.00 97.81 330 TYR A C 1
ATOM 2611 O O . TYR A 1 330 ? -21.507 4.993 17.429 1.00 97.81 330 TYR A O 1
ATOM 2619 N N . THR A 1 331 ? -22.291 6.971 16.688 1.00 98.19 331 THR A N 1
ATOM 2620 C CA . THR A 1 331 ? -20.972 7.576 16.492 1.00 98.19 331 THR A CA 1
ATOM 2621 C C . THR A 1 331 ? -20.895 8.944 17.144 1.00 98.19 331 THR A C 1
ATOM 2623 O O . THR A 1 331 ? -21.895 9.659 17.186 1.00 98.19 331 THR A O 1
ATOM 2626 N N . ILE A 1 332 ? -19.708 9.337 17.601 1.00 98.31 332 ILE A N 1
ATOM 2627 C CA . ILE A 1 332 ? -19.393 10.743 17.860 1.00 98.31 332 ILE A CA 1
ATOM 2628 C C . ILE A 1 332 ? -18.411 11.273 16.823 1.00 98.31 332 ILE A C 1
ATOM 2630 O O . ILE A 1 332 ? -17.582 10.524 16.319 1.00 98.31 332 ILE A O 1
ATOM 2634 N N . ALA A 1 333 ? -18.458 12.570 16.540 1.00 98.12 333 ALA A N 1
ATOM 2635 C CA . ALA A 1 333 ? -17.467 13.227 15.693 1.00 98.12 333 ALA A CA 1
ATOM 2636 C C . ALA A 1 333 ? -17.159 14.640 16.191 1.00 98.12 333 ALA A C 1
ATOM 2638 O O . ALA A 1 333 ? -18.044 15.316 16.728 1.00 98.12 333 ALA A O 1
ATOM 2639 N N . ASN A 1 334 ? -15.918 15.105 16.025 1.00 97.94 334 ASN A N 1
ATOM 2640 C CA . ASN A 1 334 ? -15.576 16.506 16.288 1.00 97.94 334 ASN A CA 1
ATOM 2641 C C . ASN A 1 334 ? -16.338 17.425 15.323 1.00 97.94 334 ASN A C 1
ATOM 2643 O O . ASN A 1 334 ? -16.450 17.141 14.137 1.00 97.94 334 ASN A O 1
ATOM 2647 N N . THR A 1 335 ? -16.848 18.557 15.808 1.00 96.69 335 THR A N 1
ATOM 2648 C CA . THR A 1 335 ? -17.676 19.468 14.991 1.00 96.69 335 THR A CA 1
ATOM 2649 C C . THR A 1 335 ? -16.863 20.460 14.161 1.00 96.69 335 THR A C 1
ATOM 2651 O O . THR A 1 335 ? -17.369 21.045 13.204 1.00 96.69 335 THR A O 1
ATOM 2654 N N . LYS A 1 336 ? -15.592 20.673 14.516 1.00 96.88 336 LYS A N 1
ATOM 2655 C CA . LYS A 1 336 ? -14.653 21.523 13.778 1.00 96.88 336 LYS A CA 1
ATOM 2656 C C . LYS A 1 336 ? -13.520 20.678 13.240 1.00 96.88 336 LYS A C 1
ATOM 2658 O O . LYS A 1 336 ? -12.949 19.905 13.999 1.00 96.88 336 LYS A O 1
ATOM 2663 N N . LYS A 1 337 ? -13.168 20.890 11.971 1.00 97.62 337 LYS A N 1
ATOM 2664 C CA . LYS A 1 337 ? -12.034 20.219 11.337 1.00 97.62 337 LYS A CA 1
ATOM 2665 C C . LYS A 1 337 ? -10.745 20.486 12.106 1.00 97.62 337 LYS A C 1
ATOM 2667 O O . LYS A 1 337 ? -10.368 21.644 12.285 1.00 97.62 337 LYS A O 1
ATOM 2672 N N . GLU A 1 338 ? -10.077 19.422 12.521 1.00 97.12 338 GLU A N 1
ATOM 2673 C CA . GLU A 1 338 ? -8.827 19.452 13.282 1.00 97.12 338 GLU A CA 1
ATOM 2674 C C . GLU A 1 338 ? -8.037 18.176 12.974 1.00 97.12 338 GLU A C 1
ATOM 2676 O O . GLU A 1 338 ? -8.608 17.228 12.447 1.00 97.12 338 GLU A O 1
ATOM 2681 N N . LYS A 1 339 ? -6.720 18.152 13.194 1.00 97.31 339 LYS A N 1
ATOM 2682 C CA . LYS A 1 339 ? -5.946 16.924 12.967 1.00 97.31 339 LYS A CA 1
ATOM 2683 C C . LYS A 1 339 ? -6.177 15.952 14.119 1.00 97.31 339 LYS A C 1
ATOM 2685 O O . LYS A 1 339 ? -6.237 16.384 15.271 1.00 97.31 339 LYS A O 1
ATOM 2690 N N . LEU A 1 340 ? -6.219 14.652 13.836 1.00 96.94 340 LEU A N 1
ATOM 2691 C CA . LEU A 1 340 ? -6.428 13.625 14.859 1.00 96.94 340 LEU A CA 1
ATOM 2692 C C . LEU A 1 340 ? -5.401 13.708 15.998 1.00 96.94 340 LEU A C 1
ATOM 2694 O O . LEU A 1 340 ? -5.768 13.591 17.167 1.00 96.94 340 LEU A O 1
ATOM 2698 N N . GLU A 1 341 ? -4.125 13.949 15.681 1.00 95.56 341 GLU A N 1
ATOM 2699 C CA . GLU A 1 341 ? -3.072 14.126 16.687 1.00 95.56 341 GLU A CA 1
ATOM 2700 C C . GLU A 1 341 ? -3.303 15.341 17.600 1.00 95.56 341 GLU A C 1
ATOM 2702 O O . GLU A 1 341 ? -3.052 15.259 18.805 1.00 95.56 341 GLU A O 1
ATOM 2707 N N . ASP A 1 342 ? -3.829 16.437 17.049 1.00 96.69 342 ASP A N 1
ATOM 2708 C CA . ASP A 1 342 ? -4.110 17.668 17.787 1.00 96.69 342 ASP A CA 1
ATOM 2709 C C . ASP A 1 342 ? -5.340 17.482 18.688 1.00 96.69 342 ASP A C 1
ATOM 2711 O O . ASP A 1 342 ? -5.298 17.845 19.867 1.00 96.69 342 ASP A O 1
ATOM 2715 N N . ILE A 1 343 ? -6.390 16.820 18.178 1.00 96.50 343 ILE A N 1
ATOM 2716 C CA . ILE A 1 343 ? -7.568 16.421 18.963 1.00 96.50 343 ILE A CA 1
ATOM 2717 C C . ILE A 1 343 ? -7.130 15.555 20.142 1.00 96.50 343 ILE A C 1
ATOM 2719 O O . ILE A 1 343 ? -7.453 15.864 21.289 1.00 96.50 343 ILE A O 1
ATOM 2723 N N . LEU A 1 344 ? -6.361 14.494 19.888 1.00 96.44 344 LEU A N 1
ATOM 2724 C CA . LEU A 1 344 ? -5.916 13.580 20.935 1.00 96.44 344 LEU A CA 1
ATOM 2725 C C . LEU A 1 344 ? -5.062 14.304 21.988 1.00 96.44 344 LEU A C 1
ATOM 2727 O O . LEU A 1 344 ? -5.306 14.167 23.188 1.00 96.44 344 LEU A O 1
ATOM 2731 N N . ALA A 1 345 ? -4.108 15.135 21.560 1.00 96.31 345 ALA A N 1
ATOM 2732 C CA . ALA A 1 345 ? -3.278 15.924 22.467 1.00 96.31 345 ALA A CA 1
ATOM 2733 C C . ALA A 1 345 ? -4.094 16.924 23.309 1.00 96.31 345 ALA A C 1
ATOM 2735 O O . ALA A 1 345 ? -3.756 17.168 24.474 1.00 96.31 345 ALA A O 1
ATOM 2736 N N . ALA A 1 346 ? -5.158 17.501 22.740 1.00 96.06 346 ALA A N 1
ATOM 2737 C CA . ALA A 1 346 ? -6.065 18.406 23.436 1.00 96.06 346 ALA A CA 1
ATOM 2738 C C . ALA A 1 346 ? -6.975 17.673 24.433 1.00 96.06 346 ALA A C 1
ATOM 2740 O O . ALA A 1 346 ? -7.188 18.179 25.536 1.00 96.06 346 ALA A O 1
ATOM 2741 N N . LEU A 1 347 ? -7.479 16.489 24.076 1.00 95.88 347 LEU A N 1
ATOM 2742 C CA . LEU A 1 347 ? -8.352 15.664 24.917 1.00 95.88 347 LEU A CA 1
ATOM 2743 C C . LEU A 1 347 ? -7.651 15.138 26.177 1.00 95.88 347 LEU A C 1
ATOM 2745 O O . LEU A 1 347 ? -8.278 15.031 27.228 1.00 95.88 347 LEU A O 1
ATOM 2749 N N . LEU A 1 348 ? -6.345 14.874 26.105 1.00 94.81 348 LEU A N 1
ATOM 2750 C CA . LEU A 1 348 ? -5.548 14.387 27.240 1.00 94.81 348 LEU A CA 1
ATOM 2751 C C . LEU A 1 348 ? -5.256 15.454 28.311 1.00 94.81 348 LEU A C 1
ATOM 2753 O O . LEU A 1 348 ? -4.637 15.154 29.333 1.00 94.81 348 LEU A O 1
ATOM 2757 N N . LYS A 1 349 ? -5.685 16.705 28.102 1.00 93.62 349 LYS A N 1
ATOM 2758 C CA . LYS A 1 349 ? -5.494 17.817 29.042 1.00 93.62 349 LYS A CA 1
ATOM 2759 C C . LYS A 1 349 ? -6.848 18.446 29.399 1.00 93.62 349 LYS A C 1
ATOM 2761 O O . LYS A 1 349 ? -7.513 18.968 28.503 1.00 93.62 349 LYS A O 1
ATOM 2766 N N . PRO A 1 350 ? -7.242 18.494 30.688 1.00 87.31 350 PRO A N 1
ATOM 2767 C CA . PRO A 1 350 ? -8.558 19.000 31.097 1.00 87.31 350 PRO A CA 1
ATOM 2768 C C . PRO A 1 350 ? -8.906 20.400 30.556 1.00 87.31 350 PRO A C 1
ATOM 2770 O O . PRO A 1 350 ? -10.010 20.621 30.055 1.00 87.31 350 PRO A O 1
ATOM 2773 N N . ASP A 1 351 ? -7.948 21.332 30.578 1.00 89.06 351 ASP A N 1
ATOM 2774 C CA . ASP A 1 351 ? -8.160 22.731 30.170 1.00 89.06 351 ASP A CA 1
ATOM 2775 C C . ASP A 1 351 ? -8.447 22.903 28.668 1.00 89.06 351 ASP A C 1
ATOM 2777 O O . ASP A 1 351 ? -9.056 23.893 28.247 1.00 89.06 351 ASP A O 1
ATOM 2781 N N . THR A 1 352 ? -7.994 21.961 27.838 1.00 92.88 352 THR A N 1
ATOM 2782 C CA . THR A 1 352 ? -8.185 21.990 26.381 1.00 92.88 352 THR A CA 1
ATOM 2783 C C . THR A 1 352 ? -9.269 21.036 25.909 1.00 92.88 352 THR A C 1
ATOM 2785 O O . THR A 1 352 ? -9.950 21.371 24.943 1.00 92.88 352 THR A O 1
ATOM 2788 N N . ALA A 1 353 ? -9.512 19.929 26.616 1.00 91.44 353 ALA A N 1
ATOM 2789 C CA . ALA A 1 353 ? -10.568 18.971 26.289 1.00 91.44 353 ALA A CA 1
ATOM 2790 C C . ALA A 1 353 ? -11.946 19.648 26.187 1.00 91.44 353 ALA A C 1
ATOM 2792 O O . ALA A 1 353 ? -12.685 19.424 25.234 1.00 91.44 353 ALA A O 1
ATOM 2793 N N . SER A 1 354 ? -12.243 20.587 27.096 1.00 91.88 354 SER A N 1
ATOM 2794 C CA . SER A 1 354 ? -13.502 21.352 27.104 1.00 91.88 354 SER A CA 1
ATOM 2795 C C . SER A 1 354 ? -13.761 22.190 25.838 1.00 91.88 354 SER A C 1
ATOM 2797 O O . SER A 1 354 ? -14.910 22.577 25.576 1.00 91.88 354 SER A O 1
ATOM 2799 N N . LYS A 1 355 ? -12.711 22.483 25.056 1.00 94.56 355 LYS A N 1
ATOM 2800 C CA . LYS A 1 355 ? -12.767 23.283 23.823 1.00 94.56 355 LYS A CA 1
ATOM 2801 C C . LYS A 1 355 ? -13.094 22.442 22.593 1.00 94.56 355 LYS A C 1
ATOM 2803 O O . LYS A 1 355 ? -13.628 22.997 21.633 1.00 94.56 355 LYS A O 1
ATOM 2808 N N . ILE A 1 356 ? -12.806 21.142 22.630 1.00 96.94 356 ILE A N 1
ATOM 2809 C CA . ILE A 1 356 ? -13.145 20.217 21.551 1.00 96.94 356 ILE A CA 1
ATOM 2810 C C . ILE A 1 356 ? -14.616 19.855 21.702 1.00 96.94 356 ILE A C 1
ATOM 2812 O O . ILE A 1 356 ? -15.048 19.366 22.747 1.00 96.94 356 ILE A O 1
ATOM 2816 N N . LYS A 1 357 ? -15.403 20.170 20.674 1.00 98.00 357 LYS A N 1
ATOM 2817 C CA . LYS A 1 357 ? -16.845 19.939 20.674 1.00 98.00 357 LYS A CA 1
ATOM 2818 C C . LYS A 1 357 ? -17.188 18.764 19.784 1.00 98.00 357 LYS A C 1
ATOM 2820 O O . LYS A 1 357 ? -16.667 18.668 18.675 1.00 98.00 357 LYS A O 1
ATOM 2825 N N . PHE A 1 358 ? -18.087 17.925 20.274 1.00 98.44 358 PHE A N 1
ATOM 2826 C CA . PHE A 1 358 ? -18.556 16.734 19.589 1.00 98.44 358 PHE A CA 1
ATOM 2827 C C . PHE A 1 358 ? -20.050 16.817 19.292 1.00 98.44 358 PHE A C 1
ATOM 2829 O O . PHE A 1 358 ? -20.799 17.555 19.940 1.00 98.44 358 PHE A O 1
ATOM 2836 N N . ARG A 1 359 ? -20.456 16.041 18.295 1.00 97.81 359 ARG A N 1
ATOM 2837 C CA . ARG A 1 359 ? -21.839 15.654 18.025 1.00 97.81 359 ARG A CA 1
ATOM 2838 C C . ARG A 1 359 ? -21.975 14.146 18.188 1.00 97.81 359 ARG A C 1
ATOM 2840 O O . ARG A 1 359 ? -21.005 13.436 17.943 1.00 97.81 359 ARG A O 1
ATOM 2847 N N . LEU A 1 360 ? -23.140 13.695 18.637 1.00 98.44 360 LEU A N 1
ATOM 2848 C CA . LEU A 1 360 ? -23.531 12.297 18.793 1.00 98.44 360 LEU A CA 1
ATOM 2849 C C . LEU A 1 360 ? -24.619 11.987 17.769 1.00 98.44 360 LEU A C 1
ATOM 2851 O O . LEU A 1 360 ? -25.646 12.664 17.734 1.00 98.44 360 LEU A O 1
ATOM 2855 N N . ASP A 1 361 ? -24.424 10.933 16.989 1.00 97.75 361 ASP A N 1
ATOM 2856 C CA . ASP A 1 361 ? -25.279 10.560 15.869 1.00 97.75 361 ASP A CA 1
ATOM 2857 C C . ASP A 1 361 ? -25.717 9.094 15.949 1.00 97.75 361 ASP A C 1
ATOM 2859 O O . ASP A 1 361 ? -25.022 8.233 16.498 1.00 97.75 361 ASP A O 1
ATOM 2863 N N . LYS A 1 362 ? -26.901 8.817 15.394 1.00 95.56 362 LYS A N 1
ATOM 2864 C CA . LYS A 1 362 ? -27.422 7.461 15.211 1.00 95.56 362 LYS A CA 1
ATOM 2865 C C . LYS A 1 362 ? -26.849 6.892 13.911 1.00 95.56 362 LYS A C 1
ATOM 2867 O O . LYS A 1 362 ? -27.367 7.186 12.836 1.00 95.56 362 LYS A O 1
ATOM 2872 N N . GLY A 1 363 ? -25.801 6.083 14.026 1.00 94.19 363 GLY A N 1
ATOM 2873 C CA . GLY A 1 363 ? -24.985 5.647 12.891 1.00 94.19 363 GLY A CA 1
ATOM 2874 C C . GLY A 1 363 ? -24.110 6.766 12.316 1.00 94.19 363 GLY A C 1
ATOM 2875 O O . GLY A 1 363 ? -24.018 7.844 12.901 1.00 94.19 363 GLY A O 1
ATOM 2876 N N . ILE A 1 364 ? -23.488 6.514 11.160 1.00 92.69 364 ILE A N 1
ATOM 2877 C CA . ILE A 1 364 ? -22.710 7.523 10.428 1.00 92.69 364 ILE A CA 1
ATOM 2878 C C . ILE A 1 364 ? -23.681 8.468 9.693 1.00 92.69 364 ILE A C 1
ATOM 2880 O O . ILE A 1 364 ? -24.537 7.991 8.942 1.00 92.69 364 ILE A O 1
ATOM 2884 N N . PRO A 1 365 ? -23.585 9.799 9.877 1.00 90.25 365 PRO A N 1
ATOM 2885 C CA . PRO A 1 365 ? -24.428 10.746 9.154 1.00 90.25 365 PRO A CA 1
ATOM 2886 C C . PRO A 1 365 ? -24.232 10.653 7.636 1.00 90.25 365 PRO A C 1
ATOM 2888 O O . PRO A 1 365 ? -23.112 10.768 7.143 1.00 90.25 365 PRO A O 1
ATOM 2891 N N . ALA A 1 366 ? -25.327 10.519 6.886 1.00 84.19 366 ALA A N 1
ATOM 2892 C CA . ALA A 1 366 ? -25.283 10.558 5.427 1.00 84.19 366 ALA A CA 1
ATOM 2893 C C . ALA A 1 366 ? -24.796 11.926 4.916 1.00 84.19 366 ALA A C 1
ATOM 2895 O O . ALA A 1 366 ? -25.158 12.971 5.463 1.00 84.19 366 ALA A O 1
ATOM 2896 N N . ALA A 1 367 ? -24.025 11.924 3.824 1.00 79.31 367 ALA A N 1
ATOM 2897 C CA . ALA A 1 367 ? -23.570 13.157 3.178 1.00 79.31 367 ALA A CA 1
ATOM 2898 C C . ALA A 1 367 ? -24.744 14.007 2.651 1.00 79.31 367 ALA A C 1
ATOM 2900 O O . ALA A 1 367 ? -24.705 15.237 2.706 1.00 79.31 367 ALA A O 1
ATOM 2901 N N . GLU A 1 368 ? -25.803 13.350 2.173 1.00 80.69 368 GLU A N 1
ATOM 2902 C CA . GLU A 1 368 ? -27.028 13.987 1.693 1.00 80.69 368 GLU A CA 1
ATOM 2903 C C . GLU A 1 368 ? -28.157 13.820 2.714 1.00 80.69 368 GLU A C 1
ATOM 2905 O O . GLU A 1 368 ? -28.451 12.710 3.151 1.00 80.69 368 GLU A O 1
ATOM 2910 N N . ASN A 1 369 ? -28.826 14.925 3.061 1.00 82.00 369 ASN A N 1
ATOM 2911 C CA . ASN A 1 369 ? -29.950 14.963 4.007 1.00 82.00 369 ASN A CA 1
ATOM 2912 C C . ASN A 1 369 ? -29.663 14.256 5.353 1.00 82.00 369 ASN A C 1
ATOM 2914 O O . ASN A 1 369 ? -30.413 13.353 5.737 1.00 82.00 369 ASN A O 1
ATOM 2918 N N . PRO A 1 370 ? -28.608 14.659 6.091 1.00 87.06 370 PRO A N 1
ATOM 2919 C CA . PRO A 1 370 ? -28.268 14.032 7.361 1.00 87.06 370 PRO A CA 1
ATOM 2920 C C . PRO A 1 370 ? -29.421 14.165 8.360 1.00 87.06 370 PRO A C 1
ATOM 2922 O O . PRO A 1 370 ? -30.039 15.227 8.491 1.00 87.06 370 PRO A O 1
ATOM 2925 N N . LEU A 1 371 ? -29.684 13.090 9.103 1.00 89.75 371 LEU A N 1
ATOM 2926 C CA . LEU A 1 371 ? -30.585 13.151 10.248 1.00 89.75 371 LEU A CA 1
ATOM 2927 C C . LEU A 1 371 ? -30.025 14.121 11.307 1.00 89.75 371 LEU A C 1
ATOM 2929 O O . LEU A 1 371 ? -28.803 14.264 11.427 1.00 89.75 371 LEU A O 1
ATOM 2933 N N . PRO A 1 372 ? -30.893 14.792 12.088 1.00 93.00 372 PRO A N 1
ATOM 2934 C CA . PRO A 1 372 ? -30.437 15.594 13.214 1.00 93.00 372 PRO A CA 1
ATOM 2935 C C . PRO A 1 372 ? -29.626 14.740 14.201 1.00 93.00 372 PRO A C 1
ATOM 2937 O O . PRO A 1 372 ? -30.019 13.595 14.455 1.00 93.00 372 PRO A O 1
ATOM 2940 N N . PRO A 1 373 ? -28.541 15.283 14.783 1.00 96.19 373 PRO A N 1
ATOM 2941 C CA . PRO A 1 373 ? -27.791 14.571 15.806 1.00 96.19 373 PRO A CA 1
ATOM 2942 C C . PRO A 1 373 ? -28.684 14.281 17.018 1.00 96.19 373 PRO A C 1
ATOM 2944 O O . PRO A 1 373 ? -29.616 15.029 17.328 1.00 96.19 373 PRO A O 1
ATOM 2947 N N . VAL A 1 374 ? -28.370 13.198 17.730 1.00 96.50 374 VAL A N 1
ATOM 2948 C CA . VAL A 1 374 ? -28.976 12.894 19.032 1.00 96.50 374 VAL A CA 1
ATOM 2949 C C . VAL A 1 374 ? -28.655 14.019 20.010 1.00 96.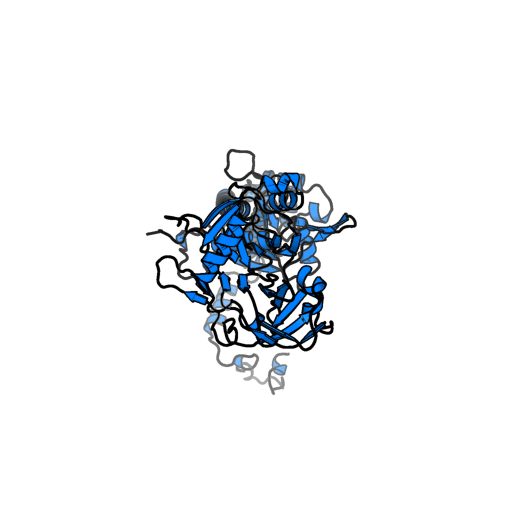50 374 VAL A C 1
ATOM 2951 O O . VAL A 1 374 ? -29.535 14.445 20.753 1.00 96.50 374 VAL A O 1
ATOM 2954 N N . GLU A 1 375 ? -27.416 14.511 19.989 1.00 97.44 375 GLU A N 1
ATOM 2955 C CA . GLU A 1 375 ? -26.959 15.634 20.805 1.00 97.44 375 GLU A CA 1
ATOM 2956 C C . GLU A 1 375 ? -25.730 16.305 20.172 1.00 97.44 375 GLU A C 1
ATOM 2958 O O . GLU A 1 375 ? -24.954 15.644 19.482 1.00 97.44 375 GLU A O 1
ATOM 2963 N N . GLU A 1 376 ? -25.516 17.603 20.396 1.00 97.00 376 GLU A N 1
ATOM 2964 C CA . GLU A 1 376 ? -24.393 18.341 19.795 1.00 97.00 376 GLU A CA 1
ATOM 2965 C C . GLU A 1 376 ? -23.831 19.430 20.720 1.00 97.00 376 GLU A C 1
ATOM 2967 O O . GLU A 1 376 ? -24.527 20.012 21.545 1.00 97.00 376 GLU A O 1
ATOM 2972 N N . GLY A 1 377 ? -22.539 19.738 20.568 1.00 96.75 377 GLY A N 1
ATOM 2973 C CA . GLY A 1 377 ? -21.886 20.858 21.251 1.00 96.75 377 GLY A CA 1
ATOM 2974 C C . GLY A 1 377 ? -21.338 20.509 22.635 1.00 96.75 377 GLY A C 1
ATOM 2975 O O . GLY A 1 377 ? -20.870 21.394 23.361 1.00 96.75 377 GLY A O 1
ATOM 2976 N N . PHE A 1 378 ? -21.340 19.226 22.989 1.00 97.94 378 PHE A N 1
ATOM 2977 C CA . PHE A 1 378 ? -20.772 18.722 24.232 1.00 97.94 378 PHE A CA 1
ATOM 2978 C C . PHE A 1 378 ? -19.260 18.492 24.120 1.00 97.94 378 PHE A C 1
ATOM 2980 O O . PHE A 1 378 ? -18.694 18.482 23.027 1.00 97.94 378 PHE A O 1
ATOM 2987 N N . ALA A 1 379 ? -18.589 18.350 25.262 1.00 97.75 379 ALA A N 1
ATOM 2988 C CA . ALA A 1 379 ? -17.170 18.014 25.342 1.00 97.75 379 ALA A CA 1
ATOM 2989 C C . ALA A 1 379 ? -16.987 16.745 26.176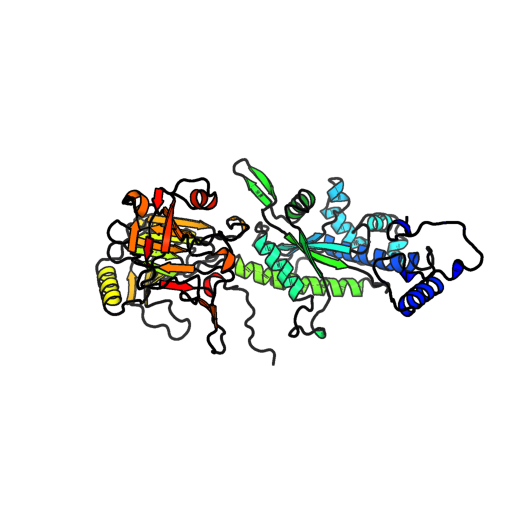 1.00 97.75 379 ALA A C 1
ATOM 2991 O O . ALA A 1 379 ? -17.760 16.507 27.104 1.00 97.75 379 ALA A O 1
ATOM 2992 N N . LEU A 1 380 ? -15.961 15.964 25.846 1.00 97.31 380 LEU A N 1
ATOM 2993 C CA . LEU A 1 380 ? -15.571 14.783 26.613 1.00 97.31 380 LEU A CA 1
ATOM 2994 C C . LEU A 1 380 ? -14.727 15.186 27.831 1.00 97.31 380 LEU A C 1
ATOM 2996 O O . LEU A 1 380 ? -13.984 16.172 27.782 1.00 97.31 380 LEU A O 1
ATOM 3000 N N . SER A 1 381 ? -14.795 14.400 28.906 1.00 96.50 381 SER A N 1
ATOM 3001 C CA . SER A 1 381 ? -13.897 14.520 30.065 1.00 96.50 381 SER A CA 1
ATOM 3002 C C . SER A 1 381 ? -13.258 13.184 30.439 1.00 96.50 381 SER A C 1
ATOM 3004 O O . SER A 1 381 ? -13.662 12.138 29.947 1.00 96.50 381 SER A O 1
ATOM 3006 N N . ASN A 1 382 ? -12.227 13.223 31.292 1.00 95.50 382 ASN A N 1
ATOM 3007 C CA . ASN A 1 382 ? -11.525 12.033 31.800 1.00 95.50 382 ASN A CA 1
ATOM 3008 C C . ASN A 1 382 ? -11.022 11.080 30.699 1.00 95.50 382 ASN A C 1
ATOM 3010 O O . ASN A 1 382 ? -11.023 9.862 30.861 1.00 95.50 382 ASN A O 1
ATOM 3014 N N . VAL A 1 383 ? -10.575 11.657 29.580 1.00 96.56 383 VAL A N 1
ATOM 3015 C CA . VAL A 1 383 ? -10.145 10.904 28.402 1.00 96.56 383 VAL A CA 1
ATOM 3016 C C . VAL A 1 383 ? -8.876 10.113 28.701 1.00 96.56 383 VAL A C 1
ATOM 3018 O O . VAL A 1 383 ? -7.900 10.643 29.239 1.00 96.56 383 VAL A O 1
ATOM 3021 N N . ARG A 1 384 ? -8.871 8.848 28.290 1.00 95.94 384 ARG A N 1
ATOM 3022 C CA . ARG A 1 384 ? -7.727 7.945 28.379 1.00 95.94 384 ARG A CA 1
ATOM 3023 C C . ARG A 1 384 ? -7.614 7.108 27.113 1.00 95.94 384 ARG A C 1
ATOM 3025 O O . ARG A 1 384 ? -8.606 6.581 26.625 1.00 95.94 384 ARG A O 1
ATOM 3032 N N . VAL A 1 385 ? -6.392 6.927 26.633 1.00 97.81 385 VAL A N 1
ATOM 3033 C CA . VAL A 1 385 ? -6.091 6.035 25.509 1.00 97.81 385 VAL A CA 1
ATOM 3034 C C . VAL A 1 385 ? -6.094 4.575 25.968 1.00 97.81 385 VAL A C 1
ATOM 3036 O O . VAL A 1 385 ? -5.574 4.257 27.042 1.00 97.81 385 VAL A O 1
ATOM 3039 N N . VAL A 1 386 ? -6.703 3.710 25.159 1.00 97.94 386 VAL A N 1
ATOM 3040 C CA . VAL A 1 386 ? -6.699 2.246 25.306 1.00 97.94 386 VAL A CA 1
ATOM 3041 C C . VAL A 1 386 ? -5.859 1.622 24.192 1.00 97.94 386 VAL A C 1
ATOM 3043 O O . VAL A 1 386 ? -4.934 0.877 24.478 1.00 97.94 386 VAL A O 1
ATOM 3046 N N . VAL A 1 387 ? -6.131 1.991 22.938 1.00 98.12 387 VAL A N 1
ATOM 3047 C CA . VAL A 1 387 ? -5.372 1.558 21.754 1.00 98.12 387 VAL A CA 1
ATOM 3048 C C . VAL A 1 387 ? -4.906 2.801 21.011 1.00 98.12 387 VAL A C 1
ATOM 3050 O O . VAL A 1 387 ? -5.698 3.721 20.826 1.00 98.12 387 VAL A O 1
ATOM 3053 N N . ASP A 1 388 ? -3.643 2.841 20.597 1.00 97.44 388 ASP A N 1
ATOM 3054 C CA . ASP A 1 388 ? -3.062 3.901 19.767 1.00 97.44 388 ASP A CA 1
ATOM 3055 C C . ASP A 1 388 ? -2.023 3.264 18.845 1.00 97.44 388 ASP A C 1
ATOM 3057 O O . ASP A 1 388 ? -0.862 3.092 19.208 1.00 97.44 388 ASP A O 1
ATOM 3061 N N . GLU A 1 389 ? -2.481 2.854 17.667 1.00 97.25 389 GLU A N 1
ATOM 3062 C CA . GLU A 1 389 ? -1.689 2.087 16.716 1.00 97.25 389 GLU A CA 1
ATOM 3063 C C . GLU A 1 389 ? -1.704 2.757 15.343 1.00 97.25 389 GLU A C 1
ATOM 3065 O O . GLU A 1 389 ? -2.738 3.192 14.828 1.00 97.25 389 GLU A O 1
ATOM 3070 N N . SER A 1 390 ? -0.528 2.838 14.725 1.00 96.31 390 SER A N 1
ATOM 3071 C CA . SER A 1 390 ? -0.416 3.249 13.328 1.00 96.31 390 SER A CA 1
ATOM 3072 C C . SER A 1 390 ? -0.879 2.111 12.424 1.00 96.31 390 SER A C 1
ATOM 3074 O O . SER A 1 390 ? -0.469 0.967 12.614 1.00 96.31 390 SER A O 1
ATOM 3076 N N . ILE A 1 391 ? -1.656 2.453 11.398 1.00 97.06 391 ILE A N 1
ATOM 3077 C CA . ILE A 1 391 ? -2.020 1.539 10.302 1.00 97.06 391 ILE A CA 1
ATOM 3078 C C . ILE A 1 391 ? -1.432 2.003 8.960 1.00 97.06 391 ILE A C 1
ATOM 3080 O O . ILE A 1 391 ? -1.894 1.622 7.888 1.00 97.06 391 ILE A O 1
ATOM 3084 N N . ALA A 1 392 ? -0.412 2.868 9.002 1.00 94.69 392 ALA A N 1
ATOM 3085 C CA . ALA A 1 392 ? 0.409 3.145 7.828 1.00 94.69 392 ALA A CA 1
ATOM 3086 C C . ALA A 1 392 ? 1.155 1.873 7.399 1.00 94.69 392 ALA A C 1
ATOM 3088 O O . ALA A 1 392 ? 1.501 1.053 8.247 1.00 94.69 392 ALA A O 1
ATOM 3089 N N . PHE A 1 393 ? 1.477 1.742 6.111 1.00 94.81 393 PHE A N 1
ATOM 3090 C CA . PHE A 1 393 ? 2.066 0.527 5.534 1.00 94.81 393 PHE A CA 1
ATOM 3091 C C . PHE A 1 393 ? 3.288 0.010 6.310 1.00 94.81 393 PHE A C 1
ATOM 3093 O O . PHE A 1 393 ? 3.418 -1.185 6.554 1.00 94.81 393 PHE A O 1
ATOM 3100 N N . ALA A 1 394 ? 4.161 0.912 6.772 1.00 91.75 394 ALA A N 1
ATOM 3101 C CA . ALA A 1 394 ? 5.351 0.548 7.545 1.00 91.75 394 ALA A CA 1
ATOM 3102 C C . ALA A 1 394 ? 5.052 -0.140 8.897 1.00 91.75 394 ALA A C 1
ATOM 3104 O O . ALA A 1 394 ? 5.929 -0.814 9.436 1.00 91.75 394 ALA A O 1
ATOM 3105 N N . ALA A 1 395 ? 3.847 0.046 9.442 1.00 93.88 395 ALA A N 1
ATOM 3106 C CA . ALA A 1 395 ? 3.375 -0.543 10.694 1.00 93.88 395 ALA A CA 1
ATOM 3107 C C . ALA A 1 395 ? 2.509 -1.802 10.490 1.00 93.88 395 ALA A C 1
ATOM 3109 O O . ALA A 1 395 ? 2.118 -2.423 11.479 1.00 93.88 395 ALA A O 1
ATOM 3110 N N . LEU A 1 396 ? 2.215 -2.171 9.238 1.00 95.69 396 LEU A N 1
ATOM 3111 C CA . LEU A 1 396 ? 1.454 -3.371 8.900 1.00 95.69 396 LEU A CA 1
ATOM 3112 C C . LEU A 1 396 ? 2.352 -4.617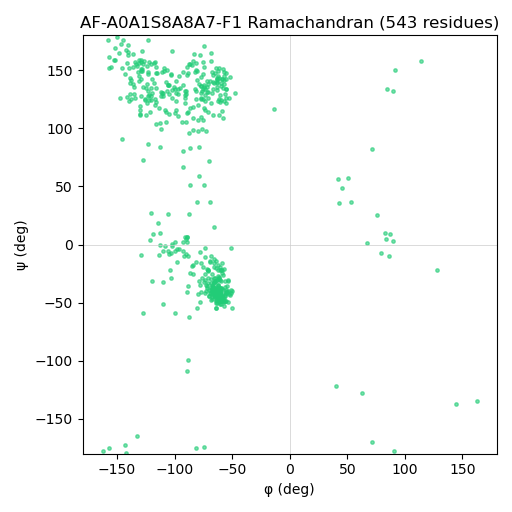 8.853 1.00 95.69 396 LEU A C 1
ATOM 3114 O O . LEU A 1 396 ? 3.571 -4.562 8.652 1.00 95.69 396 LEU A O 1
ATOM 3118 N N . ASP A 1 397 ? 1.726 -5.768 9.007 1.00 94.88 397 ASP A N 1
ATOM 3119 C CA . ASP A 1 397 ? 2.310 -7.087 8.855 1.00 94.88 397 ASP A CA 1
ATOM 3120 C C . ASP A 1 397 ? 2.387 -7.499 7.385 1.00 94.88 397 ASP A C 1
ATOM 3122 O O . ASP A 1 397 ? 1.710 -6.943 6.524 1.00 94.88 397 ASP A O 1
ATOM 3126 N N . GLY A 1 398 ? 3.307 -8.421 7.085 1.00 91.31 398 GLY A N 1
ATOM 3127 C CA . GLY A 1 398 ? 3.488 -8.927 5.720 1.00 91.31 398 GLY A CA 1
ATOM 3128 C C . GLY A 1 398 ? 2.401 -9.919 5.313 1.00 91.31 398 GLY A C 1
ATOM 3129 O O . GLY A 1 398 ? 2.047 -9.984 4.143 1.00 91.31 398 GLY A O 1
ATOM 3130 N N . ASP A 1 399 ? 1.848 -10.630 6.293 1.00 93.69 399 ASP A N 1
ATOM 3131 C CA . ASP A 1 399 ? 0.852 -11.674 6.111 1.00 93.69 399 ASP A CA 1
ATOM 3132 C C . ASP A 1 399 ? -0.310 -11.449 7.076 1.00 93.69 399 ASP A C 1
ATOM 3134 O O . ASP A 1 399 ? -0.120 -10.959 8.194 1.00 93.69 399 ASP A O 1
ATOM 3138 N N . TYR A 1 400 ? -1.513 -11.841 6.656 1.00 96.75 400 TYR A N 1
ATOM 3139 C CA . TYR A 1 400 ? -2.672 -11.869 7.544 1.00 96.75 400 TYR A CA 1
ATOM 3140 C C . TYR A 1 400 ? -2.450 -12.854 8.692 1.00 96.75 400 TYR A C 1
ATOM 3142 O O . TYR A 1 400 ? -1.857 -13.921 8.486 1.00 96.75 400 TYR A O 1
ATOM 3150 N N . PRO A 1 401 ? -2.965 -12.552 9.894 1.00 95.88 401 PRO A N 1
ATOM 3151 C CA . PRO A 1 401 ? -2.901 -13.500 10.988 1.00 95.88 401 PRO A CA 1
ATOM 3152 C C . PRO A 1 401 ? -3.709 -14.755 10.628 1.00 95.88 401 PRO A C 1
ATOM 3154 O O . PRO A 1 401 ? -4.778 -14.701 10.017 1.00 95.88 401 PRO A O 1
ATOM 3157 N N . ALA A 1 402 ? -3.194 -15.926 11.008 1.00 95.38 402 ALA A N 1
ATOM 3158 C CA . ALA A 1 402 ? -3.858 -17.196 10.708 1.00 95.38 402 ALA A CA 1
ATOM 3159 C C . ALA A 1 402 ? -5.254 -17.294 11.348 1.00 95.38 402 ALA A C 1
ATOM 3161 O O . ALA A 1 402 ? -6.127 -17.981 10.820 1.00 95.38 402 ALA A O 1
ATOM 3162 N N . LYS A 1 403 ? -5.442 -16.614 12.483 1.00 96.44 403 LYS A N 1
ATOM 3163 C CA . LYS A 1 403 ? -6.671 -16.530 13.275 1.00 96.44 403 LYS A CA 1
ATOM 3164 C C . LYS A 1 403 ? -6.969 -15.068 13.589 1.00 96.44 403 LYS A C 1
ATOM 3166 O O . LYS A 1 403 ? -6.030 -14.312 13.817 1.00 96.44 403 LYS A O 1
ATOM 3171 N N . MET A 1 404 ? -8.244 -14.699 13.637 1.00 97.88 404 MET A N 1
ATOM 3172 C CA . MET A 1 404 ? -8.673 -13.303 13.726 1.00 97.88 404 MET A CA 1
ATOM 3173 C C . MET A 1 404 ? -8.454 -12.713 15.135 1.00 97.88 404 MET A C 1
ATOM 3175 O O . MET A 1 404 ? -9.056 -13.212 16.096 1.00 97.88 404 MET A O 1
ATOM 3179 N N . PRO A 1 405 ? -7.615 -11.670 15.295 1.00 98.06 405 PRO A N 1
ATOM 3180 C CA . PRO A 1 405 ? -7.370 -11.014 16.572 1.00 98.06 405 PRO A CA 1
ATOM 3181 C C . PRO A 1 405 ? -8.240 -9.765 16.772 1.00 98.06 405 PRO A C 1
ATOM 3183 O O . PRO A 1 405 ? -8.471 -8.978 15.859 1.00 98.06 405 PRO A O 1
ATOM 3186 N N . PHE A 1 406 ? -8.650 -9.525 18.013 1.00 98.62 406 PHE A N 1
ATOM 3187 C CA . PHE A 1 406 ? -9.376 -8.334 18.445 1.00 98.62 406 PHE A CA 1
ATOM 3188 C C . PHE A 1 406 ? -8.700 -7.719 19.668 1.00 98.62 406 PHE A C 1
ATOM 3190 O O . PHE A 1 406 ? -8.270 -8.431 20.575 1.00 98.62 406 PHE A O 1
ATOM 3197 N N . TYR A 1 407 ? -8.668 -6.393 19.749 1.00 98.62 407 TYR A N 1
ATOM 3198 C CA . TYR A 1 407 ? -8.476 -5.715 21.024 1.00 98.62 407 TYR A CA 1
ATOM 3199 C C . TYR A 1 407 ? -9.702 -5.963 21.899 1.00 98.62 407 TYR A C 1
ATOM 3201 O O . TYR A 1 407 ? -10.823 -5.770 21.446 1.00 98.62 407 TYR A O 1
ATOM 3209 N N . LEU A 1 408 ? -9.492 -6.382 23.145 1.00 98.25 408 LEU A N 1
ATOM 3210 C CA . LEU A 1 408 ? -10.518 -6.641 24.151 1.00 98.25 408 LEU A CA 1
ATOM 3211 C C . LEU A 1 408 ? -10.319 -5.671 25.317 1.00 98.25 408 LEU A C 1
ATOM 3213 O O . LEU A 1 408 ? -9.272 -5.668 25.967 1.00 98.25 408 LEU A O 1
ATOM 3217 N N . TYR A 1 409 ? -11.320 -4.847 25.598 1.00 97.94 409 TYR A N 1
ATOM 3218 C CA . TYR A 1 409 ? -11.235 -3.797 26.615 1.00 97.94 409 TYR A CA 1
ATOM 3219 C C . TYR A 1 409 ? -12.588 -3.542 27.267 1.00 97.94 409 TYR A C 1
ATOM 3221 O O . TYR A 1 409 ? -13.628 -3.969 26.775 1.00 97.94 409 TYR A O 1
ATOM 3229 N N . GLY A 1 410 ? -12.582 -2.853 28.405 1.00 96.00 410 GLY A N 1
ATOM 3230 C CA . GLY A 1 410 ? -13.804 -2.565 29.146 1.00 96.00 410 GLY A CA 1
ATOM 3231 C C . GLY A 1 410 ? -13.593 -2.586 30.651 1.00 96.00 410 GLY A C 1
ATOM 3232 O O . GLY A 1 410 ? -12.596 -2.093 31.181 1.00 96.00 410 GLY A O 1
ATOM 3233 N N . SER A 1 411 ? -14.549 -3.204 31.329 1.00 91.62 411 SER A N 1
ATOM 3234 C CA . SER A 1 411 ? -14.618 -3.422 32.769 1.00 91.62 411 SER A CA 1
ATOM 3235 C C . SER A 1 411 ? -15.174 -4.820 33.049 1.00 91.62 411 SER A C 1
ATOM 3237 O O . SER A 1 411 ? -15.685 -5.485 32.151 1.00 91.62 411 SER A O 1
ATOM 3239 N N . LYS A 1 412 ? -15.153 -5.273 34.306 1.00 86.56 412 LYS A N 1
ATOM 3240 C CA . LYS A 1 412 ? -15.803 -6.545 34.675 1.00 86.56 412 LYS A CA 1
ATOM 3241 C C . LYS A 1 412 ? -17.307 -6.603 34.390 1.00 86.56 412 LYS A C 1
ATOM 3243 O O . LYS A 1 412 ? -17.848 -7.702 34.324 1.00 86.56 412 LYS A O 1
ATOM 3248 N N . SER A 1 413 ? -17.989 -5.462 34.284 1.00 88.06 413 SER A N 1
ATOM 3249 C CA . SER A 1 413 ? -19.426 -5.412 33.986 1.00 88.06 413 SER A CA 1
ATOM 3250 C C . SER A 1 413 ? -19.728 -5.387 32.492 1.00 88.06 413 SER A C 1
ATOM 3252 O O . SER A 1 413 ? -20.722 -5.969 32.072 1.00 88.06 413 SER A O 1
ATOM 3254 N N . GLU A 1 414 ? -18.894 -4.713 31.700 1.00 93.62 414 GLU A N 1
ATOM 3255 C CA . GLU A 1 414 ? -19.094 -4.539 30.260 1.00 93.62 414 GLU A CA 1
ATOM 3256 C C . GLU A 1 414 ? -17.758 -4.639 29.529 1.00 93.62 414 GLU A C 1
ATOM 3258 O O . GLU A 1 414 ? -16.813 -3.926 29.866 1.00 93.62 414 GLU A O 1
ATOM 3263 N N . VAL A 1 415 ? -17.696 -5.515 28.526 1.00 95.50 415 VAL A N 1
ATOM 3264 C CA . VAL A 1 415 ? -16.504 -5.770 27.713 1.00 95.50 415 VAL A CA 1
ATOM 3265 C C . VAL A 1 415 ? -16.837 -5.536 26.239 1.00 95.50 415 VAL A C 1
ATOM 3267 O O . VAL A 1 415 ? -17.961 -5.783 25.800 1.00 95.50 415 VAL A O 1
ATOM 3270 N N . HIS A 1 416 ? -15.867 -5.050 25.476 1.00 97.62 416 HIS A N 1
ATOM 3271 C CA . HIS A 1 416 ? -15.992 -4.655 24.076 1.00 97.62 416 HIS A CA 1
ATOM 3272 C C . HIS A 1 416 ? -14.826 -5.213 23.270 1.00 97.62 416 HIS A C 1
ATOM 3274 O O . HIS A 1 416 ? -13.762 -5.491 23.833 1.00 97.62 416 HIS A O 1
ATOM 3280 N N . VAL A 1 417 ? -15.028 -5.342 21.960 1.00 98.19 417 VAL A N 1
ATOM 3281 C CA . VAL A 1 417 ? -13.966 -5.722 21.027 1.00 98.19 417 VAL A CA 1
ATOM 3282 C C . VAL A 1 417 ? -13.866 -4.775 19.839 1.00 98.19 417 VAL A C 1
ATOM 3284 O O . VAL A 1 417 ? -14.873 -4.209 19.403 1.00 98.19 417 VAL A O 1
ATOM 3287 N N . ASP A 1 418 ? -12.652 -4.652 19.305 1.00 98.56 418 ASP A N 1
ATOM 3288 C CA . ASP A 1 418 ? -12.345 -3.998 18.031 1.00 98.56 418 ASP A CA 1
ATOM 3289 C C . ASP A 1 418 ? -11.295 -4.804 17.258 1.00 98.56 418 ASP A C 1
ATOM 3291 O O . ASP A 1 418 ? -10.272 -5.196 17.821 1.00 98.56 418 ASP A O 1
ATOM 3295 N N . HIS A 1 419 ? -11.569 -5.103 15.992 1.00 98.50 419 HIS A N 1
ATOM 3296 C CA . HIS A 1 419 ? -10.732 -5.951 15.142 1.00 98.50 419 HIS A CA 1
ATOM 3297 C C . HIS A 1 419 ? -9.344 -5.341 14.924 1.00 98.50 419 HIS A C 1
ATOM 3299 O O . HIS A 1 419 ? -9.238 -4.164 14.600 1.00 98.50 419 HIS A O 1
ATOM 3305 N N . VAL A 1 420 ? -8.271 -6.119 15.073 1.00 98.50 420 VAL A N 1
ATOM 3306 C CA . VAL A 1 420 ? -6.896 -5.616 14.919 1.00 98.50 420 VAL A CA 1
ATOM 3307 C C . VAL A 1 420 ? -6.559 -5.374 13.440 1.00 98.50 420 VAL A C 1
ATOM 3309 O O . VAL A 1 420 ? -6.451 -6.307 12.651 1.00 98.50 420 VAL A O 1
ATOM 3312 N N . LEU A 1 421 ? -6.302 -4.119 13.056 1.00 97.75 421 LEU A N 1
ATOM 3313 C CA . LEU A 1 421 ? -6.054 -3.717 11.665 1.00 97.75 421 LEU A CA 1
ATOM 3314 C C . LEU A 1 421 ? -4.557 -3.712 11.316 1.00 97.75 421 LEU A C 1
ATOM 3316 O O . LEU A 1 421 ? -3.959 -2.664 11.069 1.00 97.75 421 LEU A O 1
ATOM 3320 N N . LYS A 1 422 ? -3.929 -4.894 11.304 1.00 96.38 422 LYS A N 1
ATOM 3321 C CA . LYS A 1 422 ? -2.484 -5.044 11.023 1.00 96.38 422 LYS A CA 1
ATOM 3322 C C . LYS A 1 422 ? -2.153 -5.466 9.593 1.00 96.38 422 LYS A C 1
ATOM 3324 O O . LYS A 1 422 ? -0.982 -5.556 9.257 1.00 96.38 422 LYS A O 1
ATOM 3329 N N . THR A 1 423 ? -3.137 -5.624 8.721 1.00 96.56 423 THR A N 1
ATOM 3330 C CA . THR A 1 423 ? -2.965 -5.913 7.288 1.00 96.56 423 THR A CA 1
ATOM 3331 C C . THR A 1 423 ? -3.994 -5.143 6.471 1.00 96.56 423 THR A C 1
ATOM 3333 O O . THR A 1 423 ? -5.036 -4.771 7.002 1.00 96.56 423 THR A O 1
ATOM 3336 N N . ALA A 1 424 ? -3.705 -4.885 5.193 1.00 94.94 424 ALA A N 1
ATOM 3337 C CA . ALA A 1 424 ? -4.587 -4.147 4.290 1.00 94.94 424 ALA A CA 1
ATOM 3338 C C . ALA A 1 424 ? -4.632 -4.819 2.903 1.00 94.94 424 ALA A C 1
ATOM 3340 O O . ALA A 1 424 ? -3.577 -5.242 2.420 1.00 94.94 424 ALA A O 1
ATOM 3341 N N . PRO A 1 425 ? -5.798 -4.878 2.228 1.00 95.69 425 PRO A N 1
ATOM 3342 C CA . PRO A 1 425 ? -7.109 -4.387 2.676 1.00 95.69 425 PRO A CA 1
ATOM 3343 C C . PRO A 1 425 ? -7.680 -5.199 3.849 1.00 95.69 425 PRO A C 1
ATOM 3345 O O . PRO A 1 425 ? -7.274 -6.335 4.071 1.00 95.69 425 PRO A O 1
ATOM 3348 N N . ASN A 1 426 ? -8.596 -4.635 4.631 1.00 97.00 426 ASN A N 1
ATOM 3349 C CA . ASN A 1 426 ? -9.258 -5.378 5.712 1.00 97.00 426 ASN A CA 1
ATOM 3350 C C . ASN A 1 426 ? -10.601 -4.743 6.097 1.00 97.00 426 ASN A C 1
ATOM 3352 O O . ASN A 1 426 ? -10.948 -3.703 5.554 1.00 97.00 426 ASN A O 1
ATOM 3356 N N . GLY A 1 427 ? -11.355 -5.349 7.014 1.00 96.81 427 GLY A N 1
ATOM 3357 C CA . GLY A 1 427 ? -12.600 -4.788 7.548 1.00 96.81 427 GLY A CA 1
ATOM 3358 C C . GLY A 1 427 ? -12.440 -4.252 8.970 1.00 96.81 427 GLY A C 1
ATOM 3359 O O . GLY A 1 427 ? -11.838 -4.920 9.811 1.00 96.81 427 GLY A O 1
ATOM 3360 N N . GLN A 1 428 ? -13.003 -3.081 9.270 1.00 97.81 428 GLN A N 1
ATOM 3361 C CA . GLN A 1 428 ? -13.134 -2.600 10.645 1.00 97.81 428 GLN A CA 1
ATOM 3362 C C . GLN A 1 428 ? -14.390 -3.207 11.270 1.00 97.81 428 GLN A C 1
ATOM 3364 O O . GLN A 1 428 ? -15.496 -2.972 10.793 1.00 97.81 428 GLN A O 1
ATOM 3369 N N . ILE A 1 429 ? -14.225 -3.990 12.338 1.00 97.94 429 ILE A N 1
ATOM 3370 C CA . ILE A 1 429 ? -15.331 -4.671 13.019 1.00 97.94 429 ILE A CA 1
ATOM 3371 C C . ILE A 1 429 ? -15.224 -4.399 14.514 1.00 97.94 429 ILE A C 1
ATOM 3373 O O . ILE A 1 429 ? -14.275 -4.838 15.163 1.00 97.94 429 ILE A O 1
ATOM 3377 N N . SER A 1 430 ? -16.214 -3.709 15.067 1.00 97.69 430 SER A N 1
ATOM 3378 C CA . SER A 1 430 ? -16.260 -3.349 16.482 1.00 97.69 430 SER A CA 1
ATOM 3379 C C . SER A 1 430 ? -17.579 -3.828 17.082 1.00 97.69 430 SER A C 1
ATOM 3381 O O . SER A 1 430 ? -18.651 -3.458 16.603 1.00 97.69 430 SER A O 1
ATOM 3383 N N . ALA A 1 431 ? -17.528 -4.625 18.150 1.00 96.25 431 ALA A N 1
ATOM 3384 C CA . ALA A 1 431 ? -18.724 -5.153 18.808 1.00 96.25 431 ALA A CA 1
ATOM 3385 C C . ALA A 1 431 ? -18.808 -4.701 20.268 1.00 96.25 431 ALA A C 1
ATOM 3387 O O . ALA A 1 431 ? -17.843 -4.803 21.035 1.00 96.25 431 ALA A O 1
ATOM 3388 N N . ASP A 1 432 ? -19.973 -4.179 20.653 1.00 93.19 432 ASP A N 1
ATOM 3389 C CA . ASP A 1 432 ? -20.236 -3.754 22.023 1.00 93.19 432 ASP A CA 1
ATOM 3390 C C . ASP A 1 432 ? -20.708 -4.925 22.905 1.00 93.19 432 ASP A C 1
ATOM 3392 O O . ASP A 1 432 ? -21.267 -5.903 22.415 1.00 93.19 432 ASP A O 1
ATOM 3396 N N . ARG A 1 433 ? -20.478 -4.827 24.226 1.00 93.25 433 ARG A N 1
ATOM 3397 C CA . ARG A 1 433 ? -21.039 -5.713 25.262 1.00 93.25 433 ARG A CA 1
ATOM 3398 C C . ARG A 1 433 ? -20.951 -7.202 24.904 1.00 93.25 433 ARG A C 1
ATOM 3400 O O . ARG A 1 433 ? -21.929 -7.944 25.030 1.00 93.25 433 ARG A O 1
ATOM 3407 N N . VAL A 1 434 ? -19.764 -7.631 24.475 1.00 95.25 434 VAL A N 1
ATOM 3408 C CA . VAL A 1 434 ? -19.482 -9.044 24.221 1.00 95.25 434 VAL A CA 1
ATOM 3409 C C . VAL A 1 434 ? -19.556 -9.833 25.521 1.00 95.25 434 VAL A C 1
ATOM 3411 O O . VAL A 1 434 ? -19.229 -9.332 26.601 1.00 95.25 434 VAL A O 1
ATOM 3414 N N . LYS A 1 435 ? -19.989 -11.088 25.424 1.00 95.25 435 LYS A N 1
ATOM 3415 C CA . LYS A 1 435 ? -20.005 -12.000 26.569 1.00 95.25 435 LYS A CA 1
ATOM 3416 C C . LYS A 1 435 ? -18.711 -12.782 26.599 1.00 95.25 435 LYS A C 1
ATOM 3418 O O . LYS A 1 435 ? -18.252 -13.241 25.560 1.00 95.25 435 LYS A O 1
ATOM 3423 N N . THR A 1 436 ? -18.147 -12.941 27.787 1.00 94.50 436 THR A N 1
ATOM 3424 C CA . THR A 1 436 ? -16.918 -13.701 27.994 1.00 94.50 436 THR A CA 1
ATOM 3425 C C . THR A 1 436 ? -17.176 -14.806 29.015 1.00 94.50 436 THR A C 1
ATOM 3427 O O . THR A 1 436 ? -17.688 -14.553 30.106 1.00 94.50 436 THR A O 1
ATOM 3430 N N . ASP A 1 437 ? -16.834 -16.040 28.654 1.00 95.50 437 ASP A N 1
ATOM 3431 C CA . ASP A 1 437 ? -16.776 -17.181 29.572 1.00 95.50 437 ASP A CA 1
ATOM 3432 C C . ASP A 1 437 ? -15.360 -17.753 29.511 1.00 95.50 437 ASP A C 1
ATOM 3434 O O . ASP A 1 437 ? -15.034 -18.600 28.677 1.00 95.50 437 ASP A O 1
ATOM 3438 N N . LEU A 1 438 ? -14.481 -17.169 30.330 1.00 95.19 438 LEU A N 1
ATOM 3439 C CA . LEU A 1 438 ? -13.048 -17.447 30.358 1.00 95.19 438 LEU A CA 1
ATOM 3440 C C . LEU A 1 438 ? -12.684 -18.242 31.613 1.00 95.19 438 LEU A C 1
ATOM 3442 O O . LEU A 1 438 ? -13.135 -17.929 32.714 1.00 95.19 438 LEU A O 1
ATOM 3446 N N . ALA A 1 439 ? -11.791 -19.221 31.462 1.00 93.25 439 ALA A N 1
ATOM 3447 C CA . ALA A 1 439 ? -11.312 -20.067 32.555 1.00 93.25 439 ALA A CA 1
ATOM 3448 C C . ALA A 1 439 ? -10.570 -19.277 33.650 1.00 93.25 439 ALA A C 1
ATOM 3450 O O . ALA A 1 439 ? -10.550 -19.689 34.811 1.00 93.25 439 ALA A O 1
ATOM 3451 N N . ALA A 1 440 ? -9.969 -18.143 33.283 1.00 90.75 440 ALA A N 1
ATOM 3452 C CA . ALA A 1 440 ? -9.373 -17.187 34.203 1.00 90.75 440 ALA A CA 1
ATOM 3453 C C . ALA A 1 440 ? -10.048 -15.821 34.039 1.00 90.75 440 ALA A C 1
ATOM 3455 O O . ALA A 1 440 ? -10.253 -15.342 32.923 1.00 90.75 440 ALA A O 1
ATOM 3456 N N . HIS A 1 441 ? -10.379 -15.180 35.161 1.00 88.81 441 HIS A N 1
ATOM 3457 C CA . HIS A 1 441 ? -10.961 -13.843 35.147 1.00 88.81 441 HIS A CA 1
ATOM 3458 C C . HIS A 1 441 ? -9.907 -12.792 34.802 1.00 88.81 441 HIS A C 1
ATOM 3460 O O . HIS A 1 441 ? -8.876 -12.699 35.469 1.00 88.81 441 HIS A O 1
ATOM 3466 N N . LEU A 1 442 ? -10.217 -11.951 33.817 1.00 93.62 442 LEU A N 1
ATOM 3467 C CA . LEU A 1 442 ? -9.420 -10.770 33.509 1.00 93.62 442 LEU A CA 1
ATOM 3468 C C . LEU A 1 442 ? -9.586 -9.720 34.616 1.00 93.62 442 LEU A C 1
ATOM 3470 O O . LEU A 1 442 ? -10.681 -9.498 35.146 1.00 93.62 442 LEU A O 1
ATOM 3474 N N . THR A 1 443 ? -8.485 -9.078 34.997 1.00 93.88 443 THR A N 1
ATOM 3475 C CA . THR A 1 443 ? -8.504 -8.006 35.993 1.00 93.88 443 THR A CA 1
ATOM 3476 C C . THR A 1 443 ? -9.067 -6.718 35.390 1.00 93.88 443 THR A C 1
ATOM 3478 O O . THR A 1 443 ? -9.007 -6.498 34.180 1.00 93.88 443 THR A O 1
ATOM 3481 N N . ASP A 1 444 ? -9.582 -5.821 36.239 1.00 91.38 444 ASP A N 1
ATOM 3482 C CA . ASP A 1 444 ? -10.024 -4.498 35.773 1.00 91.38 444 ASP A CA 1
ATOM 3483 C C . ASP A 1 444 ? -8.863 -3.706 35.161 1.00 91.38 444 ASP A C 1
ATOM 3485 O O . ASP A 1 444 ? -9.073 -2.921 34.249 1.00 91.38 444 ASP A O 1
ATOM 3489 N N . GLU A 1 445 ? -7.632 -3.920 35.633 1.00 93.88 445 GLU A N 1
ATOM 3490 C CA . GLU A 1 445 ? -6.441 -3.276 35.077 1.00 93.88 445 GLU A CA 1
ATOM 3491 C C . GLU A 1 445 ? -6.119 -3.783 33.665 1.00 93.88 445 GLU A C 1
ATOM 3493 O O . GLU A 1 445 ? -5.844 -2.971 32.784 1.00 93.88 445 GLU A O 1
ATOM 3498 N N . GLN A 1 446 ? -6.231 -5.094 33.423 1.00 95.62 446 GLN A N 1
ATOM 3499 C CA . GLN A 1 446 ? -6.078 -5.683 32.088 1.00 95.62 446 GLN A CA 1
ATOM 3500 C C . GLN A 1 446 ? -7.127 -5.129 31.116 1.00 95.62 446 GLN A C 1
ATOM 3502 O O . GLN A 1 446 ? -6.774 -4.603 30.066 1.00 95.62 446 GLN A O 1
ATOM 3507 N N . LEU A 1 447 ? -8.410 -5.161 31.490 1.00 95.44 447 LEU A N 1
ATOM 3508 C CA . LEU A 1 447 ? -9.496 -4.645 30.645 1.00 95.44 447 LEU A CA 1
ATOM 3509 C C . LEU A 1 447 ? -9.426 -3.126 30.449 1.00 95.44 447 LEU A C 1
ATOM 3511 O O . LEU A 1 447 ? -9.766 -2.618 29.379 1.00 95.44 447 LEU A O 1
ATOM 3515 N N . LYS A 1 448 ? -8.952 -2.391 31.460 1.00 94.38 448 LYS A N 1
ATOM 3516 C CA . LYS A 1 448 ? -8.706 -0.952 31.361 1.00 94.38 448 LYS A CA 1
ATOM 3517 C C . LYS A 1 448 ? -7.614 -0.668 30.334 1.00 94.38 448 LYS A C 1
ATOM 3519 O O . LYS A 1 448 ? -7.810 0.211 29.498 1.00 94.38 448 LYS A O 1
ATOM 3524 N N . ASN A 1 449 ? -6.489 -1.372 30.391 1.00 93.06 449 ASN A N 1
ATOM 3525 C CA . ASN A 1 449 ? -5.362 -1.142 29.484 1.00 93.06 449 ASN A CA 1
ATOM 3526 C C . ASN A 1 449 ? -5.603 -1.697 28.074 1.00 93.06 449 ASN A C 1
ATOM 3528 O O . ASN A 1 449 ? -4.978 -1.216 27.139 1.00 93.06 449 ASN A O 1
ATOM 3532 N N . GLY A 1 450 ? -6.544 -2.631 27.925 1.00 95.94 450 GLY A N 1
ATOM 3533 C CA . GLY A 1 450 ? -6.760 -3.367 26.689 1.00 95.94 450 GLY A CA 1
ATOM 3534 C C . GLY A 1 450 ? -5.822 -4.569 26.613 1.00 95.94 450 GLY A C 1
ATOM 3535 O O . GLY A 1 450 ? -4.633 -4.473 26.907 1.00 95.94 450 GLY A O 1
ATOM 3536 N N . VAL A 1 451 ? -6.381 -5.714 26.241 1.00 97.12 451 VAL A N 1
ATOM 3537 C CA . VAL A 1 451 ? -5.656 -6.956 25.945 1.00 97.12 451 VAL A CA 1
ATOM 3538 C C . VAL A 1 451 ? -6.003 -7.399 24.525 1.00 97.12 451 VAL A C 1
ATOM 3540 O O . VAL A 1 451 ? -6.831 -6.766 23.871 1.00 97.12 451 VAL A O 1
ATOM 3543 N N . VAL A 1 452 ? -5.390 -8.467 24.023 1.00 97.88 452 VAL A N 1
ATOM 3544 C CA . VAL A 1 452 ? -5.727 -9.022 22.703 1.00 97.88 452 VAL A CA 1
ATOM 3545 C C . VAL A 1 452 ? -6.395 -10.369 22.877 1.00 97.88 452 VAL A C 1
ATOM 3547 O O . VAL A 1 452 ? -5.887 -11.227 23.589 1.00 97.88 452 VAL A O 1
ATOM 3550 N N . VAL A 1 453 ? -7.529 -10.574 22.219 1.00 97.81 453 VAL A N 1
ATOM 3551 C CA . VAL A 1 453 ? -8.181 -11.874 22.120 1.00 97.81 453 VAL A CA 1
ATOM 3552 C C . VAL A 1 453 ? -8.122 -12.386 20.692 1.00 97.81 453 VAL A C 1
ATOM 3554 O O . VAL A 1 453 ? -8.443 -11.669 19.754 1.00 97.81 453 VAL A O 1
ATOM 3557 N N . VAL A 1 454 ? -7.710 -13.635 20.528 1.00 98.00 454 VAL A N 1
ATOM 3558 C CA . VAL A 1 454 ? -7.702 -14.340 19.248 1.00 98.00 454 VAL A CA 1
ATOM 3559 C C . VAL A 1 454 ? -8.891 -15.285 19.217 1.00 98.00 454 VAL A C 1
ATOM 3561 O O . VAL A 1 454 ? -9.041 -16.104 20.127 1.00 98.00 454 VAL A O 1
ATOM 3564 N N . LEU A 1 455 ? -9.719 -15.184 18.177 1.00 97.88 455 LEU A N 1
ATOM 3565 C CA . LEU A 1 455 ? -10.788 -16.145 17.923 1.00 97.88 455 LEU A CA 1
ATOM 3566 C C . LEU A 1 455 ? -10.186 -17.386 17.254 1.00 97.88 455 LEU A C 1
ATOM 3568 O O . LEU A 1 455 ? -9.769 -17.365 16.098 1.00 97.88 455 LEU A O 1
ATOM 3572 N N . ASP A 1 456 ? -10.105 -18.478 18.006 1.00 96.50 456 ASP A N 1
ATOM 3573 C CA . ASP A 1 456 ? -9.391 -19.700 17.635 1.00 96.50 456 ASP A CA 1
ATOM 3574 C C . ASP A 1 456 ? -10.040 -20.490 16.493 1.00 96.50 456 ASP A C 1
ATOM 3576 O O . ASP A 1 456 ? -9.408 -21.394 15.939 1.00 96.50 456 ASP A O 1
ATOM 3580 N N . ASP A 1 457 ? -11.289 -20.169 16.168 1.00 96.69 457 ASP A N 1
ATOM 3581 C CA . ASP A 1 457 ? -12.101 -20.798 15.130 1.00 96.69 457 ASP A CA 1
ATOM 3582 C C . ASP A 1 457 ? -12.421 -19.881 13.937 1.00 96.69 457 ASP A C 1
ATOM 3584 O O . ASP A 1 457 ? -13.024 -20.356 12.974 1.00 96.69 457 ASP A O 1
ATOM 3588 N N . VAL A 1 458 ? -11.961 -18.623 13.946 1.00 97.44 458 VAL A N 1
ATOM 3589 C CA . VAL A 1 458 ? -12.119 -17.678 12.828 1.00 97.44 458 VAL A CA 1
ATOM 3590 C C . VAL A 1 458 ? -10.772 -17.482 12.138 1.00 97.44 458 VAL A C 1
ATOM 3592 O O . VAL A 1 458 ? -9.878 -16.814 12.657 1.00 97.44 458 VAL A O 1
ATOM 3595 N N . PHE A 1 459 ? -10.609 -18.073 10.955 1.00 97.06 459 PHE A N 1
ATOM 3596 C CA . PHE A 1 459 ? -9.332 -18.118 10.236 1.00 97.06 459 PHE A CA 1
ATOM 3597 C C . PHE A 1 459 ? -9.186 -16.950 9.258 1.00 97.06 459 PHE A C 1
ATOM 3599 O O . PHE A 1 459 ? -9.417 -17.115 8.060 1.00 97.06 459 PHE A O 1
ATOM 3606 N N . GLU A 1 460 ? -8.800 -15.776 9.764 1.00 97.38 460 GLU A N 1
ATOM 3607 C CA . GLU A 1 460 ? -8.751 -14.531 8.984 1.00 97.38 460 GLU A CA 1
ATOM 3608 C C . GLU A 1 460 ? -7.995 -14.684 7.663 1.00 97.38 460 GLU A C 1
ATOM 3610 O O . GLU A 1 460 ? -8.588 -14.455 6.617 1.00 97.38 460 GLU A O 1
ATOM 3615 N N . ALA A 1 461 ? -6.745 -15.161 7.668 1.00 96.69 461 ALA A N 1
ATOM 3616 C CA . ALA A 1 461 ? -5.970 -15.338 6.435 1.00 96.69 461 ALA A CA 1
ATOM 3617 C C . ALA A 1 461 ? -6.681 -16.182 5.355 1.00 96.69 461 ALA A C 1
ATOM 3619 O O . ALA A 1 461 ? -6.472 -15.961 4.166 1.00 96.69 461 ALA A O 1
ATOM 3620 N N . SER A 1 462 ? -7.529 -17.140 5.751 1.00 96.62 462 SER A N 1
ATOM 3621 C CA . SER A 1 462 ? -8.303 -17.973 4.814 1.00 96.62 462 SER A CA 1
ATOM 3622 C C . SER A 1 462 ? -9.605 -17.317 4.346 1.00 96.62 462 SER A C 1
ATOM 3624 O O . SER A 1 462 ? -10.183 -17.757 3.355 1.00 96.62 462 SER A O 1
ATOM 3626 N N . LEU A 1 463 ? -10.075 -16.296 5.064 1.00 95.94 463 LEU A N 1
ATOM 3627 C CA . LEU A 1 463 ? -11.276 -15.529 4.747 1.00 95.94 463 LEU A CA 1
ATOM 3628 C C . LEU A 1 463 ? -10.984 -14.301 3.882 1.00 95.94 463 LEU A C 1
ATOM 3630 O O . LEU A 1 463 ? -11.939 -13.685 3.431 1.00 95.94 463 LEU A O 1
ATOM 3634 N N . GLN A 1 464 ? -9.719 -13.927 3.666 1.00 95.06 464 GLN A N 1
ATOM 3635 C CA . GLN A 1 464 ? -9.360 -12.707 2.940 1.00 95.06 464 GLN A CA 1
ATOM 3636 C C . GLN A 1 464 ? -9.440 -12.871 1.404 1.00 95.06 464 GLN A C 1
ATOM 3638 O O . GLN A 1 464 ? -9.010 -13.904 0.880 1.00 95.06 464 GLN A O 1
ATOM 3643 N N . PRO A 1 465 ? -9.910 -11.847 0.658 1.00 94.25 465 PRO A N 1
ATOM 3644 C CA . PRO A 1 465 ? -10.580 -10.644 1.167 1.00 94.25 465 PRO A CA 1
ATOM 3645 C C . PRO A 1 465 ? -11.900 -11.004 1.861 1.00 94.25 465 PRO A C 1
ATOM 3647 O O . PRO A 1 465 ? -12.611 -11.884 1.372 1.00 94.25 465 PRO A O 1
ATOM 3650 N N . LEU A 1 466 ? -12.203 -10.341 2.989 1.00 94.81 466 LEU A N 1
ATOM 3651 C CA . LEU A 1 466 ? -13.341 -10.708 3.842 1.00 94.81 466 LEU A CA 1
ATOM 3652 C C . LEU A 1 466 ? -14.654 -10.826 3.044 1.00 94.81 466 LEU A C 1
ATOM 3654 O O . LEU A 1 466 ? -14.884 -10.039 2.123 1.00 94.81 466 LEU A O 1
ATOM 3658 N N . PRO A 1 467 ? -15.548 -11.771 3.399 1.00 93.31 467 PRO A N 1
ATOM 3659 C CA . PRO A 1 467 ? -16.798 -11.967 2.676 1.00 93.31 467 PRO A CA 1
ATOM 3660 C C . PRO A 1 467 ? -17.680 -10.716 2.699 1.00 93.31 467 PRO A C 1
ATOM 3662 O O . PRO A 1 467 ? -18.091 -10.253 3.766 1.00 93.31 467 PRO A O 1
ATOM 3665 N N . THR A 1 468 ? -18.037 -10.214 1.519 1.00 92.25 468 THR A N 1
ATOM 3666 C CA . THR A 1 468 ? -18.967 -9.092 1.352 1.00 92.25 468 THR A CA 1
ATOM 3667 C C . THR A 1 468 ? -20.181 -9.492 0.519 1.00 92.25 468 THR A C 1
ATOM 3669 O O . THR A 1 468 ? -20.149 -10.436 -0.273 1.00 92.25 468 THR A O 1
ATOM 3672 N N . THR A 1 469 ? -21.283 -8.776 0.712 1.00 86.69 469 THR A N 1
ATOM 3673 C CA . THR A 1 469 ? -22.450 -8.784 -0.175 1.00 86.69 469 THR A CA 1
ATOM 3674 C C . THR A 1 469 ? -22.531 -7.441 -0.885 1.00 86.69 469 THR A C 1
ATOM 3676 O O . THR A 1 469 ? -22.518 -6.404 -0.222 1.00 86.69 469 THR A O 1
ATOM 3679 N N . GLU A 1 470 ? -22.630 -7.457 -2.214 1.00 74.75 470 GLU A N 1
ATOM 3680 C CA . GLU A 1 470 ? -22.892 -6.252 -3.008 1.00 74.75 470 GLU A CA 1
ATOM 3681 C C . GLU A 1 470 ? -24.375 -5.868 -2.893 1.00 74.75 470 GLU A C 1
ATOM 3683 O O . GLU A 1 470 ? -25.255 -6.716 -3.072 1.00 74.75 470 GLU A O 1
ATOM 3688 N N . GLN A 1 471 ? -24.675 -4.595 -2.621 1.00 57.25 471 GLN A N 1
ATOM 3689 C CA . GLN A 1 471 ? -26.029 -4.076 -2.840 1.00 57.25 471 GLN A CA 1
ATOM 3690 C C . GLN A 1 471 ? -26.227 -3.685 -4.312 1.00 57.25 471 GLN A C 1
ATOM 3692 O O . GLN A 1 471 ? -25.418 -2.958 -4.881 1.00 57.25 471 GLN A O 1
ATOM 3697 N N . GLU A 1 472 ? -27.355 -4.094 -4.906 1.00 44.69 472 GLU A N 1
ATOM 3698 C CA . GLU A 1 472 ? -27.759 -3.823 -6.304 1.00 44.69 472 GLU A CA 1
ATOM 3699 C C . GLU A 1 472 ? -28.051 -2.339 -6.639 1.00 44.69 472 GLU A C 1
ATOM 3701 O O . GLU A 1 472 ? -28.648 -2.045 -7.673 1.00 44.69 472 GLU A O 1
ATOM 3706 N N . SER A 1 473 ? -27.650 -1.371 -5.812 1.00 47.34 473 SER A N 1
ATOM 3707 C CA . SER A 1 473 ? -27.799 0.043 -6.178 1.00 47.34 473 SER A CA 1
ATOM 3708 C C . SER A 1 473 ? -26.597 0.535 -6.991 1.00 47.34 473 SER A C 1
ATOM 3710 O O . SER A 1 473 ? -25.495 0.000 -6.866 1.00 47.34 473 SER A O 1
ATOM 3712 N N . ASP A 1 474 ? -26.801 1.580 -7.801 1.00 48.62 474 ASP A N 1
ATOM 3713 C CA . ASP A 1 474 ? -25.830 2.205 -8.723 1.00 48.62 474 ASP A CA 1
ATOM 3714 C C . ASP A 1 474 ? -24.459 2.587 -8.103 1.00 48.62 474 ASP A C 1
ATOM 3716 O O . ASP A 1 474 ? -23.571 3.056 -8.815 1.00 48.62 474 ASP A O 1
ATOM 3720 N N . LYS A 1 475 ? -24.264 2.399 -6.790 1.00 53.69 475 LYS A N 1
ATOM 3721 C CA . LYS A 1 475 ? -23.051 2.735 -6.031 1.00 53.69 475 LYS A CA 1
ATOM 3722 C C . LYS A 1 475 ? -22.157 1.549 -5.636 1.00 53.69 475 LYS A C 1
ATOM 3724 O O . LYS A 1 475 ? -21.052 1.817 -5.186 1.00 53.69 475 LYS A O 1
ATOM 3729 N N . LYS A 1 476 ? -22.576 0.286 -5.832 1.00 60.06 476 LYS A N 1
ATOM 3730 C CA . LYS A 1 476 ? -21.802 -0.928 -5.464 1.00 60.06 476 LYS A CA 1
ATOM 3731 C C . LYS A 1 476 ? -21.096 -0.826 -4.097 1.00 60.06 476 LYS A C 1
ATOM 3733 O O . LYS A 1 476 ? -19.882 -0.977 -4.010 1.00 60.06 476 LYS A O 1
ATOM 3738 N N . GLU A 1 477 ? -21.855 -0.556 -3.040 1.00 73.50 477 GLU A N 1
ATOM 3739 C CA . GLU A 1 477 ? -21.324 -0.625 -1.671 1.00 73.50 477 GLU A CA 1
ATOM 3740 C C . GLU A 1 477 ? -21.133 -2.097 -1.264 1.00 73.50 477 GLU A C 1
ATOM 3742 O O . GLU A 1 477 ? -22.019 -2.937 -1.493 1.00 73.50 477 GLU A O 1
ATOM 3747 N N . HIS A 1 478 ? -19.976 -2.413 -0.679 1.00 84.12 478 HIS A N 1
ATOM 3748 C CA . HIS A 1 478 ? -19.649 -3.736 -0.164 1.00 84.12 478 HIS A CA 1
ATOM 3749 C C . HIS A 1 478 ? -19.926 -3.794 1.336 1.00 84.12 478 HIS A C 1
ATOM 3751 O O . HIS A 1 478 ? -19.204 -3.242 2.164 1.00 84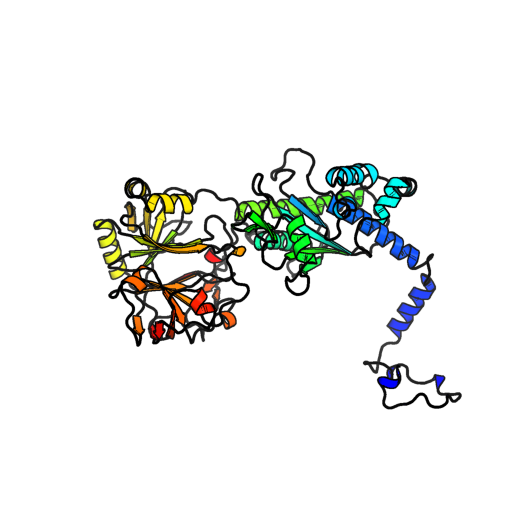.12 478 HIS A O 1
ATOM 3757 N N . ILE A 1 479 ? -20.951 -4.554 1.707 1.00 88.38 479 ILE A N 1
ATOM 3758 C CA . ILE A 1 479 ? -21.305 -4.758 3.113 1.00 88.38 479 ILE A CA 1
ATOM 3759 C C . ILE A 1 479 ? -20.696 -6.071 3.587 1.00 88.38 479 ILE A C 1
ATOM 3761 O O . ILE A 1 479 ? -20.899 -7.105 2.949 1.00 88.38 479 ILE A O 1
ATOM 3765 N N . LEU A 1 480 ? -19.981 -6.056 4.715 1.00 93.31 480 LEU A N 1
ATOM 3766 C CA . LEU A 1 480 ? -19.447 -7.277 5.321 1.00 93.31 480 LEU A CA 1
ATOM 3767 C C . LEU A 1 480 ? -20.575 -8.245 5.679 1.00 93.31 480 LEU A C 1
ATOM 3769 O O . LEU A 1 480 ? -21.485 -7.922 6.444 1.00 93.31 480 LEU A O 1
ATOM 3773 N N . ASN A 1 481 ? -20.480 -9.469 5.165 1.00 94.31 481 ASN A N 1
ATOM 3774 C CA . ASN A 1 481 ? -21.397 -10.540 5.515 1.00 94.31 481 ASN A CA 1
ATOM 3775 C C . ASN A 1 481 ? -20.892 -11.260 6.767 1.00 94.31 481 ASN A C 1
ATOM 3777 O O . ASN A 1 481 ? -20.242 -12.301 6.678 1.00 94.31 481 ASN A O 1
ATOM 3781 N N . LEU A 1 482 ? -21.205 -10.703 7.937 1.00 94.56 482 LEU A N 1
ATOM 3782 C CA . LEU A 1 482 ? -20.772 -11.245 9.228 1.00 94.56 482 LEU A CA 1
ATOM 3783 C C . LEU A 1 482 ? -21.272 -12.677 9.493 1.00 94.56 482 LEU A C 1
ATOM 3785 O O . LEU A 1 482 ? -20.654 -13.388 10.275 1.00 94.56 482 LEU A O 1
ATOM 3789 N N . ASP A 1 483 ? -22.349 -13.120 8.837 1.00 94.88 483 ASP A N 1
ATOM 3790 C CA . ASP A 1 483 ? -22.907 -14.478 8.970 1.00 94.88 483 ASP A CA 1
ATOM 3791 C C . ASP A 1 483 ? -22.311 -15.478 7.958 1.00 94.88 483 ASP A C 1
ATOM 3793 O O . ASP A 1 483 ? -22.733 -16.631 7.865 1.00 94.88 483 ASP A O 1
ATOM 3797 N N . ALA A 1 484 ? -21.319 -15.060 7.162 1.00 94.50 484 ALA A N 1
ATOM 3798 C CA . ALA A 1 484 ? -20.678 -15.947 6.202 1.00 94.50 484 ALA A CA 1
ATOM 3799 C C . ALA A 1 484 ? -20.060 -17.181 6.902 1.00 94.50 484 ALA A C 1
ATOM 3801 O O . ALA A 1 484 ? -19.489 -17.052 7.993 1.00 94.50 484 ALA A O 1
ATOM 3802 N N . PRO A 1 485 ? -20.124 -18.380 6.285 1.00 93.06 485 PRO A N 1
ATOM 3803 C CA . PRO A 1 485 ? -19.557 -19.592 6.868 1.00 93.06 485 PRO A CA 1
ATOM 3804 C C . PRO A 1 485 ? -18.073 -19.436 7.221 1.00 93.06 485 PRO A C 1
ATOM 3806 O O . PRO A 1 485 ? -17.260 -19.095 6.366 1.00 93.06 485 PRO A O 1
ATOM 3809 N N . GLY A 1 486 ? -17.725 -19.720 8.478 1.00 91.94 486 GLY A N 1
ATOM 3810 C CA . GLY A 1 486 ? -16.359 -19.592 8.999 1.00 91.94 486 GLY A CA 1
ATOM 3811 C C . GLY A 1 486 ? -16.001 -18.197 9.521 1.00 91.94 486 GLY A C 1
ATOM 3812 O O . GLY A 1 486 ? -14.968 -18.063 10.169 1.00 91.94 486 GLY A O 1
ATOM 3813 N N . PHE A 1 487 ? -16.850 -17.192 9.285 1.00 93.62 487 PHE A N 1
ATOM 3814 C CA . PHE A 1 487 ? -16.719 -15.851 9.851 1.00 93.62 487 PHE A CA 1
ATOM 3815 C C . PHE A 1 487 ? -17.651 -15.688 11.060 1.00 93.62 487 PHE A C 1
ATOM 3817 O O . PHE A 1 487 ? -17.171 -15.505 12.173 1.00 93.62 487 PHE A O 1
ATOM 3824 N N . SER A 1 488 ? -18.962 -15.869 10.849 1.00 94.25 488 SER A N 1
ATOM 3825 C CA . SER A 1 488 ? -20.020 -16.008 11.871 1.00 94.25 488 SER A CA 1
ATOM 3826 C C . SER A 1 488 ? -19.951 -15.047 13.073 1.00 94.25 488 SER A C 1
ATOM 3828 O O . SER A 1 488 ? -20.341 -15.420 14.178 1.00 94.25 488 SER A O 1
ATOM 3830 N N . LEU A 1 489 ? -19.525 -13.796 12.863 1.00 94.81 489 LEU A N 1
ATOM 3831 C CA . LEU A 1 489 ? -19.445 -12.747 13.887 1.00 94.81 489 LEU A CA 1
ATOM 3832 C C . LEU A 1 489 ? -20.822 -12.128 14.171 1.00 94.81 489 LEU A C 1
ATOM 3834 O O . LEU A 1 489 ? -21.047 -10.928 14.001 1.00 94.81 489 LEU A O 1
ATOM 3838 N N . VAL A 1 490 ? -21.765 -12.967 14.588 1.00 92.75 490 VAL A N 1
ATOM 3839 C CA . VAL A 1 490 ? -23.160 -12.598 14.837 1.00 92.75 490 VAL A CA 1
ATOM 3840 C C . VAL A 1 490 ? -23.601 -13.015 16.235 1.00 92.75 490 VAL A C 1
ATOM 3842 O O . VAL A 1 490 ? -23.044 -13.916 16.866 1.00 92.75 490 VAL A O 1
ATOM 3845 N N . LYS A 1 491 ? -24.643 -12.352 16.736 1.00 91.50 491 LYS A N 1
ATOM 3846 C CA . LYS A 1 491 ? -25.214 -12.635 18.052 1.00 91.50 491 LYS A CA 1
ATOM 3847 C C . LYS A 1 491 ? -25.613 -14.109 18.191 1.00 91.50 491 LYS A C 1
ATOM 3849 O O . LYS A 1 491 ? -26.357 -14.643 17.374 1.00 91.50 491 LYS A O 1
ATOM 3854 N N . GLY A 1 492 ? -25.235 -14.712 19.319 1.00 89.06 492 GLY A N 1
ATOM 3855 C CA . GLY A 1 492 ? -25.643 -16.072 19.694 1.00 89.06 492 GLY A CA 1
ATOM 3856 C C . GLY A 1 492 ? -24.703 -17.173 19.207 1.00 89.06 492 GLY A C 1
ATOM 3857 O O . GLY A 1 492 ? -24.992 -18.344 19.447 1.00 89.06 492 GLY A O 1
ATOM 3858 N N . VAL A 1 493 ? -23.595 -16.802 18.565 1.00 93.19 493 VAL A N 1
ATOM 3859 C CA . VAL A 1 493 ? -22.484 -17.698 18.242 1.00 93.19 493 VAL A CA 1
ATOM 3860 C C . VAL A 1 493 ? -21.383 -17.510 19.285 1.00 93.19 493 VAL A C 1
ATOM 3862 O O . VAL A 1 493 ? -20.994 -16.381 19.588 1.00 93.19 493 VAL A O 1
ATOM 3865 N N . ASP A 1 494 ? -20.907 -18.625 19.839 1.00 96.56 494 ASP A N 1
ATOM 3866 C CA . ASP A 1 494 ? -19.780 -18.655 20.769 1.00 96.56 494 ASP A CA 1
ATOM 3867 C C . ASP A 1 494 ? -18.514 -19.047 20.009 1.00 96.56 494 ASP A C 1
ATOM 3869 O O . ASP A 1 494 ? -18.456 -20.118 19.400 1.00 96.56 494 ASP A O 1
ATOM 3873 N N . HIS A 1 495 ? -17.494 -18.199 20.087 1.00 97.81 495 HIS A N 1
ATOM 3874 C CA . HIS A 1 495 ? -16.184 -18.436 19.496 1.00 97.81 495 HIS A CA 1
ATOM 3875 C C . HIS A 1 495 ? -15.202 -18.901 20.552 1.00 97.81 495 HIS A C 1
ATOM 3877 O O . HIS A 1 495 ? -15.125 -18.315 21.635 1.00 97.81 495 HIS A O 1
ATOM 3883 N N . LYS A 1 496 ? -14.406 -19.922 20.235 1.00 97.75 496 LYS A N 1
ATOM 3884 C CA . LYS A 1 496 ? -13.259 -20.284 21.077 1.00 97.75 496 LYS A CA 1
ATOM 3885 C C . LYS A 1 496 ? -12.262 -19.135 21.086 1.00 97.75 496 LYS A C 1
ATOM 3887 O O . LYS A 1 496 ? -11.964 -18.574 20.039 1.00 97.75 496 LYS A O 1
ATOM 3892 N N . ALA A 1 497 ? -11.748 -18.800 22.259 1.00 97.50 497 ALA A N 1
ATOM 3893 C CA . ALA A 1 497 ? -10.939 -17.611 22.444 1.00 97.50 497 ALA A CA 1
ATOM 3894 C C . ALA A 1 497 ? -9.697 -17.880 23.294 1.00 97.50 497 ALA A C 1
ATOM 3896 O O . ALA A 1 497 ? -9.776 -18.518 24.350 1.00 97.50 497 ALA A O 1
ATOM 3897 N N . SER A 1 498 ? -8.579 -17.298 22.863 1.00 97.25 498 SER A N 1
ATOM 3898 C CA . SER A 1 498 ? -7.316 -17.241 23.599 1.00 97.25 498 SER A CA 1
ATOM 3899 C C . SER A 1 498 ? -6.905 -15.782 23.791 1.00 97.25 498 SER A C 1
ATOM 3901 O O . SER A 1 498 ? -6.829 -15.024 22.826 1.00 97.25 498 SER A O 1
ATOM 3903 N N . VAL A 1 499 ? -6.679 -15.367 25.038 1.00 97.44 499 VAL A N 1
ATOM 3904 C CA . VAL A 1 499 ? -6.378 -13.976 25.409 1.00 97.44 499 VAL A CA 1
ATOM 3905 C C . VAL A 1 499 ? -4.894 -13.822 25.729 1.00 97.44 499 VAL A C 1
ATOM 3907 O O . VAL A 1 499 ? -4.329 -14.641 26.450 1.00 97.44 499 VAL A O 1
ATOM 3910 N N . TYR A 1 500 ? -4.285 -12.743 25.249 1.00 96.88 500 TYR A N 1
ATOM 3911 C CA . TYR A 1 500 ? -2.871 -12.390 25.373 1.00 96.88 500 TYR A CA 1
ATOM 3912 C C . TYR A 1 500 ? -2.725 -10.956 25.881 1.00 96.88 500 TYR A C 1
ATOM 3914 O O . TYR A 1 500 ? -3.629 -10.138 25.708 1.00 96.88 500 TYR A O 1
ATOM 3922 N N . GLY A 1 501 ? -1.587 -10.6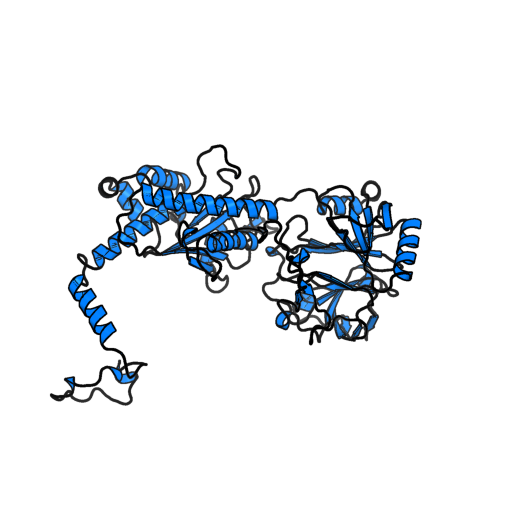26 26.493 1.00 94.56 501 GLY A N 1
ATOM 3923 C CA . GLY A 1 501 ? -1.331 -9.270 26.973 1.00 94.56 501 GLY A CA 1
ATOM 3924 C C . GLY A 1 501 ? -1.188 -8.267 25.831 1.00 94.56 501 GLY A C 1
ATOM 3925 O O . GLY A 1 501 ? -1.666 -7.141 25.945 1.00 94.56 501 GLY A O 1
ATOM 3926 N N . THR A 1 502 ? -0.572 -8.675 24.718 1.00 94.31 502 THR A N 1
ATOM 3927 C CA . THR A 1 502 ? -0.339 -7.811 23.550 1.00 94.31 502 THR A CA 1
ATOM 3928 C C . THR A 1 502 ? -0.552 -8.535 22.219 1.00 94.31 502 THR A C 1
ATOM 3930 O O . THR A 1 502 ? -0.596 -9.764 22.156 1.00 94.31 502 THR A O 1
ATOM 3933 N N . TYR A 1 503 ? -0.648 -7.761 21.131 1.00 94.94 503 TYR A N 1
ATOM 3934 C CA . TYR A 1 503 ? -0.728 -8.308 19.774 1.00 94.94 503 TYR A CA 1
ATOM 3935 C C . TYR A 1 503 ? 0.535 -9.086 19.391 1.00 94.94 503 TYR A C 1
ATOM 3937 O O . TYR A 1 503 ? 0.433 -10.169 18.826 1.00 94.94 503 TYR A O 1
ATOM 3945 N N . GLU A 1 504 ? 1.722 -8.584 19.745 1.00 93.44 504 GLU A N 1
ATOM 3946 C CA . GLU A 1 504 ? 2.986 -9.256 19.417 1.00 93.44 504 GLU A CA 1
ATOM 3947 C C . GLU A 1 504 ? 3.125 -10.609 20.133 1.00 93.44 504 GLU A C 1
ATOM 3949 O O . GLU A 1 504 ? 3.590 -11.580 19.535 1.00 93.44 504 GLU A O 1
ATOM 3954 N N . GLU A 1 505 ? 2.657 -10.712 21.383 1.00 93.31 505 GLU A N 1
ATOM 3955 C CA . GLU A 1 505 ? 2.575 -11.996 22.094 1.00 93.31 505 GLU A CA 1
ATOM 3956 C C . GLU A 1 505 ? 1.665 -12.982 21.353 1.00 93.31 505 GLU A C 1
ATOM 3958 O O . GLU A 1 505 ? 2.084 -14.111 21.086 1.00 93.31 505 GLU A O 1
ATOM 3963 N N . ALA A 1 506 ? 0.461 -12.543 20.965 1.00 92.75 506 ALA A N 1
ATOM 3964 C CA . ALA A 1 506 ? -0.496 -13.359 20.218 1.00 92.75 506 ALA A CA 1
ATOM 3965 C C . ALA A 1 506 ? 0.062 -13.811 18.857 1.00 92.75 506 ALA A C 1
ATOM 3967 O O . ALA A 1 506 ? -0.040 -14.981 18.490 1.00 92.75 506 ALA A O 1
ATOM 3968 N N . LYS A 1 507 ? 0.694 -12.891 18.123 1.00 91.75 507 LYS A N 1
ATOM 3969 C CA . LYS A 1 507 ? 1.258 -13.115 16.789 1.00 91.75 507 LYS A CA 1
ATOM 3970 C C . LYS A 1 507 ? 2.441 -14.077 16.799 1.00 91.75 507 LYS A C 1
ATOM 3972 O O . LYS A 1 507 ? 2.560 -14.898 15.894 1.00 91.75 507 LYS A O 1
ATOM 3977 N N . SER A 1 508 ? 3.316 -13.985 17.803 1.00 85.75 508 SER A N 1
ATOM 3978 C CA . SER A 1 508 ? 4.494 -14.858 17.906 1.00 85.75 508 SER A CA 1
ATOM 3979 C C . SER A 1 508 ? 4.128 -16.342 18.020 1.00 85.75 508 SER A C 1
ATOM 3981 O O . SER A 1 508 ? 4.916 -17.199 17.632 1.00 85.75 508 SER A O 1
ATOM 3983 N N . GLY A 1 509 ? 2.949 -16.655 18.571 1.00 73.81 509 GLY A N 1
ATOM 3984 C CA . GLY A 1 509 ? 2.538 -18.021 18.898 1.00 73.81 509 GLY A CA 1
ATOM 3985 C C . GLY A 1 509 ? 3.354 -18.678 20.022 1.00 73.81 509 GLY A C 1
ATOM 3986 O O . GLY A 1 509 ? 3.092 -19.831 20.356 1.00 73.81 509 GLY A O 1
ATOM 3987 N N . GLU A 1 510 ? 4.325 -17.968 20.608 1.00 70.56 510 GLU A N 1
ATOM 3988 C CA . GLU A 1 510 ? 5.215 -18.464 21.667 1.00 70.56 510 GLU A CA 1
ATOM 3989 C C . GLU A 1 510 ? 4.754 -18.055 23.079 1.00 70.56 510 GLU A C 1
ATOM 3991 O O . GLU A 1 510 ? 5.213 -18.628 24.067 1.00 70.56 510 GLU A O 1
ATOM 3996 N N . GLY A 1 511 ? 3.840 -17.085 23.198 1.00 70.25 511 GLY A N 1
ATOM 3997 C CA . GLY A 1 511 ? 3.253 -16.679 24.477 1.00 70.25 511 GLY A CA 1
ATOM 3998 C C . GLY A 1 511 ? 2.184 -17.658 24.973 1.00 70.25 511 GLY A C 1
ATOM 3999 O O . GLY A 1 511 ? 1.319 -18.081 24.206 1.00 70.25 511 GLY A O 1
ATOM 4000 N N . GLU A 1 512 ? 2.195 -17.995 26.267 1.00 88.56 512 GLU A N 1
ATOM 4001 C CA . GLU A 1 512 ? 1.057 -18.687 26.886 1.00 88.56 512 GLU A CA 1
ATOM 4002 C C . GLU A 1 512 ? -0.128 -17.713 27.031 1.00 88.56 512 GLU A C 1
ATOM 4004 O O . GLU A 1 512 ? 0.060 -16.607 27.549 1.00 88.56 512 GLU A O 1
ATOM 4009 N N . PRO A 1 513 ? -1.352 -18.095 26.611 1.00 94.81 513 PRO A N 1
ATOM 4010 C CA . PRO A 1 513 ? -2.531 -17.266 26.827 1.00 94.81 513 PRO A CA 1
ATOM 4011 C C . PRO A 1 513 ? -2.748 -16.987 28.319 1.00 94.81 513 PRO A C 1
ATOM 4013 O O . PRO A 1 513 ? -2.732 -17.903 29.142 1.00 94.81 513 PRO A O 1
ATOM 4016 N N . ILE A 1 514 ? -3.030 -15.732 28.670 1.00 95.50 514 ILE A N 1
ATOM 4017 C CA . ILE A 1 514 ? -3.364 -15.333 30.048 1.00 95.50 514 ILE A CA 1
ATOM 4018 C C . ILE A 1 514 ? -4.748 -15.837 30.478 1.00 95.50 514 ILE A C 1
ATOM 4020 O O . ILE A 1 514 ? -5.027 -15.958 31.671 1.00 95.50 514 ILE A O 1
ATOM 4024 N N . ALA A 1 515 ? -5.618 -16.126 29.510 1.00 96.00 515 ALA A N 1
ATOM 4025 C CA . ALA A 1 515 ? -6.907 -16.770 29.704 1.00 96.00 515 ALA A CA 1
ATOM 4026 C C . ALA A 1 515 ? -7.338 -17.469 28.408 1.00 96.00 515 ALA A C 1
ATOM 4028 O O . ALA A 1 515 ? -6.988 -17.037 27.311 1.00 96.00 515 ALA A O 1
ATOM 4029 N N . THR A 1 516 ? -8.138 -18.523 28.532 1.00 97.25 516 THR A N 1
ATOM 4030 C CA . THR A 1 516 ? -8.796 -19.197 27.405 1.00 97.25 516 THR A CA 1
ATOM 4031 C C . THR A 1 516 ? -10.261 -19.440 27.738 1.00 97.25 516 THR A C 1
ATOM 4033 O O . THR A 1 516 ? -10.630 -19.499 28.913 1.00 97.25 516 THR A O 1
ATOM 4036 N N . GLY A 1 517 ? -11.112 -19.565 26.726 1.00 97.38 517 GLY A N 1
ATOM 4037 C CA . GLY A 1 517 ? -12.535 -19.816 26.929 1.00 97.38 517 GLY A CA 1
ATOM 4038 C C . GLY A 1 517 ? -13.355 -19.507 25.691 1.00 97.38 517 GLY A C 1
ATOM 4039 O O . GLY A 1 517 ? -12.968 -19.899 24.590 1.00 97.38 517 GLY A O 1
ATOM 4040 N N . THR A 1 518 ? -14.480 -18.820 25.875 1.00 97.75 518 THR A N 1
ATOM 4041 C CA . THR A 1 518 ? -15.344 -18.393 24.772 1.00 97.75 518 THR A CA 1
ATOM 4042 C C . THR A 1 518 ? -15.682 -16.909 24.819 1.00 97.75 518 THR A C 1
ATOM 4044 O O . THR A 1 518 ? -15.759 -16.304 25.895 1.00 97.75 518 THR A O 1
ATOM 4047 N N . ILE A 1 519 ? -15.874 -16.329 23.634 1.00 96.81 519 ILE A N 1
ATOM 4048 C CA . ILE A 1 519 ? -16.440 -14.995 23.444 1.00 96.81 519 ILE A CA 1
ATOM 4049 C C . ILE A 1 519 ? -17.668 -15.097 22.545 1.00 96.81 519 ILE A C 1
ATOM 4051 O O . ILE A 1 519 ? -17.600 -15.693 21.473 1.00 96.81 519 ILE A O 1
ATOM 4055 N N . SER A 1 520 ? -18.765 -14.468 22.960 1.00 95.94 520 SER A N 1
ATOM 4056 C CA . SER A 1 520 ? -19.972 -14.318 22.143 1.00 95.94 520 SER A CA 1
ATOM 4057 C C . SER A 1 520 ? -20.145 -12.861 21.729 1.00 95.94 520 SER A C 1
ATOM 4059 O O . SER A 1 520 ? -20.120 -11.959 22.576 1.00 95.94 520 SER A O 1
ATOM 4061 N N . ILE A 1 521 ? -20.373 -12.632 20.435 1.00 93.94 521 ILE A N 1
ATOM 4062 C CA . ILE A 1 521 ? -20.613 -11.296 19.881 1.00 93.94 521 ILE A CA 1
ATOM 4063 C C . ILE A 1 521 ? -21.934 -10.721 20.418 1.00 93.94 521 ILE A C 1
ATOM 4065 O O . ILE A 1 521 ? -22.930 -11.437 20.580 1.00 93.94 521 ILE A O 1
ATOM 4069 N N . GLY A 1 522 ? -21.911 -9.427 20.745 1.00 87.44 522 GLY A N 1
ATOM 4070 C CA . GLY A 1 522 ? -23.060 -8.682 21.253 1.00 87.44 522 GLY A CA 1
ATOM 4071 C C . GLY A 1 522 ? -24.103 -8.351 20.184 1.00 87.44 522 GLY A C 1
ATOM 4072 O O . GLY A 1 522 ? -24.031 -8.788 19.038 1.00 87.44 522 GLY A O 1
ATOM 4073 N N . ASP A 1 523 ? -25.105 -7.567 20.581 1.00 87.31 523 ASP A N 1
ATOM 4074 C CA . ASP A 1 523 ? -26.222 -7.191 19.705 1.00 87.31 523 ASP A CA 1
ATOM 4075 C C . ASP A 1 523 ? -25.850 -6.075 18.728 1.00 87.31 523 ASP A C 1
ATOM 4077 O O . ASP A 1 523 ? -26.415 -6.015 17.637 1.00 87.31 523 ASP A O 1
ATOM 4081 N N . THR A 1 524 ? -24.946 -5.177 19.127 1.00 92.81 524 THR A N 1
ATOM 4082 C CA . THR A 1 524 ? -24.551 -4.028 18.317 1.00 92.81 524 THR A CA 1
ATOM 4083 C C . THR A 1 524 ? -23.151 -4.254 17.764 1.00 92.81 524 THR A C 1
ATOM 4085 O O . THR A 1 524 ? -22.161 -4.262 18.500 1.00 92.81 524 THR A O 1
ATOM 4088 N N . VAL A 1 525 ? -23.076 -4.392 16.443 1.00 94.94 525 VAL A N 1
ATOM 4089 C CA . VAL A 1 525 ? -21.824 -4.523 15.698 1.00 94.94 525 VAL A CA 1
ATOM 4090 C C . VAL A 1 525 ? -21.736 -3.384 14.690 1.00 94.94 525 VAL A C 1
ATOM 4092 O O . VAL A 1 525 ? -22.662 -3.161 13.911 1.00 94.94 525 VAL A O 1
ATOM 4095 N N . TYR A 1 526 ? -20.624 -2.660 14.718 1.00 96.50 526 TYR A N 1
ATOM 4096 C CA . TYR A 1 526 ? -20.182 -1.830 13.608 1.00 96.50 526 TYR A CA 1
ATOM 4097 C C . TYR A 1 526 ? -19.275 -2.678 12.721 1.00 96.50 526 TYR A C 1
ATOM 4099 O O . TYR A 1 526 ? -18.348 -3.306 13.227 1.00 96.50 526 TYR A O 1
ATOM 4107 N N . ALA A 1 527 ? -19.556 -2.715 11.424 1.00 95.81 527 ALA A N 1
ATOM 4108 C CA . ALA A 1 527 ? -18.759 -3.441 10.451 1.00 95.81 527 ALA A CA 1
ATOM 4109 C C . ALA A 1 527 ? -18.649 -2.602 9.181 1.00 95.81 527 ALA A C 1
ATOM 4111 O O . ALA A 1 527 ? -19.667 -2.233 8.597 1.00 95.81 527 ALA A O 1
ATOM 4112 N N . ASP A 1 528 ? -17.420 -2.319 8.776 1.00 95.38 528 ASP A N 1
ATOM 4113 C CA . ASP A 1 528 ? -17.107 -1.509 7.610 1.00 95.38 528 ASP A CA 1
ATOM 4114 C C . ASP A 1 528 ? -15.994 -2.159 6.782 1.00 95.38 528 ASP A C 1
ATOM 4116 O O . ASP A 1 528 ? -14.993 -2.644 7.312 1.00 95.38 528 ASP A O 1
ATOM 4120 N N . TRP A 1 529 ? -16.199 -2.176 5.470 1.00 94.94 529 TRP A N 1
ATOM 4121 C CA . TRP A 1 529 ? -15.220 -2.603 4.473 1.00 94.94 529 TRP A CA 1
ATOM 4122 C C . TRP A 1 529 ? -14.888 -1.481 3.494 1.00 94.94 529 TRP A C 1
ATOM 4124 O O . TRP A 1 529 ? -13.764 -1.423 2.997 1.00 94.94 529 TRP A O 1
ATOM 4134 N N . ASP A 1 530 ? -15.839 -0.596 3.215 1.00 91.50 530 ASP A N 1
ATOM 4135 C CA . ASP A 1 530 ? -15.688 0.414 2.181 1.00 91.50 530 ASP A CA 1
ATOM 4136 C C . ASP A 1 530 ? -14.864 1.590 2.690 1.00 91.50 530 ASP A C 1
ATOM 4138 O O . ASP A 1 530 ? -13.833 1.890 2.089 1.00 91.50 530 ASP A O 1
ATOM 4142 N N . ASP A 1 531 ? -15.243 2.212 3.811 1.00 92.12 531 ASP A N 1
ATOM 4143 C CA . ASP A 1 531 ? -14.567 3.417 4.306 1.00 92.12 531 ASP A CA 1
ATOM 4144 C C . ASP A 1 531 ? -13.121 3.104 4.720 1.00 92.12 531 ASP A C 1
ATOM 4146 O O . ASP A 1 531 ? -12.186 3.802 4.313 1.00 92.12 531 ASP A O 1
ATOM 4150 N N . VAL A 1 532 ? -12.897 1.999 5.437 1.00 96.25 532 VAL A N 1
ATOM 4151 C CA . VAL A 1 532 ? -11.561 1.565 5.870 1.00 96.25 532 VAL A CA 1
ATOM 4152 C C . VAL A 1 532 ? -10.598 1.315 4.701 1.00 96.25 532 VAL A C 1
ATOM 4154 O O . VAL A 1 532 ? -9.394 1.584 4.817 1.00 96.25 532 VAL A O 1
ATOM 4157 N N . ASN A 1 533 ? -11.112 0.875 3.546 1.00 95.62 533 ASN A N 1
ATOM 4158 C CA . ASN A 1 533 ? -10.334 0.628 2.328 1.00 95.62 533 ASN A CA 1
ATOM 4159 C C . ASN A 1 533 ? -10.461 1.743 1.275 1.00 95.62 533 ASN A C 1
ATOM 4161 O O . ASN A 1 533 ? -9.804 1.668 0.231 1.00 95.62 533 ASN A O 1
ATOM 4165 N N . MET A 1 534 ? -11.248 2.789 1.525 1.00 93.25 534 MET A N 1
ATOM 4166 C CA . MET A 1 534 ? -11.579 3.824 0.546 1.00 93.25 534 MET A CA 1
ATOM 4167 C C . MET A 1 534 ? -10.325 4.562 0.069 1.00 93.25 534 MET A C 1
ATOM 4169 O O . MET A 1 534 ? -9.548 5.087 0.864 1.00 93.25 534 MET A O 1
ATOM 4173 N N . ASP A 1 535 ? -10.102 4.614 -1.249 1.00 94.00 535 ASP A N 1
ATOM 4174 C CA . ASP A 1 535 ? -9.072 5.478 -1.833 1.00 94.00 535 ASP A CA 1
ATOM 4175 C C . ASP A 1 535 ? -9.643 6.894 -2.020 1.00 94.00 535 ASP A C 1
ATOM 4177 O O . ASP A 1 535 ? -10.431 7.096 -2.947 1.00 94.00 535 ASP A O 1
ATOM 4181 N N . PRO A 1 536 ? -9.219 7.907 -1.233 1.00 93.00 536 PRO A N 1
ATOM 4182 C CA . PRO A 1 536 ? -9.763 9.266 -1.336 1.00 93.00 536 PRO A CA 1
ATOM 4183 C C . PRO A 1 536 ? -9.425 9.940 -2.668 1.00 93.00 536 PRO A C 1
ATOM 4185 O O . PRO A 1 536 ? -9.972 10.992 -2.997 1.00 93.00 536 PRO A O 1
ATOM 4188 N N . ALA A 1 537 ? -8.502 9.360 -3.438 1.00 93.44 537 ALA A N 1
ATOM 4189 C CA . ALA A 1 537 ? -8.170 9.823 -4.770 1.00 93.44 537 ALA A CA 1
ATOM 4190 C C . ALA A 1 537 ? -8.913 9.064 -5.881 1.00 93.44 537 ALA A C 1
ATOM 4192 O O . ALA A 1 537 ? -8.705 9.402 -7.047 1.00 93.44 537 ALA A O 1
ATOM 4193 N N . ALA A 1 538 ? -9.717 8.030 -5.590 1.00 86.50 538 ALA A N 1
ATOM 4194 C CA . ALA A 1 538 ? -10.435 7.239 -6.595 1.00 86.50 538 ALA A CA 1
ATOM 4195 C C . ALA A 1 538 ? -11.166 8.138 -7.611 1.00 86.50 538 ALA A C 1
ATOM 4197 O O . ALA A 1 538 ? -11.847 9.095 -7.250 1.00 86.50 538 ALA A O 1
ATOM 4198 N N . GLU A 1 539 ? -10.980 7.857 -8.905 1.00 73.50 539 GLU A N 1
ATOM 4199 C CA . GLU A 1 539 ? -11.819 8.474 -9.937 1.00 73.50 539 GLU A CA 1
ATOM 4200 C C . GLU A 1 539 ? -13.187 7.784 -9.828 1.00 73.50 539 GLU A C 1
ATOM 4202 O O . GLU A 1 539 ? -13.248 6.558 -9.891 1.00 73.50 539 GLU A O 1
ATOM 4207 N N . SER A 1 540 ? -14.269 8.540 -9.626 1.00 53.06 540 SER A N 1
ATOM 4208 C CA . SER A 1 540 ? -15.624 7.990 -9.716 1.00 53.06 540 SER A CA 1
ATOM 4209 C C . SER A 1 540 ? -15.769 7.283 -11.066 1.00 53.06 540 SER A C 1
ATOM 4211 O O . SER A 1 540 ? -15.542 7.929 -12.092 1.00 53.06 540 SER A O 1
ATOM 4213 N N . GLU A 1 541 ? -16.170 6.008 -11.099 1.00 39.97 541 GLU A N 1
ATOM 4214 C CA . GLU A 1 541 ? -16.508 5.283 -12.342 1.00 39.97 541 GLU A CA 1
ATOM 4215 C C . GLU A 1 541 ? -17.810 5.821 -12.995 1.00 39.97 541 GLU A C 1
ATOM 4217 O O . GLU A 1 541 ? -18.615 5.074 -13.540 1.00 39.97 541 GLU A O 1
ATOM 4222 N N . GLY A 1 542 ? -18.045 7.135 -12.930 1.00 30.45 542 GLY A N 1
ATOM 4223 C CA . GLY A 1 542 ? -19.193 7.829 -13.494 1.00 30.45 542 GLY A CA 1
ATOM 4224 C C . GLY A 1 542 ? -18.816 8.598 -14.757 1.00 30.45 542 GLY A C 1
ATOM 4225 O O . GLY A 1 542 ? -18.135 9.618 -14.688 1.00 30.45 542 GLY A O 1
ATOM 4226 N N . HIS A 1 543 ? -19.345 8.119 -15.882 1.00 30.97 543 HIS A N 1
ATOM 4227 C CA . HIS A 1 543 ? -19.507 8.813 -17.164 1.00 30.97 543 HIS A CA 1
ATOM 4228 C C . HIS A 1 543 ? -18.240 9.090 -17.986 1.00 30.97 543 HIS A C 1
ATOM 4230 O O . HIS A 1 543 ? -17.743 10.211 -18.086 1.00 30.97 543 HIS A O 1
ATOM 4236 N N . GLN A 1 544 ? -17.823 8.060 -18.720 1.00 26.69 544 GLN A N 1
ATOM 4237 C CA . GLN A 1 544 ? -17.476 8.237 -20.129 1.00 26.69 544 GLN A CA 1
ATOM 4238 C C . GLN A 1 544 ? -18.517 7.479 -20.963 1.00 26.69 544 GLN A C 1
ATOM 4240 O O . GLN A 1 544 ? -18.306 6.318 -21.299 1.00 26.69 544 GLN A O 1
ATOM 4245 N N . ASP A 1 545 ? -19.649 8.136 -21.226 1.00 29.70 545 ASP A N 1
ATOM 4246 C CA . ASP A 1 545 ? -20.503 7.821 -22.381 1.00 29.70 545 ASP A CA 1
ATOM 4247 C C . ASP A 1 545 ? -20.113 8.729 -23.555 1.00 29.70 545 ASP A C 1
ATOM 4249 O O . ASP A 1 545 ? -19.916 9.949 -23.312 1.00 29.70 545 ASP A O 1
#

Sequence (545 aa):
MRYLLTWTSPIVFHPGDDQGSMGVYGVEGSKPGAPAVATWLTHQSLGLDREGYGRLLGEAIFSCAKLYCHWATMTPRPKDEHKVPADALIVVPLIRLPSERTGGDVEAQKDYIRKEILGRDNKALFEDKKAWKLLCELGGDLMINAFATNFKIGDEVNQDVGEANYLNQWIFSKLSVSSEKDVVKERPLFLTSSEFGEEPYGRCLETFKLRLGLKTTDEKGNVKPSRGDLRFLVNVTMSPWPTSPDFMSAMVEDFRKVAERGVERCLIRNTRTPDIHGFVVQGLETVYFTHIAMFNMANHRKQLVIAADLPTDVHARYKEECGKNPGQFYTIANTKKEKLEDILAALLKPDTASKIKFRLDKGIPAAENPLPPVEEGFALSNVRVVVDESIAFAALDGDYPAKMPFYLYGSKSEVHVDHVLKTAPNGQISADRVKTDLAAHLTDEQLKNGVVVVLDDVFEASLQPLPTTEQESDKKEHILNLDAPGFSLVKGVDHKASVYGTYEEAKSGEGEPIATGTISIGDTVYADWDDVNMDPAAESEGHQD

pLDDT: mean 91.74, std 10.64, range [26.69, 98.69]

Mean predicted aligned error: 6.72 Å

Foldseek 3Di:
DLCVQDPDDPPDDDPPCVPPPPQSRDPGHDDDCVVVVVVVVQCVVQPPDCRGVVLLQVLLQLVLLLLLLCQLQVPQAPDDDDPFPSHFKDKFWLDDQPCRVVVHDSVVVNVCSVVQPLQDDPVSCCVPPVNVVRSVVGADPGQKIKMFMWGDQVVHTDQFQVLSQQLQVQLQVLQDDDDPPDDPVNHLHHKDKDKAFCVVCPPSVFVRQVVNVNWDADPVRDIGHFDDIHMIIMDGGSDSPNCDSVNSVVSSVVSVVSSSLSSVLSNQQAPFWFAKWKWKWFDLPWIKTWTPAAQRHNLRQKTWIKIWDWPPVLSVLVNVVCVVDWQWIKMKIFPDGGRPVVQVVQQVDQVRQQVTWMFMARPDFDPPPGDDTSDTGTGIHPMDTQDIAGNHPSQADPADFQFWKWWWADAPQWIWTWTDNRDPDAKTKIFHRKDDDKPDDDHRVLRHNIWMKTQPQQGVRVCPVPDWDFDPDPQRFTFGPCCPPSNVLAAPDKTWMFIGSDP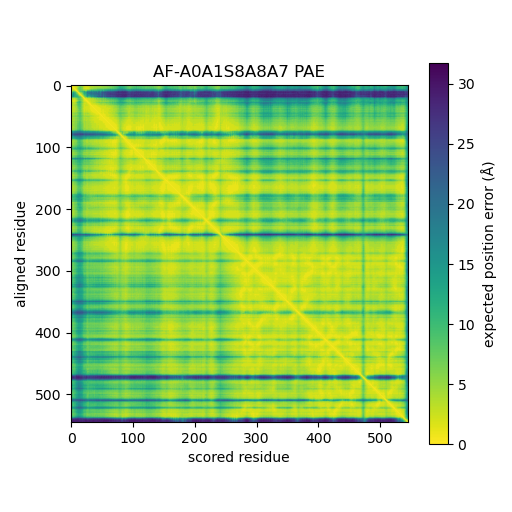VLVRVVPHHGPITDIIGGGSHMDMHNDRRHPSSSDDPPDDPD

Solvent-accessible surface area (backbone atoms only — not comparable to full-atom values): 30009 Å² total; per-residue (Å²): 115,60,48,79,74,41,101,55,74,97,62,86,87,53,100,70,58,86,70,59,67,76,41,60,59,58,94,57,57,93,72,76,66,61,63,60,50,53,52,50,51,49,44,70,73,48,32,94,43,65,84,22,48,43,41,51,51,46,43,7,39,53,49,30,27,54,52,35,54,48,45,62,43,56,50,59,46,80,91,73,98,61,97,62,62,48,64,28,55,39,51,41,41,70,61,67,54,66,30,68,75,73,74,49,63,51,66,65,50,36,52,45,43,56,69,58,47,56,75,42,56,70,67,65,33,64,70,32,65,67,50,37,56,49,50,78,63,43,51,46,100,56,38,50,44,48,30,36,50,36,42,39,64,82,94,44,63,50,38,55,41,60,60,26,29,50,38,34,52,52,39,40,62,62,18,46,78,91,53,91,85,52,61,70,91,76,36,86,52,78,46,50,70,54,70,47,47,58,83,88,42,39,71,61,48,42,55,47,33,46,75,56,45,20,41,43,68,48,100,85,68,50,79,40,51,38,70,71,55,45,43,31,39,34,47,72,37,79,63,56,67,86,74,46,45,66,58,51,51,52,50,52,48,52,50,46,57,48,46,52,55,32,46,54,35,51,46,63,20,56,58,74,54,63,37,73,56,46,20,43,55,32,62,85,88,66,36,34,35,37,40,66,37,19,64,42,30,54,64,30,29,38,46,36,30,34,37,38,43,63,49,72,69,60,42,51,50,50,52,52,51,46,70,75,36,76,46,60,48,35,25,36,28,45,75,60,66,40,38,61,71,57,51,52,62,30,41,67,33,78,89,44,11,67,72,49,35,31,33,32,30,83,33,80,74,50,94,70,85,51,72,81,58,80,43,70,74,46,40,57,40,83,48,41,79,43,42,83,40,61,34,41,66,87,61,37,51,97,62,61,52,69,41,38,45,23,40,33,31,44,44,91,90,46,30,32,39,36,45,62,69,42,45,81,82,52,63,50,40,36,32,26,56,35,47,76,55,49,83,43,82,80,48,57,66,49,23,52,50,37,27,22,36,32,30,76,70,28,42,38,49,81,44,59,79,70,58,60,45,74,48,94,55,102,75,64,53,49,42,62,42,42,73,39,90,66,60,45,71,37,63,89,39,76,36,45,30,41,27,25,76,38,64,67,43,58,71,66,69,76,55,78,59,76,25,43,39,36,39,27,46,25,70,26,61,48,70,39,38,47,66,26,50,37,55,82,52,63,77,73,96,70,80,91,125

Secondary structure (DSSP, 8-state):
-GGGGSS-------TTGGG--GGGSSS-SS--HHHHHHHHHHHHHH-SSTTTHHHHHHHHHHHHHHHHHHHHH--SPPS---SS-TTTEEEEESSPPHHHHHT--HHHHHHHHIIIIITS-HHHHHH-HHHHHHHTTSS-SSSEEEEEEEEEETTEEP--HHHHHHHHHHHHHHTS--STT--GGG-SS--EEEEE-HHHHHHHHHHHHHHTT-EEE-TT--EEEPSS-EEEEEEE----S---HHHHHHHHHHHHHHHHHHHHHHHHHH----B--EEEEE-SSSEEEEE---SS-TTT-EEEEEEEEPPHHHHHHHHHHHHHSTT--EEEEESS-B-HHHHHHHHTSHHHHTTS-EEEEESSPPSSSPPPPSEEEE--EEEEEEEEEE-SGGGS-SS--SSEEEEEEE-SS-EEEEE---SSS--EEEEEEEEEEESSPPPHHHHHH-EEEEETT--HHHHPSPPEEE-SSTT--EEE-TTSTTT--STTPEEEEEEESSHHHHHHS-SPPSEEEEEE--S-EEEESHHHH--TTPPP-----